Protein AF-A0A7Y5U8Y9-F1 (afdb_monomer)

Solvent-accessible surface area (backbone atoms only — not comparable to full-atom values): 27183 Å² total; per-residue (Å²): 140,92,89,82,78,74,69,64,61,62,56,53,55,56,57,56,61,66,72,66,66,70,79,74,82,76,71,79,75,72,89,66,79,89,82,79,83,77,82,64,77,73,70,75,70,69,69,74,71,73,73,78,77,70,93,71,70,97,63,75,74,48,76,65,50,55,48,50,52,49,52,54,51,49,51,51,53,48,52,55,53,19,56,60,44,36,69,45,91,41,77,58,30,30,29,18,28,51,58,28,35,32,42,26,48,56,29,26,41,67,50,56,77,34,29,78,92,58,79,56,58,63,32,49,31,30,33,31,29,40,75,38,89,100,65,14,45,41,94,85,49,62,54,94,89,32,34,23,25,26,29,60,19,38,23,42,22,66,56,51,49,44,96,66,29,44,25,33,29,42,18,9,25,24,59,41,71,48,94,92,29,25,30,19,26,33,67,27,40,23,41,38,65,59,94,63,81,86,61,92,54,100,51,62,62,78,37,74,52,37,29,22,26,70,32,46,38,94,85,46,63,48,36,24,42,78,38,65,44,62,61,54,56,49,46,56,52,45,50,54,50,46,58,56,18,60,74,62,36,76,75,46,28,58,55,47,49,52,51,47,50,51,50,49,52,48,48,50,51,48,49,50,51,47,52,38,66,71,31,40,66,49,36,50,58,52,28,56,75,47,38,46,77,47,68,57,71,67,56,48,51,36,50,52,52,30,49,49,65,34,26,71,32,73,58,31,31,51,51,44,47,48,41,44,70,56,65,40,50,35,36,41,30,39,57,85,69,61,61,84,83,57,73,72,71,56,85,83,74,55,81,90,51,96,83,74,83,88,81,85,80,89,86,68,83,86,54,61,63,29,96,76,40,84,59,47,48,103,79,77,42,78,73,60,84,83,66,102,57,72,45,93,36,31,34,29,37,45,72,43,57,63,89,46,62,46,75,35,36,40,81,80,38,80,75,50,67,38,55,32,45,55,56,51,51,34,55,50,40,53,42,39,30,38,23,52,19,62,67,52,87,50,53,94,81,45,95,82,58,47,92,64,35,93,27,58,50,59,46,54,31,47,56,55,37,32,55,45,25,55,72,66,75,42,82,68,76,92,49,60,63

pLDDT: mean 71.82, std 21.86, range [25.34, 98.5]

Structure (mmCIF, N/CA/C/O backbone):
data_AF-A0A7Y5U8Y9-F1
#
_entry.id   AF-A0A7Y5U8Y9-F1
#
loop_
_atom_site.group_PDB
_atom_site.id
_atom_site.type_symbol
_atom_site.label_atom_id
_atom_site.label_alt_id
_atom_site.label_comp_id
_atom_site.label_asym_id
_atom_site.label_entity_id
_atom_site.label_seq_id
_atom_site.pdbx_PDB_ins_code
_atom_site.Cartn_x
_atom_site.Cartn_y
_atom_site.Cartn_z
_atom_site.occupancy
_atom_site.B_iso_or_equiv
_atom_site.auth_seq_id
_atom_site.auth_comp_id
_atom_site.auth_asym_id
_atom_site.auth_atom_id
_atom_site.pdbx_PDB_model_num
ATOM 1 N N . MET A 1 1 ? -26.039 -57.697 23.575 1.00 44.88 1 MET A N 1
ATOM 2 C CA . MET A 1 1 ? -26.758 -57.659 22.282 1.00 44.88 1 MET A CA 1
ATOM 3 C C . MET A 1 1 ? -27.649 -56.424 22.276 1.00 44.88 1 MET A C 1
ATOM 5 O O . MET A 1 1 ? -28.403 -56.271 23.224 1.00 44.88 1 MET A O 1
ATOM 9 N N . GLY A 1 2 ? -27.530 -55.558 21.260 1.00 45.28 2 GLY A N 1
ATOM 10 C CA . GLY A 1 2 ? -28.451 -54.434 21.014 1.00 45.28 2 GLY A CA 1
ATOM 11 C C . GLY A 1 2 ? -27.870 -53.030 21.221 1.00 45.28 2 GLY A C 1
ATOM 12 O O . GLY A 1 2 ? -28.146 -52.430 22.245 1.00 45.28 2 GLY A O 1
ATOM 13 N N . PHE A 1 3 ? -27.111 -52.500 20.250 1.00 41.00 3 PHE A N 1
ATOM 14 C CA . PHE A 1 3 ? -26.817 -51.057 20.108 1.00 41.00 3 PHE A CA 1
ATOM 15 C C . PHE A 1 3 ? -26.281 -50.737 18.691 1.00 41.00 3 PHE A C 1
ATOM 17 O O . PHE A 1 3 ? -25.147 -50.309 18.529 1.00 41.00 3 PHE A O 1
ATOM 24 N N . THR A 1 4 ? -27.061 -50.978 17.628 1.00 45.28 4 THR A N 1
ATOM 25 C CA . THR A 1 4 ? -26.646 -50.608 16.246 1.00 45.28 4 THR A CA 1
ATOM 26 C C . THR A 1 4 ? -27.773 -50.140 15.310 1.00 45.28 4 THR A C 1
ATOM 28 O O . THR A 1 4 ? -27.537 -49.985 14.118 1.00 45.28 4 THR A O 1
ATOM 31 N N . GLN A 1 5 ? -28.985 -49.835 15.795 1.00 45.50 5 GLN A N 1
ATOM 32 C CA . GLN A 1 5 ? -30.098 -49.407 14.916 1.00 45.50 5 GLN A CA 1
ATOM 33 C C . GLN A 1 5 ? -30.429 -47.898 14.931 1.00 45.50 5 GLN A C 1
ATOM 35 O O . GLN A 1 5 ? -31.323 -47.464 14.211 1.00 45.50 5 GLN A O 1
ATOM 40 N N . GLY A 1 6 ? -29.708 -47.068 15.696 1.00 44.53 6 GLY A N 1
ATOM 41 C CA . GLY A 1 6 ? -30.052 -45.643 15.865 1.00 44.53 6 GLY A CA 1
ATOM 42 C C . GLY A 1 6 ? -29.533 -44.682 14.785 1.00 44.53 6 GLY A C 1
ATOM 43 O O . GLY A 1 6 ? -30.150 -43.651 14.535 1.00 44.53 6 GLY A O 1
ATOM 44 N N . THR A 1 7 ? -28.420 -44.992 14.117 1.00 48.66 7 THR A N 1
ATOM 45 C CA . THR A 1 7 ? -27.717 -44.028 13.244 1.00 48.66 7 THR A CA 1
ATOM 46 C C . THR A 1 7 ? -28.154 -44.068 11.778 1.00 48.66 7 THR A C 1
ATOM 48 O O . THR A 1 7 ? -27.936 -43.104 11.047 1.00 48.66 7 THR A O 1
ATOM 51 N N . SER A 1 8 ? -28.843 -45.128 11.345 1.00 50.22 8 SER A N 1
ATOM 52 C CA . SER A 1 8 ? -29.313 -45.267 9.957 1.00 50.22 8 SER A CA 1
ATOM 53 C C . SER A 1 8 ? -30.528 -44.377 9.640 1.00 50.22 8 SER A C 1
ATOM 55 O O . SER A 1 8 ? -30.628 -43.872 8.524 1.00 50.22 8 SER A O 1
ATOM 57 N N . ARG A 1 9 ? -31.413 -44.104 10.612 1.00 50.94 9 ARG A N 1
ATOM 58 C CA . ARG A 1 9 ? -32.610 -43.267 10.383 1.00 50.94 9 ARG A CA 1
ATOM 59 C C . ARG A 1 9 ? -32.305 -41.772 10.260 1.00 50.94 9 ARG A C 1
ATOM 61 O O . ARG A 1 9 ? -32.980 -41.085 9.499 1.00 50.94 9 ARG A O 1
ATOM 68 N N . ALA A 1 10 ? -31.273 -41.276 10.944 1.00 49.34 10 ALA A N 1
ATOM 69 C CA . ALA A 1 10 ? -30.899 -39.861 10.884 1.00 49.34 10 ALA A CA 1
ATOM 70 C C . ALA A 1 10 ? -30.287 -39.471 9.524 1.00 49.34 10 ALA A C 1
ATOM 72 O O . ALA A 1 10 ? -30.543 -38.380 9.021 1.00 49.34 10 ALA A O 1
ATOM 73 N N . LEU A 1 11 ? -29.539 -40.377 8.884 1.00 49.53 11 LEU A N 1
ATOM 74 C CA . LEU A 1 11 ? -28.959 -40.130 7.558 1.00 49.53 11 LEU A CA 1
ATO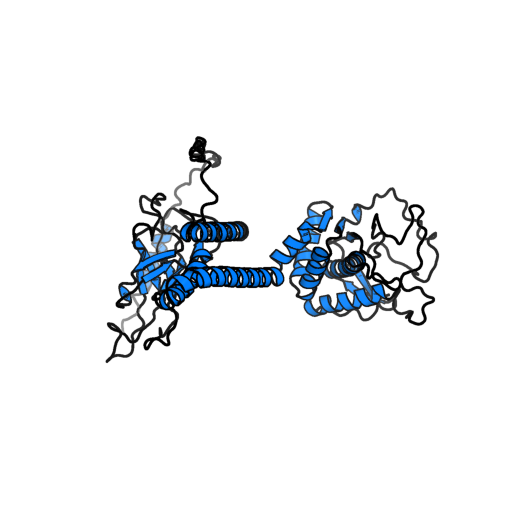M 75 C C . LEU A 1 11 ? -29.989 -40.274 6.427 1.00 49.53 11 LEU A C 1
ATOM 77 O O . LEU A 1 11 ? -29.908 -39.557 5.431 1.00 49.53 11 LEU A O 1
ATOM 81 N N . GLN A 1 12 ? -31.004 -41.125 6.603 1.00 57.97 12 GLN A N 1
ATOM 82 C CA . GLN A 1 12 ? -32.082 -41.278 5.622 1.00 57.97 12 GLN A CA 1
ATOM 83 C C . GLN A 1 12 ? -33.007 -40.044 5.581 1.00 57.97 12 GLN A C 1
ATOM 85 O O . GLN A 1 12 ? -33.417 -39.622 4.502 1.00 57.97 12 GLN A O 1
ATOM 90 N N . GLN A 1 13 ? -33.240 -39.381 6.724 1.00 51.59 13 GLN A N 1
ATOM 91 C CA . GLN A 1 13 ? -34.011 -38.129 6.779 1.00 51.59 13 GLN A CA 1
ATOM 92 C C . GLN A 1 13 ? -33.294 -36.923 6.146 1.00 51.59 13 GLN A C 1
ATOM 94 O O . GLN A 1 13 ? -33.958 -36.038 5.608 1.00 51.59 13 GLN A O 1
ATOM 99 N N . ILE A 1 14 ? -31.957 -36.889 6.145 1.00 51.97 14 ILE A N 1
ATOM 100 C CA . ILE A 1 14 ? -31.193 -35.811 5.489 1.00 51.97 14 ILE A CA 1
ATOM 101 C C . ILE A 1 14 ? -31.241 -35.963 3.957 1.00 51.97 14 ILE A C 1
ATOM 103 O O . ILE A 1 14 ? -31.388 -34.967 3.246 1.00 51.97 14 ILE A O 1
ATOM 107 N N . GLY A 1 15 ? -31.206 -37.199 3.444 1.00 47.78 15 GLY A N 1
ATOM 108 C CA . GLY A 1 15 ? -31.327 -37.477 2.007 1.00 47.78 15 GLY A CA 1
ATOM 109 C C . GLY A 1 15 ? -32.714 -37.159 1.430 1.00 47.78 15 GLY A C 1
ATOM 110 O O . GLY A 1 15 ? -32.823 -36.649 0.315 1.00 47.78 15 GLY A O 1
ATOM 111 N N . GLU A 1 16 ? -33.784 -37.383 2.197 1.00 52.56 16 GLU A N 1
ATOM 112 C CA . GLU A 1 16 ? -35.152 -37.072 1.756 1.00 52.56 16 GLU A CA 1
ATOM 113 C C . GLU A 1 16 ? -35.484 -35.571 1.785 1.00 52.56 16 GLU A C 1
ATOM 115 O O . GLU A 1 16 ? -36.317 -35.117 0.996 1.00 52.56 16 GLU A O 1
ATOM 120 N N . TYR A 1 17 ? -34.813 -34.778 2.631 1.00 45.25 17 TYR A N 1
ATOM 121 C CA . TYR A 1 17 ? -35.001 -33.322 2.670 1.00 45.25 17 TYR A CA 1
ATOM 122 C C . TYR A 1 17 ? -34.347 -32.617 1.469 1.00 45.25 17 TYR A C 1
ATOM 124 O O . TYR A 1 17 ? -34.882 -31.633 0.958 1.00 45.25 17 TYR A O 1
ATOM 132 N N . GLN A 1 18 ? -33.232 -33.151 0.957 1.00 49.31 18 GLN A N 1
ATOM 133 C CA . GLN A 1 18 ? -32.555 -32.606 -0.227 1.00 49.31 18 GLN A CA 1
ATOM 134 C C . GLN A 1 18 ? -33.290 -32.923 -1.541 1.00 49.31 18 GLN A C 1
ATOM 136 O O . GLN A 1 18 ? -33.232 -32.128 -2.475 1.00 49.31 18 GLN A O 1
ATOM 141 N N . ASN A 1 19 ? -34.052 -34.020 -1.602 1.00 48.16 19 ASN A N 1
ATOM 142 C CA . ASN A 1 19 ? -34.763 -34.441 -2.817 1.00 48.16 19 ASN A CA 1
ATOM 143 C C . ASN A 1 19 ? -36.166 -33.821 -3.001 1.00 48.16 19 ASN A C 1
ATOM 145 O O . ASN A 1 19 ? -36.795 -34.025 -4.039 1.00 48.16 19 ASN A O 1
ATOM 149 N N . ARG A 1 20 ? -36.683 -33.058 -2.023 1.00 44.91 20 ARG A N 1
ATOM 150 C CA . ARG A 1 20 ? -38.007 -32.398 -2.114 1.00 44.91 20 ARG A CA 1
ATOM 151 C C . ARG A 1 20 ? -37.967 -30.929 -2.530 1.00 44.91 20 ARG A C 1
ATOM 153 O O . ARG A 1 20 ? -39.027 -30.351 -2.768 1.00 44.91 20 ARG A O 1
ATOM 160 N N . GLN A 1 21 ? -36.790 -30.326 -2.685 1.00 44.81 21 GLN A N 1
ATOM 161 C CA . GLN A 1 21 ? -36.694 -28.995 -3.281 1.00 44.81 21 GLN A CA 1
ATOM 162 C C . GLN A 1 21 ? -36.707 -29.113 -4.805 1.00 44.81 21 GLN A C 1
ATOM 164 O O . GLN A 1 21 ? -35.669 -29.134 -5.460 1.00 44.81 21 GLN A O 1
ATOM 169 N N . LYS A 1 22 ? -37.911 -29.199 -5.388 1.00 41.91 22 LYS A N 1
ATOM 170 C CA . LYS A 1 22 ? -38.069 -28.890 -6.813 1.00 41.91 22 LYS A CA 1
ATOM 171 C C . LYS A 1 22 ? -37.571 -27.455 -7.024 1.00 41.91 22 LYS A C 1
ATOM 173 O O . LYS A 1 22 ? -38.000 -26.581 -6.266 1.00 41.91 22 LYS A O 1
ATOM 178 N N . PRO A 1 23 ? -36.699 -27.190 -8.011 1.00 42.81 23 PRO A N 1
ATOM 179 C CA . PRO A 1 23 ? -36.318 -25.826 -8.328 1.00 42.81 23 PRO A CA 1
ATOM 180 C C . PRO A 1 23 ? -37.593 -25.059 -8.674 1.00 42.81 23 PRO A C 1
ATOM 182 O O . PRO A 1 23 ? -38.310 -25.411 -9.613 1.00 42.81 23 PRO A O 1
ATOM 185 N N . VAL A 1 24 ? -37.902 -24.036 -7.877 1.00 47.12 24 VAL A N 1
ATOM 186 C CA . VAL A 1 24 ? -38.880 -23.028 -8.279 1.00 47.12 24 VAL A CA 1
ATOM 187 C C . VAL A 1 24 ? -38.347 -22.456 -9.591 1.00 47.12 24 VAL A C 1
ATOM 189 O O . VAL A 1 24 ? -37.173 -22.071 -9.623 1.00 47.12 24 VAL A O 1
ATOM 192 N N . PRO A 1 25 ? -39.132 -22.448 -10.681 1.00 37.66 25 PRO A N 1
ATOM 193 C CA . PRO A 1 25 ? -38.684 -21.862 -11.929 1.00 37.66 25 PRO A CA 1
ATOM 194 C C . PRO A 1 25 ? -38.341 -20.403 -11.652 1.00 37.66 25 PRO A C 1
ATOM 196 O O . PRO A 1 25 ? -39.206 -19.585 -11.343 1.00 37.66 25 PRO A O 1
ATOM 199 N N . VAL A 1 26 ? -37.046 -20.102 -11.705 1.00 41.91 26 VAL A N 1
ATOM 200 C CA . VAL A 1 26 ? -36.555 -18.736 -11.697 1.00 41.91 26 VAL A CA 1
ATOM 201 C C . VAL A 1 26 ? -36.984 -18.173 -13.039 1.00 41.91 26 VAL A C 1
ATOM 203 O O . VAL A 1 26 ? -36.391 -18.483 -14.072 1.00 41.91 26 VAL A O 1
ATOM 206 N N . THR A 1 27 ? -38.066 -17.398 -13.035 1.00 37.22 27 THR A N 1
ATOM 207 C CA . THR A 1 27 ? -38.399 -16.515 -14.147 1.00 37.22 27 THR A CA 1
ATOM 208 C C . THR A 1 27 ? -37.121 -15.746 -14.478 1.00 37.22 27 THR A C 1
ATOM 210 O O . THR A 1 27 ? -36.534 -15.180 -13.549 1.00 37.22 27 THR A O 1
ATOM 213 N N . PRO A 1 28 ? -36.635 -15.748 -15.733 1.00 36.53 28 PRO A N 1
ATOM 214 C CA . PRO A 1 28 ? -35.443 -15.000 -16.079 1.00 36.53 28 PRO A CA 1
ATOM 215 C C . PRO A 1 28 ? -35.685 -13.564 -15.646 1.00 36.53 28 PRO A C 1
ATOM 217 O O . PRO A 1 28 ? -36.607 -12.912 -16.141 1.00 36.53 28 PRO A O 1
ATOM 220 N N . ALA A 1 29 ? -34.898 -13.093 -14.680 1.00 34.44 29 ALA A N 1
ATOM 221 C CA . ALA A 1 29 ? -34.811 -11.678 -14.416 1.00 34.44 29 ALA A CA 1
ATOM 222 C C . ALA A 1 29 ? -34.346 -11.071 -15.736 1.00 34.44 29 ALA A C 1
ATOM 224 O O . ALA A 1 29 ? -33.190 -11.222 -16.133 1.00 34.44 29 ALA A O 1
ATOM 225 N N . THR A 1 30 ? -35.283 -10.453 -16.455 1.00 34.25 30 THR A N 1
ATOM 226 C CA . THR A 1 30 ? -34.974 -9.484 -17.494 1.00 34.25 30 THR A CA 1
ATOM 227 C C . THR A 1 30 ? -33.836 -8.642 -16.958 1.00 34.25 30 THR A C 1
ATOM 229 O O . THR A 1 30 ? -33.942 -8.107 -15.852 1.00 34.25 30 THR A O 1
ATOM 232 N N . SER A 1 31 ? -32.744 -8.589 -17.713 1.00 39.94 31 SER A N 1
ATOM 233 C CA . SER A 1 31 ? -31.589 -7.736 -17.483 1.00 39.94 31 SER A CA 1
ATOM 234 C C . SER A 1 31 ? -32.029 -6.271 -17.534 1.00 39.94 31 SER A C 1
ATOM 236 O O . SER A 1 31 ? -31.792 -5.555 -18.505 1.00 39.94 31 SER A O 1
ATOM 238 N N . GLY A 1 32 ? -32.743 -5.842 -16.501 1.00 31.92 32 GLY A N 1
ATOM 239 C CA . GLY A 1 32 ? -33.029 -4.461 -16.202 1.00 31.92 32 GLY A CA 1
ATOM 240 C C . GLY A 1 32 ? -31.745 -3.869 -15.662 1.00 31.92 32 GLY A C 1
ATOM 241 O O . GLY A 1 32 ? -31.232 -4.309 -14.634 1.00 31.92 32 GLY A O 1
ATOM 242 N N . ARG A 1 33 ? -31.203 -2.900 -16.399 1.00 38.62 33 ARG A N 1
ATOM 243 C CA . ARG A 1 33 ? -30.155 -1.989 -15.941 1.00 38.62 33 ARG A CA 1
ATOM 244 C C . ARG A 1 33 ? -30.438 -1.549 -14.503 1.00 38.62 33 ARG A C 1
ATOM 246 O O . ARG A 1 33 ? -31.282 -0.697 -14.262 1.00 38.62 33 ARG A O 1
ATOM 253 N N . SER A 1 34 ? -29.681 -2.092 -13.557 1.00 39.19 34 SER A N 1
ATOM 254 C CA . SER A 1 34 ? -29.598 -1.599 -12.181 1.00 39.19 34 SER A CA 1
ATOM 255 C C . SER A 1 34 ? -28.577 -0.450 -12.085 1.00 39.19 34 SER A C 1
ATOM 257 O O . SER A 1 34 ? -27.727 -0.441 -11.195 1.00 39.19 34 SER A O 1
ATOM 259 N N . SER A 1 35 ? -28.618 0.501 -13.025 1.00 43.97 35 SER A N 1
ATOM 260 C CA . SER A 1 35 ? -27.813 1.730 -12.969 1.00 43.97 35 SER A CA 1
ATOM 261 C C . SER A 1 35 ? -28.594 2.962 -12.512 1.00 43.97 35 SER A C 1
ATOM 263 O O . SER A 1 35 ? -27.958 3.962 -12.210 1.00 43.97 35 SER A O 1
ATOM 265 N N . ASP A 1 36 ? -29.927 2.916 -12.403 1.00 39.38 36 ASP A N 1
ATOM 266 C CA . ASP A 1 36 ? -30.722 4.155 -12.367 1.00 39.38 36 ASP A CA 1
ATOM 267 C C . ASP A 1 36 ? -31.875 4.163 -11.349 1.00 39.38 36 ASP A C 1
ATOM 269 O O . ASP A 1 36 ? -32.984 4.587 -11.662 1.00 39.38 36 ASP A O 1
ATOM 273 N N . LEU A 1 37 ? -31.625 3.762 -10.096 1.00 37.41 37 LEU A N 1
ATOM 274 C CA . LEU A 1 37 ? -32.514 4.138 -8.990 1.00 37.41 37 LEU A CA 1
ATOM 275 C C . LEU A 1 37 ? -31.740 4.827 -7.860 1.00 37.41 37 LEU A C 1
ATOM 277 O O . LEU A 1 37 ? -30.978 4.214 -7.119 1.00 37.41 37 LEU A O 1
ATOM 281 N N . ALA A 1 38 ? -32.007 6.132 -7.771 1.00 37.91 38 ALA A N 1
ATOM 282 C CA . ALA A 1 38 ? -31.731 7.054 -6.675 1.00 37.91 38 ALA A CA 1
ATOM 283 C C . ALA A 1 38 ? -30.262 7.430 -6.408 1.00 37.91 38 ALA A C 1
ATOM 285 O O . ALA A 1 38 ? -29.793 7.451 -5.272 1.00 37.91 38 ALA A O 1
ATOM 286 N N . ARG A 1 39 ? -29.579 7.938 -7.441 1.00 37.09 39 ARG A N 1
ATOM 287 C CA . ARG A 1 39 ? -28.928 9.241 -7.252 1.00 37.09 39 ARG A CA 1
ATOM 288 C C . ARG A 1 39 ? -30.048 10.271 -7.360 1.00 37.09 39 ARG A C 1
ATOM 290 O O . ARG A 1 39 ? -30.333 10.751 -8.453 1.00 37.09 39 ARG A O 1
ATOM 297 N N . GLU A 1 40 ? -30.724 10.562 -6.245 1.00 34.22 40 GLU A N 1
ATOM 298 C CA . GLU A 1 40 ? -31.396 11.858 -6.144 1.00 34.22 40 GLU A CA 1
ATOM 299 C C . GLU A 1 40 ? -30.365 12.901 -6.591 1.00 34.22 40 GLU A C 1
ATOM 301 O O . GLU A 1 40 ? -29.187 12.789 -6.201 1.00 34.22 40 GLU A O 1
ATOM 306 N N . PRO A 1 41 ? -30.730 13.874 -7.446 1.00 30.64 41 PRO A N 1
ATOM 307 C CA . PRO A 1 41 ? -29.882 15.036 -7.585 1.00 30.64 41 PRO A CA 1
ATOM 308 C C . PRO A 1 41 ? -29.685 15.515 -6.156 1.00 30.64 41 PRO A C 1
ATOM 310 O O . PRO A 1 41 ? -30.659 15.809 -5.466 1.00 30.64 41 PRO A O 1
ATOM 313 N N . GLN A 1 42 ? -28.439 15.504 -5.676 1.00 38.59 42 GLN A N 1
ATOM 314 C CA . GLN A 1 42 ? -28.134 16.311 -4.518 1.00 38.59 42 GLN A CA 1
ATOM 315 C C . GLN A 1 42 ? -28.553 17.700 -4.960 1.00 38.59 42 GLN A C 1
ATOM 317 O O . GLN A 1 42 ? -27.868 18.318 -5.779 1.00 38.59 42 GLN A O 1
ATOM 322 N N . GLU A 1 43 ? -29.726 18.132 -4.490 1.00 36.22 43 GLU A N 1
ATOM 323 C CA . GLU A 1 43 ? -30.036 19.531 -4.331 1.00 36.22 43 GLU A CA 1
ATOM 324 C C . GLU A 1 43 ? -28.737 20.087 -3.788 1.00 36.22 43 GLU A C 1
ATOM 326 O O . GLU A 1 43 ? -28.249 19.618 -2.751 1.00 36.22 43 GLU A O 1
ATOM 331 N N . GLN A 1 44 ? -28.074 20.909 -4.606 1.00 38.00 44 GLN A N 1
ATOM 332 C CA . GLN A 1 44 ? -26.865 21.587 -4.202 1.00 38.00 44 GLN A CA 1
ATOM 333 C C . GLN A 1 44 ? -27.277 22.308 -2.936 1.00 38.00 44 GLN A C 1
ATOM 335 O O . GLN A 1 44 ? -27.893 23.370 -3.005 1.00 38.00 44 GLN A O 1
ATOM 340 N N . GLN A 1 45 ? -27.003 21.692 -1.784 1.00 36.62 45 GLN A N 1
ATOM 341 C CA . GLN A 1 45 ? -27.126 22.342 -0.508 1.00 36.62 45 GLN A CA 1
ATOM 342 C C . GLN A 1 45 ? -26.228 23.537 -0.690 1.00 36.62 45 GLN A C 1
ATOM 344 O O . GLN A 1 45 ? -25.004 23.393 -0.796 1.00 36.62 45 GLN A O 1
ATOM 349 N N . LYS A 1 46 ? -26.873 24.695 -0.861 1.00 33.59 46 LYS A N 1
ATOM 350 C CA . LYS A 1 46 ? -26.220 25.986 -0.927 1.00 33.59 46 LYS A CA 1
ATOM 351 C C . LYS A 1 46 ? -25.176 25.915 0.176 1.00 33.59 46 LYS A C 1
ATOM 353 O O . LYS A 1 46 ? -25.578 25.652 1.316 1.00 33.59 46 LYS A O 1
ATOM 358 N N . PRO A 1 47 ? -23.871 26.007 -0.151 1.00 38.75 47 PRO A N 1
ATOM 359 C CA . PRO A 1 47 ? -22.840 25.879 0.861 1.00 38.75 47 PRO A CA 1
ATOM 360 C C . PRO A 1 47 ? -23.271 26.788 2.006 1.00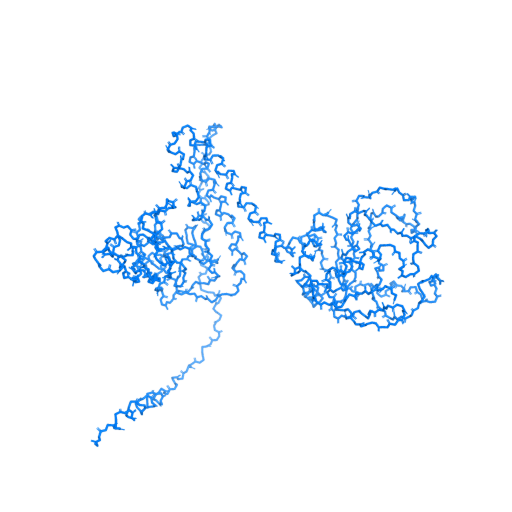 38.75 47 PRO A C 1
ATOM 362 O O . PRO A 1 47 ? -23.685 27.919 1.706 1.00 38.75 47 PRO A O 1
ATOM 365 N N . PRO A 1 48 ? -23.312 26.281 3.258 1.00 43.44 48 PRO A N 1
ATOM 366 C CA . PRO A 1 48 ? -23.808 27.055 4.385 1.00 43.44 48 PRO A CA 1
ATOM 367 C C . PRO A 1 48 ? -23.182 28.430 4.268 1.00 43.44 48 PRO A C 1
ATOM 369 O O . PRO A 1 48 ? -21.968 28.512 4.042 1.00 43.44 48 PRO A O 1
ATOM 372 N N . ALA A 1 49 ? -24.037 29.463 4.253 1.00 37.84 49 ALA A N 1
ATOM 373 C CA . ALA A 1 49 ? -23.622 30.830 3.983 1.00 37.84 49 ALA A CA 1
ATOM 374 C C . ALA A 1 49 ? -22.305 31.052 4.716 1.00 37.84 49 ALA A C 1
ATOM 376 O O . ALA A 1 49 ? -22.254 30.801 5.925 1.00 37.84 49 ALA A O 1
ATOM 377 N N . LYS A 1 50 ? -21.238 31.395 3.968 1.00 37.25 50 LYS A N 1
ATOM 378 C CA . LYS A 1 50 ? -19.939 31.737 4.559 1.00 37.25 50 LYS A CA 1
ATOM 379 C C . LYS A 1 50 ? -20.282 32.608 5.762 1.00 37.25 50 LYS A C 1
ATOM 381 O O . LYS A 1 50 ? -20.917 33.639 5.515 1.00 37.25 50 LYS A O 1
ATOM 386 N N . PRO A 1 51 ? -19.981 32.188 7.008 1.00 41.09 51 PRO A N 1
ATOM 387 C CA . PRO A 1 51 ? -20.269 33.021 8.161 1.00 41.09 51 PRO A CA 1
ATOM 388 C C . PRO A 1 51 ? -19.675 34.374 7.818 1.00 41.09 51 PRO A C 1
ATOM 390 O O . PRO A 1 51 ? -18.500 34.437 7.445 1.00 41.09 51 PRO A O 1
ATOM 393 N N . SER A 1 52 ? -20.543 35.387 7.754 1.00 41.59 52 SER A N 1
ATOM 394 C CA . SER A 1 52 ? -20.195 36.723 7.291 1.00 41.59 52 SER A CA 1
ATOM 395 C C . SER A 1 52 ? -18.924 37.106 8.020 1.00 41.59 52 SER A C 1
ATOM 397 O O . SER A 1 52 ? -18.923 37.176 9.250 1.00 41.59 52 SER A O 1
ATOM 399 N N . GLY A 1 53 ? -17.833 37.198 7.259 1.00 42.62 53 GLY A N 1
ATOM 400 C CA . GLY A 1 53 ? -16.506 37.429 7.788 1.00 42.62 53 GLY A CA 1
ATOM 401 C C . GLY A 1 53 ? -16.507 38.784 8.459 1.00 42.62 53 GLY A C 1
ATOM 402 O O . GLY A 1 53 ? -16.332 39.799 7.795 1.00 42.62 53 GLY A O 1
ATOM 403 N N . GLY A 1 54 ? -16.742 38.786 9.768 1.00 40.16 54 GLY A N 1
ATOM 404 C CA . GLY A 1 54 ? -16.302 39.867 10.619 1.00 40.16 54 GLY A CA 1
ATOM 405 C C . GLY A 1 54 ? -14.794 39.923 10.464 1.00 40.16 54 GLY A C 1
ATOM 406 O O . GLY A 1 54 ? -14.096 38.971 10.817 1.00 40.16 54 GLY A O 1
ATOM 407 N N . ASP A 1 55 ? -14.323 41.013 9.873 1.00 47.38 55 ASP A N 1
ATOM 408 C CA . ASP A 1 55 ? -12.920 41.353 9.657 1.00 47.38 55 ASP A CA 1
ATOM 409 C C . ASP A 1 55 ? -12.277 41.704 11.015 1.00 47.38 55 ASP A C 1
ATOM 411 O O . ASP A 1 55 ? -11.922 42.837 11.326 1.00 47.38 55 ASP A O 1
ATOM 415 N N . GLY A 1 56 ? -12.263 40.713 11.908 1.00 44.72 56 GLY A N 1
ATOM 416 C CA . GLY A 1 56 ? -12.133 40.881 13.349 1.00 44.72 56 GLY A CA 1
ATOM 417 C C . GLY A 1 56 ? -10.980 40.072 13.914 1.00 44.72 56 GLY A C 1
ATOM 418 O O . GLY A 1 56 ? -11.184 39.130 14.672 1.00 44.72 56 GLY A O 1
ATOM 419 N N . GLY A 1 57 ? -9.762 40.480 13.564 1.00 43.41 57 GLY A N 1
ATOM 420 C CA . GLY A 1 57 ? -8.562 40.202 14.344 1.00 43.41 57 GLY A CA 1
ATOM 421 C C . GLY A 1 57 ? -7.846 38.891 14.024 1.00 43.41 57 GLY A C 1
ATOM 422 O O . GLY A 1 57 ? -8.403 37.798 14.073 1.00 43.41 57 GLY A O 1
ATOM 423 N N . LYS A 1 58 ? -6.524 38.995 13.847 1.00 47.91 58 LYS A N 1
ATOM 424 C CA . LYS A 1 58 ? -5.544 37.908 14.030 1.00 47.91 58 LYS A CA 1
ATOM 425 C C . LYS A 1 58 ? -5.495 37.469 15.510 1.00 47.91 58 LYS A C 1
ATOM 427 O O . LYS A 1 58 ? -4.426 37.380 16.109 1.00 47.91 58 LYS A O 1
ATOM 432 N N . GLY A 1 59 ? -6.661 37.270 16.125 1.00 45.44 59 GLY A N 1
ATOM 433 C CA . GLY A 1 59 ? -6.829 36.772 17.476 1.00 45.44 59 GLY A CA 1
ATOM 434 C C . GLY A 1 59 ? -6.426 35.310 17.491 1.00 45.44 59 GLY A C 1
ATOM 435 O O . GLY A 1 59 ? -6.904 34.518 16.683 1.00 45.44 59 GLY A O 1
ATOM 436 N N . SER A 1 60 ? -5.490 34.977 18.373 1.00 50.47 60 SER A N 1
ATOM 437 C CA . SER A 1 60 ? -4.951 33.639 18.585 1.00 50.47 60 SER A CA 1
ATOM 438 C C . SER A 1 60 ? -6.016 32.557 18.413 1.00 50.47 60 SER A C 1
ATOM 440 O O . SER A 1 60 ? -6.940 32.481 19.225 1.00 50.47 60 SER A O 1
ATOM 442 N N . GLU A 1 61 ? -5.875 31.700 17.399 1.00 60.44 61 GLU A N 1
ATOM 443 C CA . GLU A 1 61 ? -6.638 30.456 17.343 1.00 60.44 61 GLU A CA 1
ATOM 444 C C . GLU A 1 61 ? -6.452 29.756 18.688 1.00 60.44 61 GLU A C 1
ATOM 446 O O . GLU A 1 61 ? -5.338 29.365 19.055 1.00 60.44 61 GLU A O 1
ATOM 451 N N . GLY A 1 62 ? -7.531 29.689 19.470 1.00 72.00 62 GLY A N 1
ATOM 452 C CA . GLY A 1 62 ? -7.505 29.070 20.786 1.00 72.00 62 GLY A CA 1
ATOM 453 C C . GLY A 1 62 ? -6.983 27.638 20.686 1.00 72.00 62 GLY A C 1
ATOM 454 O O . GLY A 1 62 ? -6.962 27.036 19.610 1.00 72.00 62 GLY A O 1
ATOM 455 N N . CYS A 1 63 ? -6.584 27.055 21.816 1.00 64.44 63 CYS A N 1
ATOM 456 C CA . CYS A 1 63 ? -6.120 25.664 21.861 1.00 64.44 63 CYS A CA 1
ATOM 457 C C . CYS A 1 63 ? -7.069 24.706 21.116 1.00 64.44 63 CYS A C 1
ATOM 459 O O . CYS A 1 63 ? -6.601 23.837 20.388 1.00 64.44 63 CYS A O 1
ATOM 461 N N . TRP A 1 64 ? -8.381 24.936 21.199 1.00 67.56 64 TRP A N 1
ATOM 462 C CA . TRP A 1 64 ? -9.403 24.170 20.488 1.00 67.56 64 TRP A CA 1
ATOM 463 C C . TRP A 1 64 ? -9.347 24.292 18.960 1.00 67.56 64 TRP A C 1
ATOM 465 O O . TRP A 1 64 ? -9.562 23.298 18.272 1.00 67.56 64 TRP A O 1
ATOM 475 N N . GLY A 1 65 ? -8.992 25.459 18.413 1.00 73.12 65 GLY A N 1
ATOM 476 C CA . GLY A 1 65 ? -8.827 25.647 16.967 1.00 73.12 65 GLY A CA 1
ATOM 477 C C . GLY A 1 65 ? -7.649 24.842 16.413 1.00 73.12 65 GLY A C 1
ATOM 478 O O . GLY A 1 65 ? -7.771 24.174 15.386 1.00 73.12 65 GLY A O 1
ATOM 479 N N . LEU A 1 66 ? -6.527 24.819 17.141 1.00 69.19 66 LEU A N 1
ATOM 480 C CA . LEU A 1 66 ? -5.368 23.987 16.796 1.00 69.19 66 LEU A CA 1
ATOM 481 C C . LEU A 1 66 ? -5.684 22.491 16.889 1.00 69.19 66 LEU A C 1
ATOM 483 O O . LEU A 1 66 ? -5.294 21.726 16.006 1.00 69.19 66 LEU A O 1
ATOM 487 N N . VAL A 1 67 ? -6.413 22.082 17.931 1.00 67.00 67 VAL A N 1
ATOM 488 C CA . VAL A 1 67 ? -6.889 20.703 18.098 1.00 67.00 67 VAL A CA 1
ATOM 489 C C . VAL A 1 67 ? -7.771 20.309 16.910 1.00 67.00 67 VAL A C 1
ATOM 491 O O . VAL A 1 67 ? -7.472 19.322 16.240 1.00 67.00 67 VAL A O 1
ATOM 494 N N . GLY A 1 68 ? -8.774 21.124 16.566 1.00 73.44 68 GLY A N 1
ATOM 495 C CA . GLY A 1 68 ? -9.659 20.894 15.421 1.00 73.44 68 GLY A CA 1
ATOM 496 C C . GLY A 1 68 ? -8.916 20.787 14.085 1.00 73.44 68 GLY A C 1
ATOM 497 O O . GLY A 1 68 ? -9.173 19.867 13.309 1.00 73.44 68 GLY A O 1
ATOM 498 N N . LYS A 1 69 ? -7.921 21.650 13.831 1.00 75.94 69 LYS A N 1
ATOM 499 C CA . LYS A 1 69 ? -7.046 21.541 12.647 1.00 75.94 69 LYS A CA 1
ATOM 500 C C . LYS A 1 69 ? -6.228 20.251 12.633 1.00 75.94 69 LYS A C 1
ATOM 502 O O . LYS A 1 69 ? -6.029 19.667 11.564 1.00 75.94 69 LYS A O 1
ATOM 507 N N . GLY A 1 70 ? -5.760 19.805 13.798 1.00 74.25 70 GLY A N 1
ATOM 508 C CA . GLY A 1 70 ? -5.081 18.521 13.967 1.00 74.25 70 GLY A CA 1
ATOM 509 C C . GLY A 1 70 ? -5.978 17.353 13.559 1.00 74.25 70 GLY A C 1
ATOM 510 O O . GLY A 1 70 ? -5.581 16.560 12.704 1.00 74.25 70 GLY A O 1
ATOM 511 N N . PHE A 1 71 ? -7.208 17.310 14.082 1.00 77.31 71 PHE A N 1
ATOM 512 C CA . PHE A 1 71 ? -8.223 16.320 13.707 1.00 77.31 71 PHE A CA 1
ATOM 513 C C . PHE A 1 71 ? -8.544 16.368 12.207 1.00 77.31 71 PHE A C 1
ATOM 515 O O . PHE A 1 71 ? -8.471 15.352 11.524 1.00 77.31 71 PHE A 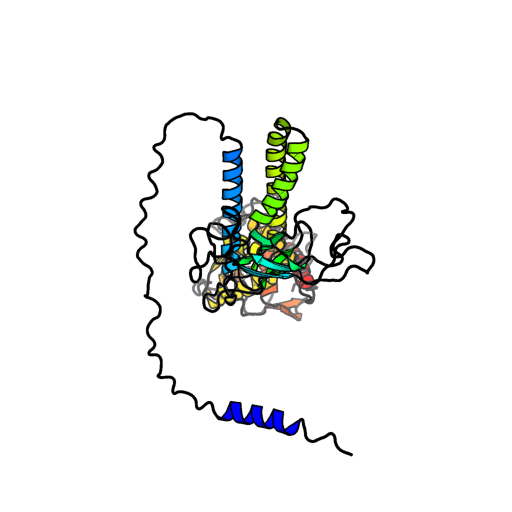O 1
ATOM 522 N N . ALA A 1 72 ? -8.811 17.547 11.644 1.00 77.75 72 ALA A N 1
ATOM 523 C CA . ALA A 1 72 ? -9.101 17.677 10.215 1.00 77.75 72 ALA A CA 1
ATOM 524 C C . ALA A 1 72 ? -7.940 17.177 9.333 1.00 77.75 72 ALA A C 1
ATOM 526 O O . ALA A 1 72 ? -8.154 16.514 8.317 1.00 77.75 72 ALA A O 1
ATOM 527 N N . THR A 1 73 ? -6.697 17.451 9.740 1.00 76.75 73 THR A N 1
ATOM 528 C CA . THR A 1 73 ? -5.496 17.008 9.022 1.00 76.75 73 THR A CA 1
ATOM 529 C C . THR A 1 73 ? -5.315 15.494 9.103 1.00 76.75 73 THR A C 1
ATOM 531 O O . THR A 1 73 ? -5.073 14.855 8.080 1.00 76.75 73 THR A O 1
ATOM 534 N N . ALA A 1 74 ? -5.449 14.905 10.294 1.00 76.12 74 ALA A N 1
ATOM 535 C CA . ALA A 1 74 ? -5.352 13.459 10.473 1.00 76.12 74 ALA A CA 1
ATOM 536 C C . ALA A 1 74 ? -6.455 12.728 9.692 1.00 76.12 74 ALA A C 1
ATOM 538 O O . ALA A 1 74 ? -6.153 11.793 8.954 1.00 76.12 74 ALA A O 1
ATOM 539 N N . LEU A 1 75 ? -7.692 13.232 9.739 1.00 83.00 75 LEU A N 1
ATOM 540 C CA . LEU A 1 75 ? -8.810 12.707 8.957 1.00 83.00 75 LEU A CA 1
ATOM 541 C C . LEU A 1 75 ? -8.547 12.782 7.446 1.00 83.00 75 LEU A C 1
ATOM 543 O O . LEU A 1 75 ? -8.851 11.837 6.721 1.00 83.00 75 LEU A O 1
ATOM 547 N N . LYS A 1 76 ? -7.958 13.880 6.953 1.00 84.94 76 LYS A N 1
ATOM 548 C CA . LYS A 1 76 ? -7.584 14.021 5.536 1.00 84.94 76 LYS A CA 1
ATOM 549 C C . LYS A 1 76 ? -6.600 12.934 5.105 1.00 84.94 76 LYS A C 1
ATOM 551 O O . LYS A 1 76 ? -6.821 12.299 4.077 1.00 84.94 76 LYS A O 1
ATOM 556 N N . TYR A 1 77 ? -5.535 12.708 5.874 1.00 79.62 77 TYR A N 1
ATOM 557 C CA . TYR A 1 77 ? -4.565 11.652 5.564 1.00 79.62 77 TYR A CA 1
ATOM 558 C C . TYR A 1 77 ? -5.180 10.261 5.667 1.00 79.62 77 TYR A C 1
ATOM 560 O O . TYR A 1 77 ? -4.900 9.396 4.841 1.00 79.62 77 TYR A O 1
ATOM 568 N N . GLU A 1 78 ? -6.049 10.056 6.651 1.00 84.25 78 GLU A N 1
ATOM 569 C CA . GLU A 1 78 ? -6.749 8.796 6.823 1.00 84.25 78 GLU A CA 1
ATOM 570 C C . GLU A 1 78 ? -7.678 8.491 5.637 1.00 84.25 78 GLU A C 1
ATOM 572 O O . GLU A 1 78 ? -7.674 7.367 5.139 1.00 84.25 78 GLU A O 1
ATOM 577 N N . LYS A 1 79 ? -8.399 9.494 5.118 1.00 88.00 79 LYS A N 1
ATOM 578 C CA . LYS A 1 79 ? -9.203 9.382 3.889 1.00 88.00 79 LYS A CA 1
ATOM 579 C C . LYS A 1 79 ? -8.355 9.121 2.644 1.00 88.00 79 LYS A C 1
ATOM 581 O O . LYS A 1 79 ? -8.750 8.314 1.814 1.00 88.00 79 LYS A O 1
ATOM 586 N N . GLN A 1 80 ? -7.180 9.739 2.529 1.00 84.81 80 GLN A N 1
ATOM 587 C CA . GLN A 1 80 ? -6.261 9.447 1.423 1.00 84.81 80 GLN A CA 1
ATOM 588 C C . GLN A 1 80 ? -5.760 8.001 1.475 1.00 84.81 80 GLN A C 1
ATOM 590 O O . GLN A 1 80 ? -5.729 7.327 0.455 1.00 84.81 80 GLN A O 1
ATOM 595 N N . LEU A 1 81 ? -5.398 7.497 2.658 1.00 80.75 81 LEU A N 1
ATOM 596 C CA . LEU A 1 81 ? -4.989 6.099 2.816 1.00 80.75 81 LEU A CA 1
ATOM 597 C C . LEU A 1 81 ? -6.148 5.136 2.512 1.00 80.75 81 LEU A C 1
ATOM 599 O O . LEU A 1 81 ? -5.944 4.124 1.843 1.00 80.75 81 LEU A O 1
ATOM 603 N N . SER A 1 82 ? -7.356 5.479 2.970 1.00 87.25 82 SER A N 1
ATOM 604 C CA . SER A 1 82 ? -8.599 4.771 2.649 1.00 87.25 82 SER A CA 1
ATOM 605 C C . SER A 1 82 ? -8.841 4.638 1.161 1.00 87.25 82 SER A C 1
ATOM 607 O O . SER A 1 82 ? -9.186 3.554 0.717 1.00 87.25 82 SER A O 1
ATOM 609 N N . GLU A 1 83 ? -8.646 5.710 0.396 1.00 86.88 83 GLU A N 1
ATOM 610 C CA . GLU A 1 83 ? -8.859 5.712 -1.050 1.00 86.88 83 GLU A CA 1
ATOM 611 C C . GLU A 1 83 ? -8.019 4.626 -1.727 1.00 86.88 83 GLU A C 1
ATOM 613 O O . GLU A 1 83 ? -8.552 3.799 -2.460 1.00 86.88 83 GLU A O 1
ATOM 618 N N . TYR A 1 84 ? -6.737 4.517 -1.376 1.00 78.00 84 TYR A N 1
ATOM 619 C CA . TYR A 1 84 ? -5.890 3.440 -1.888 1.00 78.00 84 TYR A CA 1
ATOM 620 C C . TYR A 1 84 ? -6.348 2.062 -1.413 1.00 78.00 84 TYR A C 1
ATOM 622 O O . TYR A 1 84 ? -6.493 1.149 -2.223 1.00 78.00 84 TYR A O 1
ATOM 630 N N . ALA A 1 85 ? -6.602 1.898 -0.116 1.00 83.00 85 ALA A N 1
ATOM 631 C CA . ALA A 1 85 ? -7.034 0.618 0.440 1.00 83.00 85 ALA A CA 1
ATOM 632 C C . ALA A 1 85 ? -8.398 0.160 -0.114 1.00 83.00 85 ALA A C 1
ATOM 634 O O . ALA A 1 85 ? -8.646 -1.037 -0.232 1.00 83.00 85 ALA A O 1
ATOM 635 N N . SER A 1 86 ? -9.254 1.101 -0.517 1.00 89.69 86 SER A N 1
ATOM 636 C CA . SER A 1 86 ? -10.554 0.839 -1.135 1.00 89.69 86 SER A CA 1
ATOM 637 C C . SER A 1 86 ? -10.454 0.249 -2.544 1.00 89.69 86 SER A C 1
ATOM 639 O O . SER A 1 86 ? -11.408 -0.369 -3.004 1.00 89.69 86 SER A O 1
ATOM 641 N N . THR A 1 87 ? -9.298 0.383 -3.208 1.00 86.75 87 THR A N 1
ATOM 642 C CA . THR A 1 87 ? -9.055 -0.237 -4.524 1.00 86.75 87 THR A CA 1
ATOM 643 C C . THR A 1 87 ? -8.820 -1.745 -4.437 1.00 86.75 87 THR A C 1
ATOM 645 O O . THR A 1 87 ? -8.879 -2.431 -5.456 1.00 86.75 87 THR A O 1
ATOM 648 N N . ILE A 1 88 ? -8.551 -2.273 -3.237 1.00 85.06 88 ILE A N 1
ATOM 649 C CA . ILE A 1 88 ? -8.370 -3.707 -3.018 1.00 85.06 88 ILE A CA 1
ATOM 650 C C . ILE A 1 88 ? -9.756 -4.365 -3.053 1.00 85.06 88 ILE A C 1
ATOM 652 O O . ILE A 1 88 ? -10.595 -4.030 -2.210 1.00 85.06 88 ILE A O 1
ATOM 656 N N . PRO A 1 89 ? -10.011 -5.311 -3.979 1.00 86.94 89 PRO A N 1
ATOM 657 C CA . PRO A 1 89 ? -11.276 -6.029 -4.023 1.00 86.94 89 PRO A CA 1
ATOM 658 C C . PRO A 1 89 ? -11.507 -6.751 -2.696 1.00 86.94 89 PRO A C 1
ATOM 660 O O . PRO A 1 89 ? -10.699 -7.579 -2.277 1.00 86.94 89 PRO A O 1
ATOM 663 N N . TYR A 1 90 ? -12.603 -6.418 -2.021 1.00 92.44 90 TYR A N 1
ATOM 664 C CA . TYR A 1 90 ? -12.958 -7.002 -0.736 1.00 92.44 90 TYR A CA 1
ATOM 665 C C . TYR A 1 90 ? -14.468 -7.189 -0.671 1.00 92.44 90 TYR A C 1
ATOM 667 O O . TYR A 1 90 ? -15.220 -6.241 -0.916 1.00 92.44 90 TYR A O 1
ATOM 675 N N . ALA A 1 91 ? -14.903 -8.409 -0.358 1.00 93.06 91 ALA A N 1
ATOM 676 C CA . ALA A 1 91 ? -16.318 -8.733 -0.256 1.00 93.06 91 ALA A CA 1
ATOM 677 C C . ALA A 1 91 ? -16.995 -7.893 0.838 1.00 93.06 91 ALA A C 1
ATOM 679 O O . ALA A 1 91 ? -16.398 -7.578 1.869 1.00 93.06 91 ALA A O 1
ATOM 680 N N . GLY A 1 92 ? -18.251 -7.518 0.606 1.00 95.56 92 GLY A N 1
ATOM 681 C CA . GLY A 1 92 ? -19.038 -6.815 1.611 1.00 95.56 92 GLY A CA 1
ATOM 682 C C . GLY A 1 92 ? -19.266 -7.685 2.847 1.00 95.56 92 GLY A C 1
ATOM 683 O O . GLY A 1 92 ? -19.607 -8.857 2.720 1.00 95.56 92 GLY A O 1
ATOM 684 N N . MET A 1 93 ? -19.109 -7.104 4.036 1.00 97.88 93 MET A N 1
ATOM 685 C CA . MET A 1 93 ? -19.469 -7.742 5.307 1.00 97.88 93 MET A CA 1
ATOM 686 C C . MET A 1 93 ? -20.718 -7.079 5.898 1.00 97.88 93 MET A C 1
ATOM 688 O O . MET A 1 93 ? -20.909 -5.880 5.667 1.00 97.88 93 MET A O 1
ATOM 692 N N . PRO A 1 94 ? -21.552 -7.816 6.655 1.00 98.50 94 PRO A N 1
ATOM 693 C CA . PRO A 1 94 ? -22.710 -7.267 7.359 1.00 98.50 94 PRO A CA 1
ATOM 694 C C . PRO A 1 94 ? -22.368 -5.984 8.115 1.00 98.50 94 PRO A C 1
ATOM 696 O O . PRO A 1 94 ? -21.460 -5.971 8.940 1.00 98.50 94 PRO A O 1
ATOM 699 N N . ALA A 1 95 ? -23.077 -4.898 7.837 1.00 98.31 95 ALA A N 1
ATOM 700 C CA . ALA A 1 95 ? -22.822 -3.611 8.467 1.00 98.31 95 ALA A CA 1
ATOM 701 C C . ALA A 1 95 ? -23.272 -3.610 9.932 1.00 98.31 95 ALA A C 1
ATOM 703 O O . ALA A 1 95 ? -24.398 -4.017 10.223 1.00 98.31 95 ALA A O 1
ATOM 704 N N . SER A 1 96 ? -22.428 -3.135 10.842 1.00 98.25 96 SER A N 1
ATOM 705 C CA . SER A 1 96 ? -22.737 -3.133 12.272 1.00 98.25 96 SER A CA 1
ATOM 706 C C . SER A 1 96 ? -23.538 -1.903 12.690 1.00 98.25 96 SER A C 1
ATOM 708 O O . SER A 1 96 ? -23.508 -0.848 12.052 1.00 98.25 96 SER A O 1
ATOM 710 N N . ARG A 1 97 ? -24.287 -2.050 13.778 1.00 98.06 97 ARG A N 1
ATOM 711 C CA . ARG A 1 97 ? -25.265 -1.096 14.306 1.00 98.06 97 ARG A CA 1
ATOM 712 C C . ARG A 1 97 ? -25.126 -0.984 15.820 1.00 98.06 97 ARG A C 1
ATOM 714 O O . ARG A 1 97 ? -24.493 -1.825 16.458 1.00 98.06 97 ARG A O 1
ATOM 721 N N . LYS A 1 98 ? -25.785 0.010 16.420 1.00 96.38 98 LYS A N 1
ATOM 722 C CA . LYS A 1 98 ? -25.989 0.026 17.875 1.00 96.38 98 LYS A CA 1
ATOM 723 C C . LYS A 1 98 ? -26.602 -1.305 18.320 1.00 96.38 98 LYS A C 1
ATOM 725 O O . LYS A 1 98 ? -27.478 -1.848 17.641 1.00 96.38 98 LYS A O 1
ATOM 730 N N . PHE A 1 99 ? -26.137 -1.797 19.460 1.00 96.00 99 PHE A N 1
ATOM 731 C CA . PHE A 1 99 ? -26.497 -3.085 20.049 1.00 96.00 99 PHE A CA 1
ATOM 732 C C . PHE A 1 99 ? -26.108 -4.340 19.264 1.00 96.00 99 PHE A C 1
ATOM 734 O O . PHE A 1 99 ? -26.415 -5.434 19.734 1.00 96.00 99 PHE A O 1
ATOM 741 N N . ASP A 1 100 ? -25.395 -4.233 18.136 1.00 97.25 100 ASP A N 1
ATOM 742 C CA . ASP A 1 100 ? -24.739 -5.418 17.589 1.00 97.25 100 ASP A CA 1
ATOM 743 C C . ASP A 1 100 ? -23.699 -5.934 18.596 1.00 97.25 100 ASP A C 1
ATOM 745 O O . ASP A 1 100 ? -23.031 -5.166 19.297 1.00 97.25 100 ASP A O 1
ATOM 749 N N . ASN A 1 101 ? -23.625 -7.256 18.712 1.00 95.62 101 ASN A N 1
ATOM 750 C CA . ASN A 1 101 ? -22.806 -7.928 19.703 1.00 95.62 101 ASN A CA 1
ATOM 751 C C . ASN A 1 101 ? -21.354 -7.969 19.254 1.00 95.62 101 ASN A C 1
ATOM 753 O O . ASN A 1 101 ? -21.047 -8.273 18.104 1.00 95.62 101 ASN A O 1
ATOM 757 N N . ILE A 1 102 ? -20.462 -7.742 20.205 1.00 93.62 102 ILE A N 1
ATOM 758 C CA . ILE A 1 102 ? -19.033 -7.975 20.078 1.00 93.62 102 ILE A CA 1
ATOM 759 C C . ILE A 1 102 ? -18.688 -9.245 20.849 1.00 93.62 102 ILE A C 1
ATOM 761 O O . ILE A 1 102 ? -19.259 -9.505 21.910 1.00 93.62 102 ILE A O 1
ATOM 765 N N . MET A 1 103 ? -17.747 -10.023 20.323 1.00 92.88 103 MET A N 1
ATOM 766 C CA . MET A 1 103 ? -17.217 -11.214 20.968 1.00 92.88 103 MET A CA 1
ATOM 767 C C . MET A 1 103 ? -15.690 -11.181 20.978 1.00 92.88 103 MET A C 1
ATOM 769 O O . MET A 1 103 ? -15.033 -11.198 19.939 1.00 92.88 103 MET A O 1
ATOM 773 N N . GLY A 1 104 ? -15.133 -11.132 22.180 1.00 88.69 104 GLY A N 1
ATOM 774 C CA . GLY A 1 104 ? -13.712 -11.227 22.462 1.00 88.69 104 GLY A CA 1
ATOM 775 C C . GLY A 1 104 ? -13.256 -12.665 22.623 1.00 88.69 104 GLY A C 1
ATOM 776 O O . GLY A 1 104 ? -14.012 -13.525 23.082 1.00 88.69 104 GLY A O 1
ATOM 777 N N . ILE A 1 105 ? -11.986 -12.900 22.305 1.00 87.69 105 ILE A N 1
ATOM 778 C CA . ILE A 1 105 ? -11.301 -14.147 22.635 1.00 87.69 105 ILE A CA 1
ATOM 779 C C . ILE A 1 105 ? -11.342 -14.325 24.163 1.00 87.69 105 ILE A C 1
ATOM 781 O O . ILE A 1 105 ? -11.160 -13.336 24.893 1.00 87.69 105 ILE A O 1
ATOM 785 N N . PRO A 1 106 ? -11.596 -15.552 24.664 1.00 85.75 106 PRO A N 1
ATOM 786 C CA . PRO A 1 106 ? -11.539 -15.833 26.088 1.00 85.75 106 PRO A CA 1
ATOM 787 C C . PRO A 1 106 ? -10.232 -15.337 26.702 1.00 85.75 106 PRO A C 1
ATOM 789 O O . PRO A 1 106 ? -9.144 -15.745 26.298 1.00 85.75 106 PRO A O 1
ATOM 792 N N . HIS A 1 107 ? -10.344 -14.436 27.673 1.00 80.81 107 HIS A N 1
ATOM 793 C CA . HIS A 1 107 ? -9.202 -13.935 28.424 1.00 80.81 107 HIS A CA 1
ATOM 794 C C . HIS A 1 107 ? -9.575 -13.743 29.892 1.00 80.81 107 HIS A C 1
ATOM 796 O O . HIS A 1 107 ? -10.750 -13.743 30.259 1.00 80.81 107 HIS A O 1
ATOM 802 N N . ALA A 1 108 ? -8.557 -13.633 30.739 1.00 78.12 108 ALA A N 1
ATOM 803 C CA . ALA A 1 108 ? -8.706 -13.575 32.182 1.00 78.12 108 ALA A CA 1
ATOM 804 C C . ALA A 1 108 ? -7.871 -12.432 32.762 1.00 78.12 108 ALA A C 1
ATOM 806 O O . ALA A 1 108 ? -6.798 -12.124 32.246 1.00 78.12 108 ALA A O 1
ATOM 807 N N . HIS A 1 109 ? -8.381 -11.853 33.844 1.00 74.38 109 HIS A N 1
ATOM 808 C CA . HIS A 1 109 ? -7.723 -10.880 34.716 1.00 74.38 109 HIS A CA 1
ATOM 809 C C . HIS A 1 109 ? -7.853 -11.385 36.165 1.00 74.38 109 HIS A C 1
ATOM 811 O O . HIS A 1 109 ? -8.774 -12.145 36.463 1.00 74.38 109 HIS A O 1
ATOM 817 N N . GLY A 1 110 ? -6.937 -11.002 37.044 1.00 71.50 110 GLY A N 1
ATOM 818 C CA . GLY A 1 110 ? -6.863 -11.306 38.473 1.00 71.50 110 GLY A CA 1
ATOM 819 C C . GLY A 1 110 ? -7.733 -10.428 39.383 1.00 71.50 110 GLY A C 1
ATOM 820 O O . GLY A 1 110 ? -7.509 -10.410 40.594 1.00 71.50 110 GLY A O 1
ATOM 821 N N . HIS A 1 111 ? -8.719 -9.710 38.845 1.00 64.44 111 HIS A N 1
ATOM 822 C CA . HIS A 1 111 ? -9.710 -8.947 39.609 1.00 64.44 111 HIS A CA 1
ATOM 823 C C . HIS A 1 111 ? -11.110 -9.604 39.572 1.00 64.44 111 HIS A C 1
ATOM 825 O O . HIS A 1 111 ? -11.433 -10.319 38.616 1.00 64.44 111 HIS A O 1
ATOM 831 N N . PRO A 1 112 ? -11.990 -9.344 40.563 1.00 64.88 112 PRO A N 1
ATOM 832 C CA . PRO A 1 112 ? -13.347 -9.895 40.589 1.00 64.88 112 PRO A CA 1
ATOM 833 C C . PRO A 1 112 ? -14.150 -9.590 39.309 1.00 64.88 112 PRO A C 1
ATOM 835 O O . PRO A 1 112 ? -13.927 -8.539 38.698 1.00 64.88 112 PRO A O 1
ATOM 838 N N . PRO A 1 113 ? -15.070 -10.489 38.896 1.00 61.12 113 PRO A N 1
ATOM 839 C CA . PRO A 1 113 ? -15.466 -11.758 39.527 1.00 61.12 113 PRO A CA 1
ATOM 840 C C . PRO A 1 113 ? -14.483 -12.909 39.280 1.00 61.12 113 PRO A C 1
ATOM 842 O O . PRO A 1 113 ? -14.681 -13.998 39.799 1.00 61.12 113 PRO A O 1
ATOM 845 N N . ASN A 1 114 ? -13.418 -12.670 38.516 1.00 63.75 114 ASN A N 1
ATOM 846 C CA . ASN A 1 114 ? -12.426 -13.674 38.146 1.00 63.75 114 ASN A CA 1
ATOM 847 C C . ASN A 1 114 ? -11.246 -13.767 39.140 1.00 63.75 114 ASN A C 1
ATOM 849 O O . ASN A 1 114 ? -10.176 -14.272 38.803 1.00 63.75 114 ASN A O 1
ATOM 853 N N . ALA A 1 115 ? -11.431 -13.227 40.350 1.00 61.34 115 ALA A N 1
ATOM 854 C CA . ALA A 1 115 ? -10.437 -13.195 41.419 1.00 61.34 115 ALA A CA 1
ATOM 855 C C . ALA A 1 115 ? -10.408 -14.511 42.230 1.00 61.34 115 ALA A C 1
ATOM 857 O O . ALA A 1 115 ? -11.391 -15.254 42.213 1.00 61.34 115 ALA A O 1
ATOM 858 N N . PRO A 1 116 ? -9.309 -14.782 42.970 1.00 60.66 116 PRO A N 1
ATOM 859 C CA . PRO A 1 116 ? -9.146 -15.978 43.808 1.00 60.66 116 PRO A CA 1
ATOM 860 C C . PRO A 1 116 ? -10.322 -16.196 44.782 1.00 60.66 116 PRO A C 1
ATOM 862 O O . PRO A 1 116 ? -10.935 -15.211 45.204 1.00 60.66 116 PRO A O 1
ATOM 865 N N . PRO A 1 117 ? -10.622 -17.444 45.209 1.00 58.88 117 PRO A N 1
ATOM 866 C CA . PRO A 1 117 ? -9.708 -18.595 45.285 1.00 58.88 117 PRO A CA 1
ATOM 867 C C . PRO A 1 117 ? -9.520 -19.502 44.045 1.00 58.88 117 PRO A C 1
ATOM 869 O O . PRO A 1 117 ? -8.485 -20.170 44.012 1.00 58.88 117 PRO A O 1
ATOM 872 N N . PRO A 1 118 ? -10.408 -19.586 43.031 1.00 63.91 118 PRO A N 1
ATOM 873 C CA . PRO A 1 118 ? -10.128 -20.408 41.854 1.00 63.91 118 PRO A CA 1
ATOM 874 C C . PRO A 1 118 ? -9.141 -19.710 40.894 1.00 63.91 118 PRO A C 1
ATOM 876 O O . PRO A 1 118 ? -9.074 -18.479 40.869 1.00 63.91 118 PRO A O 1
ATOM 879 N N . PRO A 1 119 ? -8.367 -20.471 40.093 1.00 69.25 119 PRO A N 1
ATOM 880 C CA . PRO A 1 119 ? -7.529 -19.898 39.043 1.00 69.25 119 PRO A CA 1
ATOM 881 C C . PRO A 1 119 ? -8.389 -19.066 38.072 1.00 69.25 119 PRO A C 1
ATOM 883 O O . PRO A 1 119 ? -9.508 -19.494 37.767 1.00 69.25 119 PRO A O 1
ATOM 886 N N . PRO A 1 120 ? -7.888 -17.916 37.572 1.00 72.75 120 PRO A N 1
ATOM 887 C CA . PRO A 1 120 ? -8.640 -17.051 36.668 1.00 72.75 120 PRO A CA 1
ATOM 888 C C . PRO A 1 120 ? -9.188 -17.840 35.472 1.00 72.75 120 PRO A C 1
ATOM 890 O O . PRO A 1 120 ? -8.430 -18.404 34.681 1.00 72.75 120 PRO A O 1
ATOM 893 N N . GLN A 1 121 ? -10.510 -17.888 35.342 1.00 80.19 121 GLN A N 1
ATOM 894 C CA . GLN A 1 121 ? -11.198 -18.587 34.264 1.00 80.19 121 GLN A CA 1
ATOM 895 C C . GLN A 1 121 ? -11.200 -17.694 33.013 1.00 80.19 121 GLN A C 1
ATOM 897 O O . GLN A 1 121 ? -11.595 -16.527 33.094 1.00 80.19 121 GLN A O 1
ATOM 902 N N . PRO A 1 122 ? -10.754 -18.187 31.844 1.00 81.62 122 PRO A N 1
ATOM 903 C CA . PRO A 1 122 ? -10.866 -17.442 30.598 1.00 81.62 122 PRO A CA 1
ATOM 904 C C . PRO A 1 122 ? -12.341 -17.353 30.203 1.00 81.62 122 PRO A C 1
ATOM 906 O O . PRO A 1 122 ? -12.956 -18.361 29.858 1.00 81.62 122 PRO A O 1
ATOM 909 N N . LEU A 1 123 ? -12.912 -16.149 30.230 1.00 82.31 123 LEU A N 1
ATOM 910 C CA . LEU A 1 123 ? -14.292 -15.918 29.802 1.00 82.31 123 LEU A CA 1
ATOM 911 C C . LEU A 1 123 ? -14.307 -15.145 28.481 1.00 82.31 123 LEU A C 1
ATOM 913 O O . LEU A 1 123 ? -13.517 -14.209 28.315 1.00 82.31 123 LEU A O 1
ATOM 917 N N . PRO A 1 124 ? -15.184 -15.507 27.523 1.00 83.00 124 PRO A N 1
ATOM 918 C CA . PRO A 1 124 ? -15.352 -14.719 26.313 1.00 83.00 124 PRO A CA 1
ATOM 919 C C . PRO A 1 124 ? -15.883 -13.339 26.691 1.00 83.00 124 PRO A C 1
ATOM 921 O O . PRO A 1 124 ? -16.854 -13.193 27.427 1.00 83.00 124 PRO A O 1
ATOM 924 N N . SER A 1 125 ? -15.239 -12.301 26.185 1.00 84.62 125 SER A N 1
ATOM 925 C CA . SER A 1 125 ? -15.640 -10.929 26.467 1.00 84.62 125 SER A CA 1
ATOM 926 C C . SER A 1 125 ? -16.758 -10.540 25.504 1.00 84.62 125 SER A C 1
ATOM 928 O O . SER A 1 125 ? -16.492 -10.211 24.354 1.00 84.62 125 SER A O 1
ATOM 930 N N . ALA A 1 126 ? -18.013 -10.641 25.938 1.00 89.25 126 ALA A N 1
ATOM 931 C CA . ALA A 1 126 ? -19.172 -10.413 25.080 1.00 89.25 126 ALA A CA 1
ATOM 932 C C . ALA A 1 126 ? -20.049 -9.256 25.564 1.00 89.25 126 ALA A C 1
ATOM 934 O O . ALA A 1 126 ? -20.251 -9.067 26.770 1.00 89.25 126 ALA A O 1
ATOM 935 N N . GLY A 1 127 ? -20.597 -8.516 24.602 1.00 91.31 127 GLY A N 1
ATOM 936 C CA . GLY A 1 127 ? -21.681 -7.572 24.835 1.00 91.31 127 GLY A CA 1
ATOM 937 C C . GLY A 1 127 ? -21.867 -6.551 23.710 1.00 91.31 127 GLY A C 1
ATOM 938 O O . GLY A 1 127 ? -21.168 -6.609 22.695 1.00 91.31 127 GLY A O 1
ATOM 939 N N . PRO A 1 128 ? -22.848 -5.650 23.857 1.00 94.75 128 PRO A N 1
ATOM 940 C CA . PRO A 1 128 ? -23.298 -4.797 22.767 1.00 94.75 128 PRO A CA 1
ATOM 941 C C . PRO A 1 128 ? -22.389 -3.586 22.538 1.00 94.75 128 PRO A C 1
ATOM 943 O O . PRO A 1 128 ? -21.822 -3.023 23.481 1.00 94.75 128 PRO A O 1
ATOM 946 N N . ILE A 1 129 ? -22.360 -3.106 21.292 1.00 94.81 129 ILE A N 1
ATOM 947 C CA . ILE A 1 129 ? -21.976 -1.723 20.977 1.00 94.81 129 ILE A CA 1
ATOM 948 C C . ILE A 1 129 ? -22.995 -0.787 21.638 1.00 94.81 129 ILE A C 1
ATOM 950 O O . ILE A 1 129 ? -24.201 -0.890 21.387 1.00 94.81 129 ILE A O 1
ATOM 954 N N . LEU A 1 130 ? -22.524 0.120 22.490 1.00 93.56 130 LEU A N 1
ATOM 955 C CA . LEU A 1 130 ? -23.373 1.020 23.257 1.00 93.56 130 LEU A CA 1
ATOM 956 C C . LEU A 1 130 ? -23.563 2.351 22.525 1.00 93.56 130 LEU A C 1
ATOM 958 O O . LEU A 1 130 ? -22.575 2.966 22.120 1.00 93.56 130 LEU A O 1
ATOM 962 N N . PRO A 1 131 ? -24.802 2.855 22.412 1.00 90.81 131 PRO A N 1
ATOM 963 C CA . PRO A 1 131 ? -25.045 4.213 21.954 1.00 90.81 131 PRO A CA 1
ATOM 964 C C . PRO A 1 131 ? -24.695 5.189 23.085 1.00 90.81 131 PRO A C 1
ATOM 966 O O . PRO A 1 131 ? -25.478 5.397 24.011 1.00 90.81 131 PRO A O 1
ATOM 969 N N . ILE A 1 132 ? -23.500 5.773 23.026 1.00 87.19 132 ILE A N 1
ATOM 970 C CA . ILE A 1 132 ? -23.063 6.821 23.954 1.00 87.19 132 ILE A CA 1
ATOM 971 C C . ILE A 1 132 ? -23.202 8.146 23.206 1.00 87.19 132 ILE A C 1
ATOM 973 O O . ILE A 1 132 ? -22.458 8.345 22.242 1.00 87.19 132 ILE A O 1
ATOM 977 N N . PRO A 1 133 ? -24.116 9.047 23.615 1.00 80.19 133 PRO A N 1
ATOM 978 C CA . PRO A 1 133 ? -24.352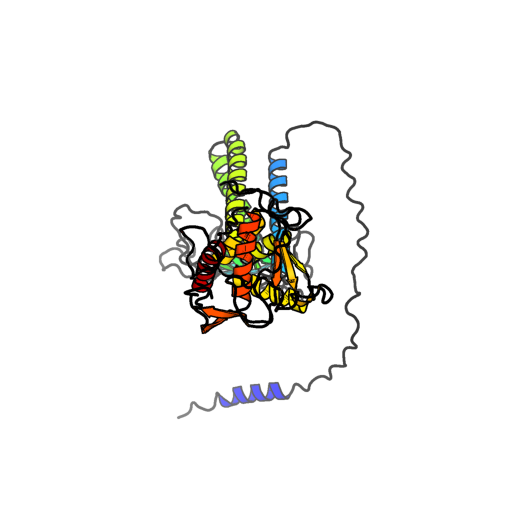 10.301 22.908 1.00 80.19 133 PRO A CA 1
ATOM 979 C C . PRO A 1 133 ? -23.048 11.032 22.583 1.00 80.19 133 PRO A C 1
ATOM 981 O O . PRO A 1 133 ? -22.189 11.182 23.454 1.00 80.19 133 PRO A O 1
ATOM 984 N N . TYR A 1 134 ? -22.902 11.465 21.328 1.00 76.88 134 TYR A N 1
ATOM 985 C CA . TYR A 1 134 ? -21.732 12.172 20.782 1.00 76.88 134 TYR A CA 1
ATOM 986 C C . TYR A 1 134 ? -20.417 11.377 20.701 1.00 76.88 134 TYR A C 1
ATOM 988 O O . TYR A 1 134 ? -19.457 11.866 20.106 1.00 76.88 134 TYR A O 1
ATOM 996 N N . VAL A 1 135 ? -20.343 10.176 21.281 1.00 80.56 135 VAL A N 1
ATOM 997 C CA . VAL A 1 135 ? -19.096 9.398 21.403 1.00 80.56 135 VAL A CA 1
ATOM 998 C C . VAL A 1 135 ? -19.163 8.081 20.636 1.00 80.56 135 VAL A C 1
ATOM 1000 O O . VAL A 1 135 ? -18.155 7.659 20.081 1.00 80.56 135 VAL A O 1
ATOM 1003 N N . SER A 1 136 ? -20.328 7.438 20.576 1.00 90.25 136 SER A N 1
ATOM 1004 C CA . SER A 1 136 ? -20.489 6.104 20.001 1.00 90.25 136 SER A CA 1
ATOM 1005 C C . SER A 1 136 ? -21.796 5.989 19.221 1.00 90.25 136 SER A C 1
ATOM 1007 O O . SER A 1 136 ? -22.840 6.445 19.686 1.00 90.25 136 SER A O 1
ATOM 1009 N N . CYS A 1 137 ? -21.721 5.306 18.079 1.00 94.81 137 CYS A N 1
ATOM 1010 C CA . CYS A 1 137 ? -22.736 5.179 17.038 1.00 94.81 137 CYS A CA 1
ATOM 1011 C C . CYS A 1 137 ? -22.977 6.479 16.262 1.00 94.81 137 CYS A C 1
ATOM 1013 O O . CYS A 1 137 ? -22.686 7.583 16.719 1.00 94.81 137 CYS A O 1
ATOM 1015 N N . ALA A 1 138 ? -23.479 6.327 15.041 1.00 95.62 138 ALA A N 1
ATOM 1016 C CA . ALA A 1 138 ? -23.839 7.440 14.182 1.00 95.62 138 ALA A CA 1
ATOM 1017 C C . ALA A 1 138 ? -25.157 8.093 14.622 1.00 95.62 138 ALA A C 1
ATOM 1019 O O . ALA A 1 138 ? -26.130 7.400 14.937 1.00 95.62 138 ALA A O 1
ATOM 1020 N N . ASP A 1 139 ? -25.210 9.420 14.566 1.00 93.44 139 ASP A N 1
ATOM 1021 C CA . ASP A 1 139 ? -26.404 10.192 14.924 1.00 93.44 139 ASP A CA 1
ATOM 1022 C C . ASP A 1 139 ? -27.422 10.246 13.772 1.00 93.44 139 ASP A C 1
ATOM 1024 O O . ASP A 1 139 ? -28.632 10.212 13.985 1.00 93.44 139 ASP A O 1
ATOM 1028 N N . LYS A 1 140 ? -26.934 10.337 12.532 1.00 94.62 140 LYS A N 1
ATOM 1029 C CA . LYS A 1 140 ? -27.720 10.629 11.321 1.00 94.62 140 LYS A CA 1
ATOM 1030 C C . LYS A 1 140 ? -27.778 9.470 10.339 1.00 94.62 140 LYS A C 1
ATOM 1032 O O . LYS A 1 140 ? -28.641 9.451 9.467 1.00 94.62 140 LYS A O 1
ATOM 1037 N N . THR A 1 141 ? -26.847 8.527 10.437 1.00 96.31 141 THR A N 1
ATOM 1038 C CA . THR A 1 141 ? -26.791 7.385 9.517 1.00 96.31 141 THR A CA 1
ATOM 1039 C C . THR A 1 141 ? -27.401 6.162 10.179 1.00 96.31 141 THR A C 1
ATOM 1041 O O . THR A 1 141 ? -26.851 5.630 11.143 1.00 96.31 141 THR A O 1
ATOM 1044 N N . LEU A 1 142 ? -28.536 5.711 9.646 1.00 97.69 142 LEU A N 1
ATOM 1045 C CA . LEU A 1 142 ? -29.248 4.535 10.132 1.00 97.69 142 LEU A CA 1
ATOM 1046 C C . LEU A 1 142 ? -29.080 3.363 9.161 1.00 97.69 142 LEU A C 1
ATOM 1048 O O . LEU A 1 142 ? -29.128 3.531 7.947 1.00 97.69 142 LEU A O 1
ATOM 1052 N N . ILE A 1 143 ? -28.942 2.160 9.708 1.00 97.69 143 ILE A N 1
ATOM 1053 C CA . ILE A 1 143 ? -28.942 0.888 8.989 1.00 97.69 143 ILE A CA 1
ATOM 1054 C C . ILE A 1 143 ? -30.084 0.062 9.570 1.00 97.69 143 ILE A C 1
ATOM 1056 O O . ILE A 1 143 ? -30.073 -0.292 10.751 1.00 97.69 143 ILE A O 1
ATOM 1060 N N . ASN A 1 144 ? -31.097 -0.216 8.747 1.00 97.00 144 ASN A N 1
ATOM 1061 C CA . ASN A 1 144 ? -32.355 -0.840 9.175 1.00 97.00 144 ASN A CA 1
ATOM 1062 C C . ASN A 1 144 ? -33.004 -0.116 10.370 1.00 97.00 144 ASN A C 1
ATOM 1064 O O . ASN A 1 144 ? -33.365 -0.746 11.361 1.00 97.00 144 ASN A O 1
ATOM 1068 N N . GLY A 1 145 ? -33.070 1.219 10.322 1.00 96.75 145 GLY A N 1
ATOM 1069 C CA . GLY A 1 145 ? -33.655 2.039 11.393 1.00 96.75 145 GLY A CA 1
ATOM 1070 C C . GLY A 1 145 ? -32.826 2.128 12.684 1.00 96.75 145 GLY A C 1
ATOM 1071 O O . GLY A 1 145 ? -33.238 2.798 13.627 1.00 96.75 145 GLY A O 1
ATOM 1072 N N . SER A 1 146 ? -31.651 1.495 12.742 1.00 97.50 146 SER A N 1
ATOM 1073 C CA . SER A 1 146 ? -30.752 1.530 13.899 1.00 97.50 146 SER A CA 1
ATOM 1074 C C . SER A 1 146 ? -29.497 2.341 13.587 1.00 97.50 146 SER A C 1
ATOM 1076 O O . SER A 1 146 ? -28.980 2.249 12.478 1.00 97.50 146 SER A O 1
ATOM 1078 N N . SER A 1 147 ? -28.987 3.122 14.542 1.00 97.69 147 SER A N 1
ATOM 1079 C CA . SER A 1 147 ? -27.750 3.898 14.374 1.00 97.69 147 SER A CA 1
ATOM 1080 C C . SER A 1 147 ? -26.607 3.013 13.885 1.00 97.69 147 SER A C 1
ATOM 1082 O O . SER A 1 147 ? -26.352 1.962 14.473 1.00 97.69 147 SER A O 1
ATOM 1084 N N . ALA A 1 148 ? -25.932 3.422 12.813 1.00 98.06 148 ALA A N 1
ATOM 1085 C CA . ALA A 1 148 ? -24.794 2.690 12.276 1.00 98.06 148 ALA A CA 1
ATOM 1086 C C . ALA A 1 148 ? -23.611 2.729 13.251 1.00 98.06 148 ALA A C 1
ATOM 1088 O O . ALA A 1 148 ? -23.329 3.774 13.837 1.00 98.06 148 ALA A O 1
ATOM 1089 N N . ALA A 1 149 ? -22.907 1.610 13.396 1.00 97.69 149 ALA A N 1
ATOM 1090 C CA . ALA A 1 149 ? -21.669 1.563 14.156 1.00 97.69 149 ALA A CA 1
ATOM 1091 C C . ALA A 1 149 ? -20.477 2.013 13.297 1.00 97.69 149 ALA A C 1
ATOM 1093 O O . ALA A 1 149 ? -20.458 1.879 12.067 1.00 97.69 149 ALA A O 1
ATOM 1094 N N . ARG A 1 150 ? -19.458 2.543 13.960 1.00 96.88 150 ARG A N 1
ATOM 1095 C CA . ARG A 1 150 ? -18.261 3.140 13.378 1.00 96.88 150 ARG A CA 1
ATOM 1096 C C . ARG A 1 150 ? -17.017 2.627 14.095 1.00 96.88 150 ARG A C 1
ATOM 1098 O O . ARG A 1 150 ? -17.056 2.220 15.251 1.00 96.88 150 ARG A O 1
ATOM 1105 N N . CYS A 1 151 ? -15.883 2.690 13.416 1.00 94.69 151 CYS A N 1
ATOM 1106 C CA . CYS A 1 151 ? -14.588 2.497 14.048 1.00 94.69 151 CYS A CA 1
ATOM 1107 C C . CYS A 1 151 ? -14.358 3.584 15.115 1.00 94.69 151 CYS A C 1
ATOM 1109 O O . CYS A 1 151 ? -14.543 4.770 14.835 1.00 94.69 151 CYS A O 1
ATOM 1111 N N . GLY A 1 152 ? -13.962 3.168 16.317 1.00 91.44 152 GLY A N 1
ATOM 1112 C CA . GLY A 1 152 ? -13.854 3.988 17.524 1.00 91.44 152 GLY A CA 1
ATOM 1113 C C . GLY A 1 152 ? -15.098 3.961 18.420 1.00 91.44 152 GLY A C 1
ATOM 1114 O O . GLY A 1 152 ? -15.034 4.457 19.542 1.00 91.44 152 GLY A O 1
ATOM 1115 N N . ASP A 1 153 ? -16.213 3.376 17.965 1.00 94.44 153 ASP A N 1
ATOM 1116 C CA . ASP A 1 153 ? -17.404 3.229 18.802 1.00 94.44 153 ASP A CA 1
ATOM 1117 C C . ASP A 1 153 ? -17.140 2.285 19.981 1.00 94.44 153 ASP A C 1
ATOM 1119 O O . ASP A 1 153 ? -16.344 1.342 19.900 1.00 94.44 153 ASP A O 1
ATOM 1123 N N . LEU A 1 154 ? -17.830 2.557 21.086 1.00 92.81 154 LEU A N 1
ATOM 1124 C CA . LEU A 1 154 ? -17.610 1.902 22.365 1.00 92.81 154 LEU A CA 1
ATOM 1125 C C . LEU A 1 154 ? -18.727 0.905 22.676 1.00 92.81 154 LEU A C 1
ATOM 1127 O O . LEU A 1 154 ? -19.902 1.162 22.425 1.00 92.81 154 LEU A O 1
ATOM 1131 N N . GLY A 1 155 ? -18.357 -0.223 23.269 1.00 89.81 155 GLY A N 1
ATOM 1132 C CA . GLY A 1 155 ? -19.265 -1.249 23.773 1.00 89.81 155 GLY A CA 1
ATOM 1133 C C . GLY A 1 155 ? -19.026 -1.567 25.244 1.00 89.81 155 GLY A C 1
ATOM 1134 O O . GLY A 1 155 ? -18.071 -1.083 25.855 1.00 89.81 155 GLY A O 1
ATOM 1135 N N . ALA A 1 156 ? -19.889 -2.413 25.802 1.00 87.94 156 ALA A N 1
ATOM 1136 C CA . ALA A 1 156 ? -19.717 -2.975 27.138 1.00 87.94 156 ALA A CA 1
ATOM 1137 C C . ALA A 1 156 ? -19.545 -4.491 27.064 1.00 87.94 156 ALA A C 1
ATOM 1139 O O . ALA A 1 156 ? -20.424 -5.196 26.583 1.00 87.94 156 ALA A O 1
ATOM 1140 N N . SER A 1 157 ? -18.439 -5.003 27.596 1.00 80.31 157 SER A N 1
ATOM 1141 C CA . SER A 1 157 ? -18.200 -6.431 27.791 1.00 80.31 157 SER A CA 1
ATOM 1142 C C . SER A 1 157 ? -18.734 -6.870 29.153 1.00 80.31 157 SER A C 1
ATOM 1144 O O . SER A 1 157 ? -17.989 -7.144 30.096 1.00 80.31 157 SER A O 1
ATOM 1146 N N . VAL A 1 158 ? -20.052 -6.965 29.261 1.00 73.25 158 VAL A N 1
ATOM 1147 C CA . VAL A 1 158 ? -20.709 -7.407 30.499 1.00 73.25 158 VAL A CA 1
ATOM 1148 C C . VAL A 1 158 ? -20.182 -8.780 30.947 1.00 73.25 158 VAL A C 1
ATOM 1150 O O . VAL A 1 158 ? -20.024 -9.025 32.140 1.00 73.25 158 VAL A O 1
ATOM 1153 N N . TRP A 1 159 ? -19.817 -9.652 30.000 1.00 67.50 159 TRP A N 1
ATOM 1154 C CA . TRP A 1 159 ? -19.474 -11.046 30.296 1.00 67.50 159 TRP A CA 1
ATOM 1155 C C . TRP A 1 159 ? -18.070 -11.292 30.868 1.00 67.50 159 TRP A C 1
ATOM 1157 O O . TRP A 1 159 ? -17.827 -12.340 31.458 1.00 67.50 159 TRP A O 1
ATOM 1167 N N . CYS A 1 160 ? -17.143 -10.336 30.764 1.00 63.84 160 CYS A N 1
ATOM 1168 C CA . CYS A 1 160 ? -15.860 -10.461 31.471 1.00 63.84 160 CYS A CA 1
ATOM 1169 C C . CYS A 1 160 ? -15.968 -10.048 32.950 1.00 63.84 160 CYS A C 1
ATOM 1171 O O . CYS A 1 160 ? -14.982 -10.135 33.680 1.00 63.84 160 CYS A O 1
ATOM 1173 N N . GLY A 1 161 ? -17.138 -9.548 33.377 1.00 59.47 161 GLY A N 1
ATOM 1174 C CA . GLY A 1 161 ? -17.459 -9.186 34.757 1.00 59.47 161 GLY A CA 1
ATOM 1175 C C . GLY A 1 161 ? -16.607 -8.067 35.366 1.00 59.47 161 GLY A C 1
ATOM 1176 O O . GLY A 1 161 ? -16.793 -7.726 36.529 1.00 59.47 161 GLY A O 1
ATOM 1177 N N . SER A 1 162 ? -15.666 -7.488 34.617 1.00 57.81 162 SER A N 1
ATOM 1178 C CA . SER A 1 162 ? -14.759 -6.483 35.163 1.00 57.81 162 SER A CA 1
ATOM 1179 C C . SER A 1 162 ? -15.488 -5.176 35.458 1.00 57.81 162 SER A C 1
ATOM 1181 O O . SER A 1 162 ? -16.484 -4.830 34.827 1.00 57.81 162 SER A O 1
ATOM 1183 N N . TYR A 1 163 ? -14.939 -4.411 36.400 1.00 55.81 163 TYR A N 1
ATOM 1184 C CA . TYR A 1 163 ? -15.480 -3.128 36.858 1.00 55.81 163 TYR A CA 1
ATOM 1185 C C . TYR A 1 163 ? -15.488 -2.017 35.781 1.00 55.81 163 TYR A C 1
ATOM 1187 O O . TYR A 1 163 ? -16.004 -0.930 36.032 1.00 55.81 163 TYR A O 1
ATOM 1195 N N . ALA A 1 164 ? -14.892 -2.246 34.601 1.00 60.03 164 ALA A N 1
ATOM 1196 C CA . ALA A 1 164 ? -14.843 -1.273 33.504 1.00 60.03 164 ALA A CA 1
ATOM 1197 C C . ALA A 1 164 ? -14.640 -1.956 32.135 1.00 60.03 164 ALA A C 1
ATOM 1199 O O . ALA A 1 164 ? -13.580 -1.796 31.516 1.00 60.03 164 ALA A O 1
ATOM 1200 N N . PRO A 1 165 ? -15.614 -2.725 31.625 1.00 67.75 165 PRO A N 1
ATOM 1201 C CA . PRO A 1 165 ? -15.387 -3.575 30.475 1.00 67.75 165 PRO A CA 1
ATOM 1202 C C . PRO A 1 165 ? -15.678 -2.810 29.183 1.00 67.75 165 PRO A C 1
ATOM 1204 O O . PRO A 1 165 ? -16.561 -3.175 28.415 1.00 67.75 165 PRO A O 1
ATOM 1207 N N . VAL A 1 166 ? -14.981 -1.701 28.952 1.00 83.38 166 VAL A N 1
ATOM 1208 C CA . VAL A 1 166 ? -15.171 -0.945 27.713 1.00 83.38 166 VAL A CA 1
ATOM 1209 C C . VAL A 1 166 ? -14.483 -1.686 26.574 1.00 83.38 166 VAL A C 1
ATOM 1211 O O . VAL A 1 166 ? -13.310 -2.058 26.671 1.00 83.38 166 VAL A O 1
ATOM 1214 N N . ILE A 1 167 ? -15.248 -1.918 25.514 1.00 87.75 167 ILE A N 1
ATOM 1215 C CA . ILE A 1 167 ? -14.768 -2.448 24.242 1.00 87.75 167 ILE A CA 1
ATOM 1216 C C . ILE A 1 167 ? -14.703 -1.290 23.251 1.00 87.75 167 ILE A C 1
ATOM 1218 O O . ILE A 1 167 ? -15.569 -0.425 23.279 1.00 87.75 167 ILE A O 1
ATOM 1222 N N . GLU A 1 168 ? -13.716 -1.282 22.367 1.00 91.25 168 GLU A N 1
ATOM 1223 C CA . GLU A 1 168 ? -13.622 -0.347 21.246 1.00 91.25 168 GLU A CA 1
ATOM 1224 C C . GLU A 1 168 ? -13.641 -1.125 19.929 1.00 91.25 168 GLU A C 1
ATOM 1226 O O . GLU A 1 168 ? -12.903 -2.101 19.763 1.00 91.25 168 GLU A O 1
ATOM 1231 N N . VAL A 1 169 ? -14.443 -0.676 18.964 1.00 94.12 169 VAL A N 1
ATOM 1232 C CA . VAL A 1 169 ? -14.377 -1.170 17.585 1.00 94.12 169 VAL A CA 1
ATOM 1233 C C . VAL A 1 169 ? -13.124 -0.602 16.915 1.00 94.12 169 VAL A C 1
ATOM 1235 O O . VAL A 1 169 ? -13.100 0.537 16.456 1.00 94.12 169 VAL A O 1
ATOM 1238 N N . PHE A 1 170 ? -12.045 -1.381 16.884 1.00 91.94 170 PHE A N 1
ATOM 1239 C CA . PHE A 1 170 ? -10.716 -0.887 16.526 1.00 91.94 170 PHE A CA 1
ATOM 1240 C C . PHE A 1 170 ? -10.504 -0.732 15.017 1.00 91.94 170 PHE A C 1
ATOM 1242 O O . PHE A 1 170 ? -9.754 0.147 14.587 1.00 91.94 170 PHE A O 1
ATOM 1249 N N . MET A 1 171 ? -11.155 -1.568 14.208 1.00 94.25 171 MET A N 1
ATOM 1250 C CA . MET A 1 171 ? -11.094 -1.499 12.747 1.00 94.25 171 MET A CA 1
ATOM 1251 C C . MET A 1 171 ? -12.437 -1.100 12.134 1.00 94.25 171 MET A C 1
ATOM 1253 O O . MET A 1 171 ? -13.482 -1.193 12.764 1.00 94.25 171 MET A O 1
ATOM 1257 N N . GLY A 1 172 ? -12.398 -0.640 10.887 1.00 95.88 172 GLY A N 1
ATOM 1258 C CA . GLY A 1 172 ? -13.585 -0.414 10.070 1.00 95.88 172 GLY A CA 1
ATOM 1259 C C . GLY A 1 172 ? -13.269 -0.481 8.581 1.00 95.88 172 GLY A C 1
ATOM 1260 O O . GLY A 1 172 ? -12.129 -0.720 8.176 1.00 95.88 172 GLY A O 1
ATOM 1261 N N . SER A 1 173 ? -14.273 -0.227 7.750 1.00 96.88 173 SER A N 1
ATOM 1262 C CA . SER A 1 173 ? -14.141 -0.236 6.293 1.00 96.88 173 SER A CA 1
ATOM 1263 C C . SER A 1 173 ? -13.095 0.766 5.773 1.00 96.88 173 SER A C 1
ATOM 1265 O O . SER A 1 173 ? -13.022 1.929 6.186 1.00 96.88 173 SER A O 1
ATOM 1267 N N . ALA A 1 174 ? -12.289 0.328 4.802 1.00 95.50 174 ALA A N 1
ATOM 1268 C CA . ALA A 1 174 ? -11.450 1.207 3.993 1.00 95.50 174 ALA A CA 1
ATOM 1269 C C . ALA A 1 174 ? -12.255 2.123 3.062 1.00 95.50 174 ALA A C 1
ATOM 1271 O O . ALA A 1 174 ? -11.798 3.219 2.761 1.00 95.50 174 ALA A O 1
ATOM 1272 N N . SER A 1 175 ? -13.426 1.688 2.594 1.00 95.38 175 SER A N 1
ATOM 1273 C CA . SER A 1 175 ? -14.152 2.338 1.498 1.00 95.38 175 SER A CA 1
ATOM 1274 C C . SER A 1 175 ? -15.349 3.167 1.955 1.00 95.38 175 SER A C 1
ATOM 1276 O O . SER A 1 175 ? -15.724 4.111 1.264 1.00 95.38 175 SER A O 1
ATOM 1278 N N . VAL A 1 176 ? -15.952 2.847 3.103 1.00 96.56 176 VAL A N 1
ATOM 1279 C CA . VAL A 1 176 ? -17.173 3.510 3.578 1.00 96.56 176 VAL A CA 1
ATOM 1280 C C . VAL A 1 176 ? -16.914 4.284 4.860 1.00 96.56 176 VAL A C 1
ATOM 1282 O O . VAL A 1 176 ? -16.394 3.761 5.847 1.00 96.56 176 VAL A O 1
ATOM 1285 N N . TRP A 1 177 ? -17.323 5.549 4.830 1.00 96.25 177 TRP A N 1
ATOM 1286 C CA . TRP A 1 177 ? -17.211 6.488 5.933 1.00 96.25 177 TRP A CA 1
ATOM 1287 C C . TRP A 1 177 ? -18.596 6.908 6.405 1.00 96.25 177 TRP A C 1
ATOM 1289 O O . TRP A 1 177 ? -19.440 7.291 5.599 1.00 96.25 177 TRP A O 1
ATOM 1299 N N . ILE A 1 178 ? -18.796 6.889 7.716 1.00 95.50 178 ILE A N 1
ATOM 1300 C CA . ILE A 1 178 ? -20.004 7.335 8.394 1.00 95.50 178 ILE A CA 1
ATOM 1301 C C . ILE A 1 178 ? -19.575 8.398 9.397 1.00 95.50 178 ILE A C 1
ATOM 1303 O O . ILE A 1 178 ? -18.785 8.131 10.298 1.00 95.50 178 ILE A O 1
ATOM 1307 N N . GLU A 1 179 ? -20.054 9.626 9.200 1.00 92.62 179 GLU A N 1
ATOM 1308 C CA . GLU A 1 179 ? -19.819 10.746 10.125 1.00 92.62 179 GLU A CA 1
ATOM 1309 C C . GLU A 1 179 ? -18.343 10.983 10.468 1.00 92.62 179 GLU A C 1
ATOM 1311 O O . GLU A 1 179 ? -17.975 11.255 11.605 1.00 92.62 179 GLU A O 1
ATOM 1316 N N . SER A 1 180 ? -17.477 10.920 9.455 1.00 90.06 180 SER A N 1
ATOM 1317 C CA . SER A 1 180 ? -16.023 11.100 9.602 1.00 90.06 180 SER A CA 1
ATOM 1318 C C . SER A 1 180 ? -15.289 9.987 10.355 1.00 90.06 180 SER A C 1
ATOM 1320 O O . SER A 1 180 ? -14.105 10.145 10.637 1.00 90.06 180 SER A O 1
ATOM 1322 N N . ALA A 1 181 ? -15.932 8.846 10.589 1.00 93.56 181 ALA A N 1
ATOM 1323 C CA . ALA A 1 181 ? -15.286 7.607 10.999 1.00 93.56 181 ALA A CA 1
ATOM 1324 C C . ALA A 1 181 ? -15.556 6.500 9.970 1.00 93.56 181 ALA A C 1
ATOM 1326 O O . ALA A 1 181 ? -16.401 6.636 9.085 1.00 93.56 181 ALA A O 1
ATOM 1327 N N . ARG A 1 182 ? -14.801 5.408 10.038 1.00 95.88 182 ARG A N 1
ATOM 1328 C CA . ARG A 1 182 ? -14.999 4.253 9.150 1.00 95.88 182 ARG A CA 1
ATOM 1329 C C . ARG A 1 182 ? -16.250 3.507 9.571 1.00 95.88 182 ARG A C 1
ATOM 1331 O O . ARG A 1 182 ? -16.461 3.350 10.767 1.00 95.88 182 ARG A O 1
ATOM 1338 N N . ALA A 1 183 ? -17.041 3.014 8.628 1.00 97.50 183 ALA A N 1
ATOM 1339 C CA . ALA A 1 183 ? -18.171 2.160 8.975 1.00 97.50 183 ALA A CA 1
ATOM 1340 C C . ALA A 1 183 ? -17.683 0.837 9.584 1.00 97.50 183 ALA A C 1
ATOM 1342 O O . ALA A 1 183 ? -16.792 0.204 9.012 1.00 97.50 183 ALA A O 1
ATOM 1343 N N . ALA A 1 184 ? -18.260 0.440 10.717 1.00 97.69 184 ALA A N 1
ATOM 1344 C CA . ALA A 1 184 ? -17.995 -0.848 11.346 1.00 97.69 184 ALA A CA 1
ATOM 1345 C C . ALA A 1 184 ? -18.867 -1.954 10.741 1.00 97.69 184 ALA A C 1
ATOM 1347 O O . ALA A 1 184 ? -19.956 -1.705 10.209 1.00 97.69 184 ALA A O 1
ATOM 1348 N N . ARG A 1 185 ? -18.378 -3.186 10.816 1.00 98.00 185 ARG A N 1
ATOM 1349 C CA . ARG A 1 185 ? -18.969 -4.378 10.214 1.00 98.00 185 ARG A CA 1
ATOM 1350 C C . ARG A 1 185 ? -18.732 -5.590 11.093 1.00 98.00 185 ARG A C 1
ATOM 1352 O O . ARG A 1 185 ? -17.802 -5.616 11.898 1.00 98.00 185 ARG A O 1
ATOM 1359 N N . ALA A 1 186 ? -19.516 -6.634 10.852 1.00 97.25 186 ALA A N 1
ATOM 1360 C CA . ALA A 1 186 ? -19.215 -7.952 11.370 1.00 97.25 186 ALA A CA 1
ATOM 1361 C C . ALA A 1 186 ? -17.781 -8.346 10.984 1.00 97.25 186 ALA A C 1
ATOM 1363 O O . ALA A 1 186 ? -17.321 -8.064 9.877 1.00 97.25 186 ALA A O 1
ATOM 1364 N N . LEU A 1 187 ? -17.101 -9.009 11.913 1.00 96.25 187 LEU A N 1
ATOM 1365 C CA . LEU A 1 187 ? -15.699 -9.413 11.855 1.00 96.25 187 LEU A CA 1
ATOM 1366 C C . LEU A 1 187 ? -14.670 -8.278 11.935 1.00 96.25 187 LEU A C 1
ATOM 1368 O O . LEU A 1 187 ? -13.478 -8.585 11.944 1.00 96.25 187 LEU A O 1
ATOM 1372 N N . ASP A 1 188 ? -15.065 -7.000 12.017 1.00 96.38 188 ASP A N 1
ATOM 1373 C CA . ASP A 1 188 ? -14.097 -5.938 12.306 1.00 96.38 188 ASP A CA 1
ATOM 1374 C C . ASP A 1 188 ? -13.506 -6.152 13.709 1.00 96.38 188 ASP A C 1
ATOM 1376 O O . ASP A 1 188 ? -14.223 -6.434 14.675 1.00 96.38 188 ASP A O 1
ATOM 1380 N N . VAL A 1 189 ? -12.179 -6.045 13.804 1.00 93.94 189 VAL A N 1
ATOM 1381 C CA . VAL A 1 189 ? -11.429 -6.306 15.037 1.00 93.94 189 VAL A CA 1
ATOM 1382 C C . VAL A 1 189 ? -11.788 -5.286 16.112 1.00 93.94 189 VAL A C 1
ATOM 1384 O O . VAL A 1 189 ? -11.832 -4.080 15.859 1.00 93.94 189 VAL A O 1
ATOM 1387 N N . THR A 1 190 ? -11.974 -5.773 17.333 1.00 92.69 190 THR A N 1
ATOM 1388 C CA . THR A 1 190 ? -12.262 -4.974 18.524 1.00 92.69 190 THR A CA 1
ATOM 1389 C C . THR A 1 190 ? -11.164 -5.129 19.568 1.00 92.69 190 THR A C 1
ATOM 1391 O O . THR A 1 190 ? -10.543 -6.184 19.701 1.00 92.69 190 THR A O 1
ATOM 1394 N N . ASN A 1 191 ? -10.935 -4.066 20.332 1.00 89.25 191 ASN A N 1
ATOM 1395 C CA . ASN A 1 191 ? -10.064 -4.068 21.499 1.00 89.25 191 ASN A CA 1
ATOM 1396 C C . ASN A 1 191 ? -10.918 -4.150 22.756 1.00 89.25 191 ASN A C 1
ATOM 1398 O O . ASN A 1 191 ? -11.841 -3.360 22.935 1.00 89.25 191 ASN A O 1
ATOM 1402 N N . HIS A 1 192 ? -10.594 -5.080 23.639 1.00 84.50 192 HIS A N 1
ATOM 1403 C CA . HIS A 1 192 ? -11.325 -5.321 24.871 1.00 84.50 192 HIS A CA 1
ATOM 1404 C C . HIS A 1 192 ? -10.489 -4.850 26.061 1.00 84.50 192 HIS A C 1
ATOM 1406 O O . HIS A 1 192 ? -9.266 -4.962 26.060 1.00 84.50 192 HIS A O 1
ATOM 1412 N N . CYS A 1 193 ? -11.141 -4.332 27.102 1.00 73.56 193 CYS A N 1
ATOM 1413 C CA . CYS A 1 193 ? -10.498 -4.075 28.395 1.00 73.56 193 CYS A CA 1
ATOM 1414 C C . CYS A 1 193 ? -9.313 -3.075 28.338 1.00 73.56 193 CYS A C 1
ATOM 1416 O O . CYS A 1 193 ? -8.421 -3.115 29.184 1.00 73.56 193 CYS A O 1
ATOM 1418 N N . THR A 1 194 ? -9.282 -2.161 27.359 1.00 60.59 194 THR A N 1
ATOM 1419 C CA . THR A 1 194 ? -8.104 -1.323 27.042 1.00 60.59 194 THR A CA 1
ATOM 1420 C C . THR A 1 194 ? -8.063 0.059 27.701 1.00 60.59 194 THR A C 1
ATOM 1422 O O . THR A 1 194 ? -7.138 0.828 27.435 1.00 60.59 194 THR A O 1
ATOM 1425 N N . LEU A 1 195 ? -8.973 0.405 28.620 1.00 53.19 195 LEU A N 1
ATOM 1426 C CA . LEU A 1 195 ? -8.986 1.746 29.237 1.00 53.19 195 LEU A CA 1
ATOM 1427 C C . LEU A 1 195 ? -7.833 2.050 30.226 1.00 53.19 195 LEU A C 1
ATOM 1429 O O . LEU A 1 195 ? -7.889 3.040 30.958 1.00 53.19 195 LEU A O 1
ATOM 1433 N N . LYS A 1 196 ? -6.729 1.286 30.215 1.00 42.06 196 LYS A N 1
ATOM 1434 C CA . LYS A 1 196 ? -5.463 1.682 30.858 1.00 42.06 196 LYS A CA 1
ATOM 1435 C C . LYS A 1 196 ? -4.240 1.382 29.972 1.00 42.06 196 LYS A C 1
ATOM 1437 O O . LYS A 1 196 ? -3.909 0.217 29.776 1.00 42.06 196 LYS A O 1
ATOM 1442 N N . PRO A 1 197 ? -3.484 2.399 29.504 1.00 36.84 197 PRO A N 1
ATOM 1443 C CA . PRO A 1 197 ? -2.108 2.194 29.056 1.00 36.84 197 PRO A CA 1
ATOM 1444 C C . PRO A 1 197 ? -1.189 1.834 30.248 1.00 36.84 197 PRO A C 1
ATOM 1446 O O . PRO A 1 197 ? -1.489 2.177 31.395 1.00 36.84 197 PRO A O 1
ATOM 1449 N N . PRO A 1 198 ? -0.047 1.172 29.986 1.00 40.25 198 PRO A N 1
ATOM 1450 C CA . PRO A 1 198 ? 0.663 0.327 30.938 1.00 40.25 198 PRO A CA 1
ATOM 1451 C C . PRO A 1 198 ? 1.339 1.156 32.032 1.00 40.25 198 PRO A C 1
ATOM 1453 O O . PRO A 1 198 ? 2.374 1.788 31.825 1.00 40.25 198 PRO A O 1
ATOM 1456 N N . LYS A 1 199 ? 0.776 1.116 33.236 1.00 41.19 199 LYS A N 1
ATOM 1457 C CA . LYS A 1 199 ? 1.621 0.754 34.378 1.00 41.19 199 LYS A CA 1
ATOM 1458 C C . LYS A 1 199 ? 1.807 -0.769 34.320 1.00 41.19 199 LYS A C 1
ATOM 1460 O O . LYS A 1 199 ? 0.999 -1.407 33.646 1.00 41.19 199 LYS A O 1
ATOM 1465 N N . PRO A 1 200 ? 2.801 -1.368 34.993 1.00 42.75 200 PRO A N 1
ATOM 1466 C CA . PRO A 1 200 ? 2.664 -2.765 35.381 1.00 42.75 200 PRO A CA 1
ATOM 1467 C C . PRO A 1 200 ? 1.387 -2.814 36.221 1.00 42.75 200 PRO A C 1
ATOM 1469 O O . PRO A 1 200 ? 1.367 -2.395 37.379 1.00 42.75 200 PRO A O 1
ATOM 1472 N N . THR A 1 201 ? 0.264 -3.121 35.577 1.00 49.81 201 THR A N 1
ATOM 1473 C CA . THR A 1 201 ? -0.970 -3.368 36.287 1.00 49.81 201 THR A CA 1
ATOM 1474 C C . THR A 1 201 ? -0.652 -4.580 37.136 1.00 49.81 201 THR A C 1
ATOM 1476 O O . THR A 1 201 ? -0.028 -5.531 36.671 1.00 49.81 201 THR A O 1
ATOM 1479 N N . THR A 1 202 ? -1.081 -4.562 38.386 1.00 56.53 202 THR A N 1
ATOM 1480 C CA . THR A 1 202 ? -1.103 -5.739 39.264 1.00 56.53 202 THR A CA 1
ATOM 1481 C C . THR A 1 202 ? -1.979 -6.872 38.705 1.00 56.53 202 THR A C 1
ATOM 1483 O O . THR A 1 202 ? -2.275 -7.823 39.411 1.00 56.53 202 THR A O 1
ATOM 1486 N N . ASP A 1 203 ? -2.429 -6.730 37.458 1.00 60.03 203 ASP A N 1
ATOM 1487 C CA . ASP A 1 203 ? -3.405 -7.539 36.773 1.00 60.03 203 ASP A CA 1
ATOM 1488 C C . ASP A 1 203 ? -3.231 -7.397 35.241 1.00 60.03 203 ASP A C 1
ATOM 1490 O O . ASP A 1 203 ? -3.848 -6.530 34.608 1.00 60.03 203 ASP A O 1
ATOM 1494 N N . PRO A 1 204 ? -2.259 -8.097 34.637 1.00 66.94 204 PRO A N 1
ATOM 1495 C CA . PRO A 1 204 ? -2.162 -8.224 33.191 1.00 66.94 204 PRO A CA 1
ATOM 1496 C C . PRO A 1 204 ? -3.161 -9.270 32.677 1.00 66.94 204 PRO A C 1
ATOM 1498 O O . PRO A 1 204 ? -3.307 -10.341 33.264 1.00 66.94 204 PRO A O 1
ATOM 1501 N N . ALA A 1 205 ? -3.784 -8.993 31.527 1.00 66.00 205 ALA A N 1
ATOM 1502 C CA . ALA A 1 205 ? -4.606 -9.983 30.840 1.00 66.00 205 ALA A CA 1
ATOM 1503 C C . ALA A 1 205 ? -3.768 -11.236 30.532 1.00 66.00 205 ALA A C 1
ATOM 1505 O O . ALA A 1 205 ? -2.698 -11.134 29.929 1.00 66.00 205 ALA A O 1
ATOM 1506 N N . ILE A 1 206 ? -4.269 -12.417 30.896 1.00 70.25 206 ILE A N 1
ATOM 1507 C CA . ILE A 1 206 ? -3.581 -13.703 30.672 1.00 70.25 206 ILE A CA 1
ATOM 1508 C C . ILE A 1 206 ? -3.630 -14.126 29.184 1.00 70.25 206 ILE A C 1
ATOM 1510 O O . ILE A 1 206 ? -2.912 -15.026 28.765 1.00 70.25 206 ILE A O 1
ATOM 1514 N N . TYR A 1 207 ? -4.388 -13.413 28.343 1.00 73.38 207 TYR A N 1
ATOM 1515 C CA . TYR A 1 207 ? -4.434 -13.590 26.888 1.00 73.38 207 TYR A CA 1
ATOM 1516 C C . TYR A 1 207 ? -4.650 -12.246 26.181 1.00 73.38 207 TYR A C 1
ATOM 1518 O O . TYR A 1 207 ? -4.955 -11.238 26.820 1.00 73.38 207 TYR A O 1
ATOM 1526 N N . LEU A 1 208 ? -4.492 -12.225 24.854 1.00 78.69 208 LEU A N 1
ATOM 1527 C CA . LEU A 1 208 ? -4.656 -11.016 24.049 1.00 78.69 208 LEU A CA 1
ATOM 1528 C C . LEU A 1 208 ? -6.121 -10.533 24.119 1.00 78.69 208 LEU A C 1
ATOM 1530 O O . LEU A 1 208 ? -7.009 -11.268 23.683 1.00 78.69 208 LEU A O 1
ATOM 1534 N N . PRO A 1 209 ? -6.405 -9.318 24.627 1.00 83.75 209 PRO A N 1
ATOM 1535 C CA . PRO A 1 209 ? -7.770 -8.847 24.820 1.00 83.75 209 PRO A CA 1
ATOM 1536 C C . PRO A 1 209 ? -8.318 -8.256 23.511 1.00 83.75 209 PRO A C 1
ATOM 1538 O O . PRO A 1 209 ? -8.605 -7.064 23.403 1.00 83.75 209 PRO A O 1
ATOM 1541 N N . VAL A 1 210 ? -8.415 -9.097 22.485 1.00 88.00 210 VAL A N 1
ATOM 1542 C CA . VAL A 1 210 ? -8.946 -8.753 21.162 1.00 88.00 210 VAL A CA 1
ATOM 1543 C C . VAL A 1 210 ? -10.188 -9.574 20.862 1.00 88.00 210 VAL A C 1
ATOM 1545 O O . VAL A 1 210 ? -10.384 -10.666 21.399 1.00 88.00 210 VAL A O 1
ATOM 1548 N N . GLY A 1 211 ? -11.027 -9.041 19.989 1.00 91.88 211 GLY A N 1
ATOM 1549 C CA . GLY A 1 211 ? -12.250 -9.686 19.552 1.00 91.88 211 GLY A CA 1
ATOM 1550 C C . GLY A 1 211 ? -12.662 -9.257 18.167 1.00 91.88 211 GLY A C 1
ATOM 1551 O O . GLY A 1 211 ? -11.878 -8.683 17.408 1.00 91.88 211 GLY A O 1
ATOM 1552 N N . VAL A 1 212 ? -13.919 -9.541 17.865 1.00 95.75 212 VAL A N 1
ATOM 1553 C CA . VAL A 1 212 ? -14.576 -9.134 16.635 1.00 95.75 212 VAL A CA 1
ATOM 1554 C C . VAL A 1 212 ? -15.996 -8.683 16.913 1.00 95.75 212 VAL A C 1
ATOM 1556 O O . VAL A 1 212 ? -16.655 -9.191 17.824 1.00 95.75 212 VAL A O 1
ATOM 1559 N N . VAL A 1 213 ? -16.519 -7.790 16.077 1.00 96.44 213 VAL A N 1
ATOM 1560 C CA . VAL A 1 213 ? -17.967 -7.578 16.030 1.00 96.44 213 VAL A CA 1
ATOM 1561 C C . VAL A 1 213 ? -18.625 -8.857 15.495 1.00 96.44 213 VAL A C 1
ATOM 1563 O O . VAL A 1 213 ? -18.386 -9.271 14.365 1.00 96.44 213 VAL A O 1
ATOM 1566 N N . ALA A 1 214 ? -19.415 -9.529 16.325 1.00 96.31 214 ALA A N 1
ATOM 1567 C CA . ALA A 1 214 ? -19.975 -10.848 16.049 1.00 96.31 214 ALA A CA 1
ATOM 1568 C C . ALA A 1 214 ? -21.298 -10.798 15.270 1.00 96.31 214 ALA A C 1
ATOM 1570 O O . ALA A 1 214 ? -21.672 -11.790 14.648 1.00 96.31 214 ALA A O 1
ATOM 1571 N N . SER A 1 215 ? -22.009 -9.666 15.290 1.00 97.31 215 SER A N 1
ATOM 1572 C CA . SER A 1 215 ? -23.256 -9.486 14.541 1.00 97.31 215 SER A CA 1
ATOM 1573 C C . SER A 1 215 ? -23.245 -8.252 13.639 1.00 97.31 215 SER A C 1
ATOM 1575 O O . SER A 1 215 ? -22.404 -7.358 13.744 1.00 97.31 215 SER A O 1
ATOM 1577 N N . GLY A 1 216 ? -24.194 -8.221 12.711 1.00 97.06 216 GLY A N 1
ATOM 1578 C CA . GLY A 1 216 ? -24.393 -7.114 11.791 1.00 97.06 216 GLY A CA 1
ATOM 1579 C C . GLY A 1 216 ? -25.742 -7.214 11.091 1.00 97.06 216 GLY A C 1
ATOM 1580 O O . GLY A 1 216 ? -26.561 -8.093 11.366 1.00 97.06 216 GLY A O 1
ATOM 1581 N N . SER A 1 217 ? -25.977 -6.296 10.167 1.00 97.62 217 SER A N 1
ATOM 1582 C CA . SER A 1 217 ? -27.169 -6.250 9.332 1.00 97.62 217 SER A CA 1
ATOM 1583 C C . SER A 1 217 ? -27.255 -7.446 8.377 1.00 97.62 217 SER A C 1
ATOM 1585 O O . SER A 1 217 ? -26.313 -7.722 7.642 1.00 97.62 217 SER A O 1
ATOM 1587 N N . GLY A 1 218 ? -28.411 -8.112 8.317 1.00 96.69 218 GLY A N 1
ATOM 1588 C CA . GLY A 1 218 ? -28.631 -9.239 7.400 1.00 96.69 218 GLY A CA 1
ATOM 1589 C C . GLY A 1 218 ? -28.762 -8.859 5.918 1.00 96.69 218 GLY A C 1
ATOM 1590 O O . GLY A 1 218 ? -28.726 -9.739 5.065 1.00 96.69 218 GLY A O 1
ATOM 1591 N N . ASN A 1 219 ? -28.931 -7.573 5.595 1.00 96.81 219 ASN A N 1
ATOM 1592 C CA . ASN A 1 219 ? -29.232 -7.093 4.238 1.00 96.81 219 ASN A CA 1
ATOM 1593 C C . ASN A 1 219 ? -28.419 -5.858 3.806 1.00 96.81 219 ASN A C 1
ATOM 1595 O O . ASN A 1 219 ? -28.571 -5.403 2.676 1.00 96.81 219 ASN A O 1
ATOM 1599 N N . VAL A 1 220 ? -27.567 -5.303 4.673 1.00 98.06 220 VAL A N 1
ATOM 1600 C CA . VAL A 1 220 ? -26.679 -4.183 4.325 1.00 98.06 220 VAL A CA 1
ATOM 1601 C C . VAL A 1 220 ? -25.244 -4.646 4.486 1.00 98.06 220 VAL A C 1
ATOM 1603 O O . VAL A 1 220 ? -24.813 -4.957 5.594 1.00 98.06 220 VAL A O 1
ATOM 1606 N N . PHE A 1 221 ? -24.507 -4.664 3.378 1.00 97.94 221 PHE A N 1
ATOM 1607 C CA . PHE A 1 221 ? -23.130 -5.136 3.323 1.00 97.94 221 PHE A CA 1
ATOM 1608 C C . PHE A 1 221 ? -22.190 -3.992 2.952 1.00 97.94 221 PHE A C 1
ATOM 1610 O O . PHE A 1 221 ? -22.442 -3.246 2.008 1.00 97.94 221 PHE A O 1
ATOM 1617 N N . ILE A 1 222 ? -21.088 -3.864 3.685 1.00 97.56 222 ILE A N 1
ATOM 1618 C CA . ILE A 1 222 ? -20.088 -2.815 3.490 1.00 97.56 222 ILE A CA 1
ATOM 1619 C C . ILE A 1 222 ? -18.758 -3.451 3.075 1.00 97.56 222 ILE A C 1
ATOM 1621 O O . ILE A 1 222 ? -18.196 -4.288 3.785 1.00 97.56 222 ILE A O 1
ATOM 1625 N N . GLY A 1 223 ? -18.250 -3.051 1.908 1.00 95.44 223 GLY A N 1
ATOM 1626 C CA . GLY A 1 223 ? -16.978 -3.525 1.352 1.00 95.44 223 GLY A CA 1
ATOM 1627 C C . GLY A 1 223 ? -15.737 -2.856 1.950 1.00 95.44 223 GLY A C 1
ATOM 1628 O O . GLY A 1 223 ? -15.804 -2.156 2.962 1.00 95.44 223 GLY A O 1
ATOM 1629 N N . GLY A 1 224 ? -14.596 -3.079 1.295 1.00 94.00 224 GLY A N 1
ATOM 1630 C CA . GLY A 1 224 ? -13.295 -2.494 1.637 1.00 94.00 224 GLY A CA 1
ATOM 1631 C C . GLY A 1 224 ? -12.535 -3.267 2.718 1.00 94.00 224 GLY A C 1
ATOM 1632 O O . GLY A 1 224 ? -13.124 -3.791 3.660 1.00 94.00 224 GLY A O 1
ATOM 1633 N N . VAL A 1 225 ? -11.209 -3.337 2.606 1.00 93.75 225 VAL A N 1
ATOM 1634 C CA . VAL A 1 225 ? -10.369 -4.006 3.615 1.00 93.75 225 VAL A CA 1
ATOM 1635 C C . VAL A 1 225 ? -10.536 -3.372 5.000 1.00 93.75 225 VAL A C 1
ATOM 1637 O O . VAL A 1 225 ? -10.811 -2.177 5.116 1.00 93.75 225 VAL A O 1
ATOM 1640 N N . GLN A 1 226 ? -10.387 -4.172 6.055 1.00 94.00 226 GLN A N 1
ATOM 1641 C CA . GLN A 1 226 ? -10.398 -3.674 7.432 1.00 94.00 226 GLN A CA 1
ATOM 1642 C C . GLN A 1 226 ? -9.183 -2.770 7.667 1.00 94.00 226 GLN A C 1
ATOM 1644 O O . GLN A 1 226 ? -8.054 -3.158 7.365 1.00 94.00 226 GLN A O 1
ATOM 1649 N N . MET A 1 227 ? -9.399 -1.569 8.201 1.00 90.88 227 MET A N 1
ATOM 1650 C CA . MET A 1 227 ? -8.319 -0.658 8.581 1.00 90.88 227 MET A CA 1
ATOM 1651 C C . MET A 1 227 ? -8.546 -0.062 9.969 1.00 90.88 227 MET A C 1
ATOM 1653 O O . MET A 1 227 ? -9.685 0.277 10.299 1.00 90.88 227 MET A O 1
ATOM 1657 N N . PRO A 1 228 ? -7.476 0.113 10.766 1.00 89.19 228 PRO A N 1
ATOM 1658 C CA . PRO A 1 228 ? -7.579 0.772 12.057 1.00 89.19 228 PRO A CA 1
ATOM 1659 C C . PRO A 1 228 ? -7.879 2.263 11.884 1.00 89.19 228 PRO A C 1
ATOM 1661 O O . PRO A 1 228 ? -7.467 2.878 10.892 1.00 89.19 228 PRO A O 1
ATOM 1664 N N . SER A 1 229 ? -8.526 2.871 12.878 1.00 80.12 229 SER A N 1
ATOM 1665 C CA . SER A 1 229 ? -8.620 4.329 12.920 1.00 80.12 229 SER A CA 1
ATOM 1666 C C . SER A 1 229 ? -7.246 4.932 13.216 1.00 80.12 229 SER A C 1
ATOM 1668 O O . SER A 1 229 ? -6.711 4.805 14.322 1.00 80.12 229 SER A O 1
ATOM 1670 N N . LEU A 1 230 ? -6.668 5.633 12.234 1.00 71.94 230 LEU A N 1
ATOM 1671 C CA . LEU A 1 230 ? -5.483 6.463 12.481 1.00 71.94 230 LEU A CA 1
ATOM 1672 C C . LEU A 1 230 ? -5.812 7.549 13.502 1.00 71.94 230 LEU A C 1
ATOM 1674 O O . LEU A 1 230 ? -4.962 7.881 14.330 1.00 71.94 230 LEU A O 1
ATOM 1678 N N . MET A 1 231 ? -7.046 8.060 13.473 1.00 67.69 231 MET A N 1
ATOM 1679 C CA . MET A 1 231 ? -7.542 8.959 14.500 1.00 67.69 231 MET A CA 1
ATOM 1680 C C . MET A 1 231 ? -7.573 8.311 15.882 1.00 67.69 231 MET A C 1
ATOM 1682 O O . MET A 1 231 ? -7.088 8.933 16.815 1.00 67.69 231 MET A O 1
ATOM 1686 N N . GLY A 1 232 ? -8.071 7.081 16.024 1.00 65.88 232 GLY A N 1
ATOM 1687 C CA . GLY A 1 232 ? -8.087 6.341 17.292 1.00 65.88 232 GLY A CA 1
ATOM 1688 C C . GLY A 1 232 ? -6.679 6.128 17.851 1.00 65.88 232 GLY A C 1
ATOM 1689 O O . GLY A 1 232 ? -6.407 6.427 19.014 1.00 65.88 232 GLY A O 1
ATOM 1690 N N . LEU A 1 233 ? -5.727 5.748 16.991 1.00 69.44 233 LEU A N 1
ATOM 1691 C CA . LEU A 1 233 ? -4.311 5.640 17.362 1.00 69.44 233 LEU A CA 1
ATOM 1692 C C . LEU A 1 233 ? -3.710 6.994 17.778 1.00 69.44 233 LEU A C 1
ATOM 1694 O O . LEU A 1 233 ? -2.987 7.084 18.777 1.00 69.44 233 LEU A O 1
ATOM 1698 N N . ALA A 1 234 ? -4.009 8.060 17.031 1.00 61.72 234 ALA A N 1
ATOM 1699 C CA . ALA A 1 234 ? -3.525 9.407 17.314 1.00 61.72 234 ALA A CA 1
ATOM 1700 C C . ALA A 1 234 ? -4.150 9.992 18.589 1.00 61.72 234 ALA A C 1
ATOM 1702 O O . ALA A 1 234 ? -3.432 10.586 19.387 1.00 61.72 234 ALA A O 1
ATOM 1703 N N . LEU A 1 235 ? -5.450 9.789 18.811 1.00 58.91 235 LEU A N 1
ATOM 1704 C CA . LEU A 1 235 ? -6.185 10.133 20.028 1.00 58.91 235 LEU A CA 1
ATOM 1705 C C . LEU A 1 235 ? -5.607 9.394 21.225 1.00 58.91 235 LEU A C 1
ATOM 1707 O O . LEU A 1 235 ? -5.291 10.037 22.218 1.00 58.91 235 LEU A O 1
ATOM 1711 N N . GLY A 1 236 ? -5.377 8.083 21.129 1.00 58.91 236 GLY A N 1
ATOM 1712 C CA . GLY A 1 236 ? -4.747 7.312 22.201 1.00 58.91 236 GLY A CA 1
ATOM 1713 C C . GLY A 1 236 ? -3.377 7.881 22.590 1.00 58.91 236 GLY A C 1
ATOM 1714 O O . GLY A 1 236 ? -3.084 8.086 23.772 1.00 58.91 236 GLY A O 1
ATOM 1715 N N . ALA A 1 237 ? -2.550 8.237 21.601 1.00 56.72 237 ALA A N 1
ATOM 1716 C CA . ALA A 1 237 ? -1.260 8.886 21.837 1.00 56.72 237 ALA A CA 1
ATOM 1717 C C . ALA A 1 237 ? -1.392 10.328 22.376 1.00 56.72 237 ALA A C 1
ATOM 1719 O O . ALA A 1 237 ? -0.634 10.738 23.263 1.00 56.72 237 ALA A O 1
ATOM 1720 N N . ALA A 1 238 ? -2.352 11.102 21.869 1.00 53.03 238 ALA A N 1
ATOM 1721 C CA . ALA A 1 238 ? -2.587 12.489 22.253 1.00 53.03 238 ALA A CA 1
ATOM 1722 C C . ALA A 1 238 ? -3.168 12.590 23.664 1.00 53.03 238 ALA A C 1
ATOM 1724 O O . ALA A 1 238 ? -2.659 13.372 24.456 1.00 53.03 238 ALA A O 1
ATOM 1725 N N . VAL A 1 239 ? -4.150 11.760 24.019 1.00 51.84 239 VAL A N 1
ATOM 1726 C CA . VAL A 1 239 ? -4.723 11.646 25.368 1.00 51.84 239 VAL A CA 1
ATOM 1727 C C . VAL A 1 239 ? -3.656 11.189 26.353 1.00 51.84 239 VAL A C 1
ATOM 1729 O O . VAL A 1 239 ? -3.544 11.769 27.427 1.00 51.84 239 VAL A O 1
ATOM 1732 N N . LYS A 1 240 ? -2.792 10.232 25.988 1.00 53.62 240 LYS A N 1
ATOM 1733 C CA . LYS A 1 240 ? -1.657 9.827 26.835 1.00 53.62 240 LYS A CA 1
ATOM 1734 C C . LYS A 1 240 ? -0.707 10.996 27.107 1.00 53.62 240 LYS A C 1
ATOM 1736 O O . LYS A 1 240 ? -0.274 11.206 28.241 1.00 53.62 240 LYS A O 1
ATOM 1741 N N . THR A 1 241 ? -0.405 11.778 26.074 1.00 50.03 241 THR A N 1
ATOM 1742 C CA . THR A 1 241 ? 0.436 12.976 26.180 1.00 50.03 241 THR A CA 1
ATOM 1743 C C . THR A 1 241 ? -0.253 14.084 26.984 1.00 50.03 241 THR A C 1
ATOM 1745 O O . THR A 1 241 ? 0.370 14.682 27.857 1.00 50.03 241 THR A O 1
ATOM 1748 N N . ALA A 1 242 ? -1.545 14.317 26.756 1.00 46.81 242 ALA A N 1
ATOM 1749 C CA . ALA A 1 242 ? -2.356 15.317 27.438 1.00 46.81 242 ALA A CA 1
ATOM 1750 C C . ALA A 1 242 ? -2.556 14.971 28.916 1.00 46.81 242 ALA A C 1
ATOM 1752 O O . ALA A 1 242 ? -2.341 15.826 29.760 1.00 46.81 242 ALA A O 1
ATOM 1753 N N . ALA A 1 243 ? -2.850 13.717 29.259 1.00 50.16 243 ALA A N 1
ATOM 1754 C CA . ALA A 1 243 ? -2.941 13.247 30.641 1.00 50.16 243 ALA A CA 1
ATOM 1755 C C . ALA A 1 243 ? -1.603 13.406 31.384 1.00 50.16 243 ALA A C 1
ATOM 1757 O O . ALA A 1 243 ? -1.573 13.810 32.547 1.00 50.16 243 ALA A O 1
ATOM 1758 N N . LYS A 1 244 ? -0.476 13.161 30.699 1.00 52.47 244 LYS A N 1
ATOM 1759 C CA . LYS A 1 244 ? 0.862 13.441 31.241 1.00 52.47 244 LYS A CA 1
ATOM 1760 C C . LYS A 1 244 ? 1.101 14.945 31.423 1.00 52.47 244 LYS A C 1
ATOM 1762 O O . LYS A 1 244 ? 1.746 15.336 32.388 1.00 52.47 244 LYS A O 1
ATOM 1767 N N . ALA A 1 245 ? 0.561 15.776 30.536 1.00 42.38 245 ALA A N 1
ATOM 1768 C CA . ALA A 1 245 ? 0.723 17.225 30.566 1.00 42.38 245 ALA A CA 1
ATOM 1769 C C . ALA A 1 245 ? -0.188 17.934 31.581 1.00 42.38 245 ALA A C 1
ATOM 1771 O O . ALA A 1 245 ? 0.250 18.876 32.232 1.00 42.38 245 ALA A O 1
ATOM 1772 N N . VAL A 1 246 ? -1.420 17.454 31.777 1.00 47.44 246 VAL A N 1
ATOM 1773 C CA . VAL A 1 246 ? -2.339 17.894 32.842 1.00 47.44 246 VAL A CA 1
ATOM 1774 C C . VAL A 1 246 ? -1.691 17.673 34.208 1.00 47.44 246 VAL A C 1
ATOM 1776 O O . VAL A 1 246 ? -1.772 18.535 35.076 1.00 47.44 246 VAL A O 1
ATOM 1779 N N . ARG A 1 247 ? -0.930 16.583 34.356 1.00 51.69 247 ARG A N 1
ATOM 1780 C CA . ARG A 1 247 ? -0.109 16.310 35.542 1.00 51.69 247 ARG A CA 1
ATOM 1781 C C . ARG A 1 247 ? 1.024 17.312 35.792 1.00 51.69 247 ARG A C 1
ATOM 1783 O O . ARG A 1 247 ? 1.516 17.367 36.909 1.00 51.69 247 ARG A O 1
ATOM 1790 N N . ILE A 1 248 ? 1.445 18.074 34.782 1.00 49.16 248 ILE A N 1
ATOM 1791 C CA . ILE A 1 248 ? 2.558 19.041 34.857 1.00 49.16 248 ILE A CA 1
ATOM 1792 C C . ILE A 1 248 ? 2.021 20.497 34.846 1.00 49.16 248 ILE A C 1
ATOM 1794 O O . ILE A 1 248 ? 2.775 21.464 34.855 1.00 49.16 248 ILE A O 1
ATOM 1798 N N . GLY A 1 249 ? 0.700 20.686 34.916 1.00 41.62 249 GLY A N 1
ATOM 1799 C CA . GLY A 1 249 ? 0.066 22.003 34.984 1.00 41.62 249 GLY A CA 1
ATOM 1800 C C . GLY A 1 249 ? -0.209 22.634 33.613 1.00 41.62 249 GLY A C 1
ATOM 1801 O O . GLY A 1 249 ? 0.504 22.443 32.624 1.00 41.62 249 GLY A O 1
ATOM 1802 N N . LEU A 1 250 ? -1.280 23.431 33.556 1.00 46.88 250 LEU A N 1
ATOM 1803 C CA . LEU A 1 250 ? -1.904 23.950 32.329 1.00 46.88 250 LEU A CA 1
ATOM 1804 C C . LEU A 1 250 ? -0.956 24.727 31.386 1.00 46.88 250 LEU A C 1
ATOM 1806 O O . LEU A 1 250 ? -1.157 24.725 30.171 1.00 46.88 250 LEU A O 1
ATOM 1810 N N . LYS A 1 251 ? 0.085 25.388 31.914 1.00 50.31 251 LYS A N 1
ATOM 1811 C CA . LYS A 1 251 ? 1.066 26.136 31.101 1.00 50.31 251 LYS A CA 1
ATOM 1812 C C . LYS A 1 251 ? 2.050 25.208 30.377 1.00 50.31 251 LYS A C 1
ATOM 1814 O O . LYS A 1 251 ? 2.366 25.452 29.214 1.00 50.31 251 LYS A O 1
ATOM 1819 N N . ALA A 1 252 ? 2.445 24.097 31.002 1.00 52.34 252 ALA A N 1
ATOM 1820 C CA . ALA A 1 252 ? 3.228 23.053 30.344 1.00 52.34 252 ALA A CA 1
ATOM 1821 C C . ALA A 1 252 ? 2.395 22.302 29.295 1.00 52.34 252 ALA A C 1
ATOM 1823 O O . ALA A 1 252 ? 2.939 21.865 28.285 1.00 52.34 252 ALA A O 1
ATOM 1824 N N . ALA A 1 253 ? 1.071 22.222 29.464 1.00 44.84 253 ALA A N 1
ATOM 1825 C CA . ALA A 1 253 ? 0.181 21.553 28.518 1.00 44.84 253 ALA A CA 1
ATOM 1826 C C . ALA A 1 253 ? 0.168 22.176 27.115 1.00 44.84 253 ALA A C 1
ATOM 1828 O O . ALA A 1 253 ? 0.128 21.432 26.140 1.00 44.84 253 ALA A O 1
ATOM 1829 N N . LYS A 1 254 ? 0.290 23.504 26.972 1.00 52.78 254 LYS A N 1
ATOM 1830 C CA . LYS A 1 254 ? 0.440 24.136 25.644 1.00 52.78 254 LYS A CA 1
ATOM 1831 C C . LYS A 1 254 ? 1.762 23.762 24.975 1.00 52.78 254 LYS A C 1
ATOM 1833 O O . LYS A 1 254 ? 1.772 23.426 23.791 1.00 52.78 254 LYS A O 1
ATOM 1838 N N . GLN A 1 255 ? 2.859 23.792 25.735 1.00 54.00 255 GLN A N 1
ATOM 1839 C CA . GLN A 1 255 ? 4.181 23.421 25.235 1.00 54.00 255 GLN A CA 1
ATOM 1840 C C . GLN A 1 255 ? 4.176 21.943 24.827 1.00 54.00 255 GLN A C 1
ATOM 1842 O O . GLN A 1 255 ? 4.479 21.642 23.682 1.00 54.00 255 GLN A O 1
ATOM 1847 N N . VAL A 1 256 ? 3.720 21.054 25.715 1.00 48.84 256 VAL A N 1
ATOM 1848 C CA . VAL A 1 256 ? 3.667 19.595 25.537 1.00 48.84 256 VAL A CA 1
ATOM 1849 C C . VAL A 1 256 ? 2.658 19.165 24.472 1.00 48.84 256 VAL A C 1
ATOM 1851 O O . VAL A 1 256 ? 2.924 18.205 23.762 1.00 48.84 256 VAL A O 1
ATOM 1854 N N . ALA A 1 257 ? 1.538 19.868 24.284 1.00 48.59 257 ALA A N 1
ATOM 1855 C CA . ALA A 1 257 ? 0.637 19.617 23.158 1.00 48.59 257 ALA A CA 1
ATOM 1856 C C . ALA A 1 257 ? 1.304 19.987 21.827 1.00 48.59 257 ALA A C 1
ATOM 1858 O O . ALA A 1 257 ? 1.187 19.241 20.859 1.00 48.59 257 ALA A O 1
ATOM 1859 N N . LYS A 1 258 ? 2.065 21.089 21.780 1.00 58.72 258 LYS A N 1
ATOM 1860 C CA . LYS A 1 258 ? 2.841 21.472 20.595 1.00 58.72 258 LYS A CA 1
ATOM 1861 C C . LYS A 1 258 ? 3.978 20.481 20.331 1.00 58.72 258 LYS A C 1
ATOM 1863 O O . LYS A 1 258 ? 4.104 20.015 19.202 1.00 58.72 258 LYS A O 1
ATOM 1868 N N . THR A 1 259 ? 4.767 20.097 21.338 1.00 53.16 259 THR A N 1
ATOM 1869 C CA . THR A 1 259 ? 5.828 19.086 21.176 1.00 53.16 259 THR A CA 1
ATOM 1870 C C . THR A 1 259 ? 5.262 17.703 20.893 1.00 53.16 259 THR A C 1
ATOM 1872 O O . THR A 1 259 ? 5.812 17.003 20.058 1.00 53.16 259 THR A O 1
ATOM 1875 N N . GLY A 1 260 ? 4.154 17.315 21.519 1.00 49.75 260 GLY A N 1
ATOM 1876 C CA . GLY A 1 260 ? 3.461 16.048 21.290 1.00 49.75 260 GLY A CA 1
ATOM 1877 C C . GLY A 1 260 ? 2.847 15.968 19.897 1.00 49.75 260 GLY A C 1
ATOM 1878 O O . GLY A 1 260 ? 2.988 14.951 19.228 1.00 49.75 260 GLY A O 1
ATOM 1879 N N . TYR A 1 261 ? 2.259 17.061 19.406 1.00 52.28 261 TYR A N 1
ATOM 1880 C CA . TYR A 1 261 ? 1.794 17.174 18.025 1.00 52.28 261 TYR A CA 1
ATOM 1881 C C . TYR A 1 261 ? 2.957 17.098 17.032 1.00 52.28 261 TYR A C 1
ATOM 1883 O O . TYR A 1 261 ? 2.879 16.361 16.054 1.00 52.28 261 TYR A O 1
ATOM 1891 N N . LEU A 1 262 ? 4.058 17.811 17.283 1.00 60.84 262 LEU A N 1
ATOM 1892 C CA . LEU A 1 262 ? 5.236 17.778 16.413 1.00 60.84 262 LEU A CA 1
ATOM 1893 C C . LEU A 1 262 ? 5.931 16.411 16.433 1.00 60.84 262 LEU A C 1
ATOM 1895 O O . LEU A 1 262 ? 6.291 15.907 15.373 1.00 60.84 262 LEU A O 1
ATOM 1899 N N . ALA A 1 263 ? 6.069 15.786 17.602 1.00 49.62 263 ALA A N 1
ATOM 1900 C CA . ALA A 1 263 ? 6.646 14.456 17.766 1.00 49.62 263 ALA A CA 1
ATOM 1901 C C . ALA A 1 263 ? 5.738 13.372 17.172 1.00 49.62 263 ALA A C 1
ATOM 1903 O O . ALA A 1 263 ? 6.222 12.505 16.455 1.00 49.62 263 ALA A O 1
ATOM 1904 N N . GLY A 1 264 ? 4.424 13.455 17.390 1.00 48.81 264 GLY A N 1
ATOM 1905 C CA . GLY A 1 264 ? 3.433 12.574 16.772 1.00 48.81 264 GLY A CA 1
ATOM 1906 C C . GLY A 1 264 ? 3.438 12.711 15.253 1.00 48.81 264 GLY A C 1
ATOM 1907 O O . GLY A 1 264 ? 3.539 11.716 14.543 1.00 48.81 264 GLY A O 1
ATOM 1908 N N . ARG A 1 265 ? 3.460 13.943 14.734 1.00 60.31 265 ARG A N 1
ATOM 1909 C CA . ARG A 1 265 ? 3.624 14.223 13.303 1.00 60.31 265 ARG A CA 1
ATOM 1910 C C . ARG A 1 265 ? 4.958 13.697 12.775 1.00 60.31 265 ARG A C 1
ATOM 1912 O O . ARG A 1 265 ? 4.986 13.150 11.680 1.00 60.31 265 ARG A O 1
ATOM 1919 N N . ALA A 1 266 ? 6.053 13.820 13.522 1.00 59.88 266 ALA A N 1
ATOM 1920 C CA . ALA A 1 266 ? 7.354 13.283 13.135 1.00 59.88 266 ALA A CA 1
ATOM 1921 C C . ALA A 1 266 ? 7.360 11.747 13.118 1.00 59.88 266 ALA A C 1
ATOM 1923 O O . ALA A 1 266 ? 7.861 11.174 12.156 1.00 59.88 266 ALA A O 1
ATOM 1924 N N . MET A 1 267 ? 6.760 11.083 14.110 1.00 51.59 267 MET A N 1
ATOM 1925 C CA . MET A 1 267 ? 6.628 9.624 14.155 1.00 51.59 267 MET A CA 1
ATOM 1926 C C . MET A 1 267 ? 5.716 9.102 13.050 1.00 51.59 267 MET A C 1
ATOM 1928 O O . MET A 1 267 ? 6.104 8.173 12.354 1.00 51.59 267 MET A O 1
ATOM 1932 N N . ILE A 1 268 ? 4.551 9.719 12.832 1.00 51.75 268 ILE A N 1
ATOM 1933 C CA . ILE A 1 268 ? 3.646 9.378 11.727 1.00 51.75 268 ILE A CA 1
ATOM 1934 C C . ILE A 1 268 ? 4.368 9.593 10.399 1.00 51.75 268 ILE A C 1
ATOM 1936 O O . ILE A 1 268 ? 4.382 8.698 9.565 1.00 51.75 268 ILE A O 1
ATOM 1940 N N . ASN A 1 269 ? 5.060 10.718 10.214 1.00 63.53 269 ASN A N 1
ATOM 1941 C CA . ASN A 1 269 ? 5.845 10.957 9.006 1.00 63.53 269 ASN A CA 1
ATOM 1942 C C . ASN A 1 269 ? 6.996 9.959 8.854 1.00 63.53 269 ASN A C 1
ATOM 1944 O O . ASN A 1 269 ? 7.287 9.554 7.737 1.00 63.53 269 ASN A O 1
ATOM 1948 N N . ALA A 1 270 ? 7.660 9.548 9.934 1.00 62.69 270 ALA A N 1
ATOM 1949 C CA . ALA A 1 270 ? 8.730 8.556 9.895 1.00 62.69 270 ALA A CA 1
ATOM 1950 C C . ALA A 1 270 ? 8.188 7.154 9.581 1.00 62.69 270 ALA A C 1
ATOM 1952 O O . ALA A 1 270 ? 8.777 6.450 8.763 1.00 62.69 270 ALA A O 1
ATOM 1953 N N . ALA A 1 271 ? 7.051 6.776 10.169 1.00 52.53 271 ALA A N 1
ATOM 1954 C CA . ALA A 1 271 ? 6.348 5.524 9.921 1.00 52.53 271 ALA A CA 1
ATOM 1955 C C . ALA A 1 271 ? 5.808 5.474 8.490 1.00 52.53 271 ALA A C 1
ATOM 1957 O O . ALA A 1 271 ? 6.095 4.522 7.773 1.00 52.53 271 ALA A O 1
ATOM 1958 N N . LEU A 1 272 ? 5.148 6.536 8.022 1.00 55.44 272 LEU A N 1
ATOM 1959 C CA . LEU A 1 272 ? 4.727 6.693 6.630 1.00 55.44 272 LEU A CA 1
ATOM 1960 C C . LEU A 1 272 ? 5.929 6.693 5.687 1.00 55.44 272 LEU A C 1
ATOM 1962 O O . LEU A 1 272 ? 5.886 6.016 4.673 1.00 55.44 272 LEU A O 1
ATOM 1966 N N . LYS A 1 273 ? 7.041 7.363 6.022 1.00 65.56 273 LYS A N 1
ATOM 1967 C CA . LYS A 1 273 ? 8.286 7.292 5.235 1.00 65.56 273 LYS A CA 1
ATOM 1968 C C . LYS A 1 273 ? 8.894 5.893 5.239 1.00 65.56 273 LYS A C 1
ATOM 1970 O O . LYS A 1 273 ? 9.558 5.539 4.273 1.00 65.56 273 LYS A O 1
ATOM 1975 N N . ARG A 1 274 ? 8.743 5.104 6.304 1.00 62.91 274 ARG A N 1
ATOM 1976 C CA . ARG A 1 274 ? 9.256 3.727 6.388 1.00 62.91 274 ARG A CA 1
ATOM 1977 C C . ARG A 1 274 ? 8.369 2.764 5.600 1.00 62.91 274 ARG A C 1
ATOM 1979 O O . ARG A 1 274 ? 8.894 1.998 4.802 1.00 62.91 274 ARG A O 1
ATOM 1986 N N . LEU A 1 275 ? 7.050 2.871 5.749 1.00 55.94 275 LEU A N 1
ATOM 1987 C CA . LEU A 1 275 ? 6.061 2.146 4.951 1.00 55.94 275 LEU A CA 1
ATOM 1988 C C . LEU A 1 275 ? 6.190 2.505 3.467 1.00 55.94 275 LEU A C 1
ATOM 1990 O O . LEU A 1 275 ? 6.246 1.615 2.631 1.00 55.94 275 LEU A O 1
ATOM 1994 N N . ALA A 1 276 ? 6.347 3.787 3.135 1.00 60.84 276 ALA A N 1
ATOM 1995 C CA . ALA A 1 276 ? 6.536 4.244 1.763 1.00 60.84 276 ALA A CA 1
ATOM 1996 C C . ALA A 1 276 ? 7.877 3.805 1.159 1.00 60.84 276 ALA A C 1
ATOM 1998 O O . ALA A 1 276 ? 7.924 3.498 -0.026 1.00 60.84 276 ALA A O 1
ATOM 1999 N N . ARG A 1 277 ? 8.962 3.754 1.949 1.00 63.03 277 ARG A N 1
ATOM 2000 C CA . ARG A 1 277 ? 10.277 3.284 1.470 1.00 63.03 277 ARG A CA 1
ATOM 2001 C C . ARG A 1 277 ? 10.334 1.772 1.267 1.00 63.03 277 ARG A C 1
ATOM 2003 O O . ARG A 1 277 ? 11.022 1.315 0.363 1.00 63.03 277 ARG A O 1
ATOM 2010 N N . ASN A 1 278 ? 9.626 1.005 2.092 1.00 66.06 278 ASN A N 1
ATOM 2011 C CA . ASN A 1 278 ? 9.675 -0.456 2.035 1.00 66.06 278 ASN A CA 1
ATOM 2012 C C . ASN A 1 278 ? 8.548 -1.069 1.199 1.00 66.06 278 ASN A C 1
ATOM 2014 O O . ASN A 1 278 ? 8.625 -2.242 0.851 1.00 66.06 278 ASN A O 1
ATOM 2018 N N . SER A 1 279 ? 7.521 -0.294 0.856 1.00 80.69 279 SER A N 1
ATOM 2019 C CA . SER A 1 279 ? 6.422 -0.762 0.022 1.00 80.69 279 SER A CA 1
ATOM 2020 C C . SER A 1 279 ? 6.759 -0.618 -1.459 1.00 80.69 279 SER A C 1
ATOM 2022 O O . SER A 1 279 ? 7.006 0.481 -1.968 1.00 80.69 279 SER A O 1
ATOM 2024 N N . THR A 1 280 ? 6.699 -1.745 -2.165 1.00 86.62 280 THR A N 1
ATOM 2025 C CA . THR A 1 280 ? 6.690 -1.836 -3.630 1.00 86.62 280 THR A CA 1
ATOM 2026 C C . THR A 1 280 ? 5.676 -0.872 -4.246 1.00 86.62 280 THR A C 1
ATOM 2028 O O . THR A 1 280 ? 6.009 -0.139 -5.173 1.00 86.62 280 THR A O 1
ATOM 2031 N N . PHE A 1 281 ? 4.469 -0.794 -3.679 1.00 82.12 281 PHE A N 1
ATOM 2032 C CA . PHE A 1 281 ? 3.393 0.057 -4.186 1.00 82.12 281 PHE A CA 1
ATOM 2033 C C . PHE A 1 281 ? 3.761 1.548 -4.162 1.00 82.12 281 PHE A C 1
ATOM 2035 O O . PHE A 1 281 ? 3.704 2.219 -5.189 1.00 82.12 281 PHE A O 1
ATOM 2042 N N . PHE A 1 282 ? 4.200 2.066 -3.010 1.00 81.19 282 PHE A N 1
ATOM 2043 C CA . PHE A 1 282 ? 4.557 3.484 -2.883 1.00 81.19 282 PHE A CA 1
ATOM 2044 C C . PHE A 1 282 ? 5.797 3.863 -3.701 1.00 81.19 282 PHE A C 1
ATOM 2046 O O . PHE A 1 282 ? 5.896 4.997 -4.173 1.00 81.19 282 PHE A O 1
ATOM 2053 N N . THR A 1 283 ? 6.724 2.920 -3.888 1.00 90.31 283 THR A N 1
ATOM 2054 C CA . THR A 1 283 ? 7.909 3.115 -4.732 1.00 90.31 283 THR A CA 1
ATOM 2055 C C . THR A 1 283 ? 7.500 3.288 -6.194 1.00 90.31 283 THR A C 1
ATOM 2057 O O . THR A 1 283 ? 7.905 4.262 -6.825 1.00 90.31 283 THR A O 1
ATOM 2060 N N . LEU A 1 284 ? 6.644 2.401 -6.714 1.00 92.50 284 LEU A N 1
ATOM 2061 C CA . LEU A 1 284 ? 6.132 2.497 -8.082 1.00 92.50 284 LEU A CA 1
ATOM 2062 C C . LEU A 1 284 ? 5.313 3.763 -8.299 1.00 92.50 284 LEU A C 1
ATOM 2064 O O . LEU A 1 284 ? 5.524 4.454 -9.289 1.00 92.50 284 LEU A O 1
ATOM 2068 N N . LEU A 1 285 ? 4.446 4.115 -7.348 1.00 86.25 285 LEU A N 1
ATOM 2069 C CA . LEU A 1 285 ? 3.648 5.334 -7.437 1.00 86.25 285 LEU A CA 1
ATOM 2070 C C . LEU A 1 285 ? 4.530 6.587 -7.526 1.00 86.25 285 LEU A C 1
ATOM 2072 O O . LEU A 1 285 ? 4.230 7.505 -8.286 1.00 86.25 285 LEU A O 1
ATOM 2076 N N . ARG A 1 286 ? 5.626 6.645 -6.757 1.00 87.88 286 ARG A N 1
ATOM 2077 C CA . ARG A 1 286 ? 6.580 7.759 -6.841 1.00 87.88 286 ARG A CA 1
ATOM 2078 C C . ARG A 1 286 ? 7.323 7.752 -8.175 1.00 87.88 286 ARG A C 1
ATOM 2080 O O . ARG A 1 286 ? 7.440 8.805 -8.789 1.00 87.88 286 ARG A O 1
ATOM 2087 N N . PHE A 1 287 ? 7.793 6.588 -8.612 1.00 93.81 287 PHE A N 1
ATOM 2088 C CA . PHE A 1 287 ? 8.500 6.427 -9.878 1.00 93.81 287 PHE A CA 1
ATOM 2089 C C . PHE A 1 287 ? 7.639 6.871 -11.071 1.00 93.81 287 PHE A C 1
ATOM 2091 O O . PHE A 1 287 ? 8.077 7.689 -11.871 1.00 93.81 287 PHE A O 1
ATOM 2098 N N . GLN A 1 288 ? 6.374 6.449 -11.131 1.00 93.62 288 GLN A N 1
ATOM 2099 C CA . GLN A 1 288 ? 5.433 6.807 -12.203 1.00 93.62 288 GLN A CA 1
ATOM 2100 C C . GLN A 1 288 ? 5.090 8.303 -12.279 1.00 93.62 288 GLN A C 1
ATOM 2102 O O . GLN A 1 288 ? 4.597 8.760 -13.304 1.00 93.62 288 GLN A O 1
ATOM 2107 N N . ARG A 1 289 ? 5.336 9.093 -11.223 1.00 90.75 289 ARG A N 1
ATOM 2108 C CA . ARG A 1 289 ? 5.171 10.557 -11.294 1.00 90.75 289 ARG A CA 1
ATOM 2109 C C . ARG A 1 289 ? 6.248 11.234 -12.138 1.00 90.75 289 ARG A C 1
ATOM 2111 O O . ARG A 1 289 ? 6.025 12.351 -12.589 1.00 90.75 289 ARG A O 1
ATOM 2118 N N . PHE A 1 290 ? 7.399 10.587 -12.306 1.00 90.94 290 PHE A N 1
ATOM 2119 C CA . PHE A 1 290 ? 8.545 11.133 -13.033 1.00 90.94 290 PHE A CA 1
ATOM 2120 C C . PHE A 1 290 ? 8.823 10.361 -14.336 1.00 90.94 290 PHE A C 1
ATOM 2122 O O . PHE A 1 290 ? 9.259 10.952 -15.324 1.00 90.94 290 PHE A O 1
ATOM 2129 N N . ALA A 1 291 ? 8.550 9.054 -14.342 1.00 94.94 291 ALA A N 1
ATOM 2130 C CA . ALA A 1 291 ? 8.753 8.184 -15.485 1.00 94.94 291 ALA A CA 1
ATOM 2131 C C . ALA A 1 291 ? 7.475 8.070 -16.323 1.00 94.94 291 ALA A C 1
ATOM 2133 O O . ALA A 1 291 ? 6.414 7.693 -15.820 1.00 94.94 291 ALA A O 1
ATOM 2134 N N . ARG A 1 292 ? 7.582 8.351 -17.623 1.00 96.31 292 ARG A N 1
ATOM 2135 C CA . ARG A 1 292 ? 6.493 8.211 -18.594 1.00 96.31 292 ARG A CA 1
ATOM 2136 C C . ARG A 1 292 ? 6.669 6.923 -19.392 1.00 96.31 292 ARG A C 1
ATOM 2138 O O . ARG A 1 292 ? 7.665 6.768 -20.088 1.00 96.31 292 ARG A O 1
ATOM 2145 N N . ILE A 1 293 ? 5.690 6.024 -19.338 1.00 96.12 293 ILE A N 1
ATOM 2146 C CA . ILE A 1 293 ? 5.680 4.802 -20.159 1.00 96.12 293 ILE A CA 1
ATOM 2147 C C . ILE A 1 293 ? 4.854 5.077 -21.420 1.00 96.12 293 ILE A C 1
ATOM 2149 O O . ILE A 1 293 ? 3.673 5.416 -21.326 1.00 96.12 293 ILE A O 1
ATOM 2153 N N . VAL A 1 294 ? 5.477 4.965 -22.592 1.00 94.31 294 VAL A N 1
ATOM 2154 C CA . VAL A 1 294 ? 4.892 5.312 -23.894 1.00 94.31 294 VAL A CA 1
ATOM 2155 C C . VAL A 1 294 ? 4.847 4.073 -24.785 1.00 94.31 294 VAL A C 1
ATOM 2157 O O . VAL A 1 294 ? 5.876 3.507 -25.139 1.00 94.31 294 VAL A O 1
ATOM 2160 N N . GLY A 1 295 ? 3.642 3.668 -25.165 1.00 93.00 295 GLY A N 1
ATOM 2161 C CA . GLY A 1 295 ? 3.376 2.517 -26.022 1.00 93.00 295 GLY A CA 1
ATOM 2162 C C . GLY A 1 295 ? 1.904 2.125 -25.931 1.00 93.00 295 GLY A C 1
ATOM 2163 O O . GLY A 1 295 ? 1.112 2.847 -25.312 1.00 93.00 295 GLY A O 1
ATOM 2164 N N . ASP A 1 296 ? 1.540 0.998 -26.53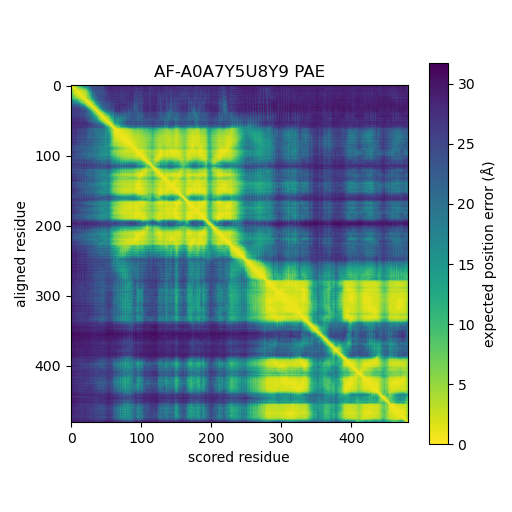5 1.00 95.00 296 ASP A N 1
ATOM 2165 C CA . ASP A 1 296 ? 0.201 0.425 -26.391 1.00 95.00 296 ASP A CA 1
ATOM 2166 C C . ASP A 1 296 ? -0.045 -0.135 -24.971 1.00 95.00 296 ASP A C 1
ATOM 2168 O O . ASP A 1 296 ? 0.837 -0.154 -24.105 1.00 95.00 296 ASP A O 1
ATOM 2172 N N . GLU A 1 297 ? -1.280 -0.559 -24.696 1.00 95.69 297 GLU A N 1
ATOM 2173 C CA . GLU A 1 297 ? -1.661 -1.079 -23.378 1.00 95.69 297 GLU A CA 1
ATOM 2174 C C . GLU A 1 297 ? -0.968 -2.403 -23.022 1.00 95.69 297 GLU A C 1
ATOM 2176 O O . GLU A 1 297 ? -0.678 -2.642 -21.846 1.00 95.69 297 GLU A O 1
ATOM 2181 N N . ALA A 1 298 ? -0.654 -3.250 -24.008 1.00 95.06 298 ALA A N 1
ATOM 2182 C CA . ALA A 1 298 ? 0.053 -4.506 -23.769 1.00 95.06 298 ALA A CA 1
ATOM 2183 C C . ALA A 1 298 ? 1.496 -4.232 -23.322 1.00 95.06 298 ALA A C 1
ATOM 2185 O O . ALA A 1 298 ? 1.936 -4.758 -22.295 1.00 95.06 298 ALA A O 1
ATOM 2186 N N . PHE A 1 299 ? 2.181 -3.323 -24.016 1.00 94.69 299 PHE A N 1
ATOM 2187 C CA . PHE A 1 299 ? 3.499 -2.824 -23.658 1.00 94.69 299 PHE A CA 1
ATOM 2188 C C . PHE A 1 299 ? 3.499 -2.216 -22.254 1.00 94.69 299 PHE A C 1
ATOM 2190 O O . PHE A 1 299 ? 4.253 -2.664 -21.390 1.00 94.69 299 PHE A O 1
ATOM 2197 N N . LYS A 1 300 ? 2.607 -1.252 -21.973 1.00 96.44 300 LYS A N 1
ATOM 2198 C CA . LYS A 1 300 ? 2.511 -0.621 -20.643 1.00 96.44 300 LYS A CA 1
ATOM 2199 C C . LYS A 1 300 ? 2.308 -1.654 -19.537 1.00 96.44 300 LYS A C 1
ATOM 2201 O O . LYS A 1 300 ? 2.946 -1.561 -18.487 1.00 96.44 300 LYS A O 1
ATOM 2206 N N . LYS A 1 301 ? 1.438 -2.645 -19.760 1.00 95.56 301 LYS A N 1
ATOM 2207 C CA . LYS A 1 301 ? 1.185 -3.729 -18.805 1.00 95.56 301 LYS A CA 1
ATOM 2208 C C . LYS A 1 301 ? 2.437 -4.579 -18.572 1.00 95.56 301 LYS A C 1
ATOM 2210 O O . LYS A 1 301 ? 2.729 -4.883 -17.415 1.00 95.56 301 LYS A O 1
ATOM 2215 N N . GLY A 1 302 ? 3.174 -4.917 -19.631 1.00 95.31 302 GLY A N 1
ATOM 2216 C CA . GLY A 1 302 ? 4.443 -5.642 -19.554 1.00 95.31 302 GLY A CA 1
ATOM 2217 C C . GLY A 1 302 ? 5.503 -4.875 -18.762 1.00 95.31 302 GLY A C 1
ATOM 2218 O O . GLY A 1 302 ? 6.006 -5.382 -17.760 1.00 95.31 302 GLY A O 1
ATOM 2219 N N . VAL A 1 303 ? 5.738 -3.602 -19.104 1.00 96.06 303 VAL A N 1
ATOM 2220 C CA . VAL A 1 303 ? 6.667 -2.730 -18.359 1.00 96.06 303 VAL A CA 1
ATOM 2221 C C . VAL A 1 303 ? 6.278 -2.641 -16.885 1.00 96.06 303 VAL A C 1
ATOM 2223 O O . VAL A 1 303 ? 7.126 -2.753 -16.003 1.00 96.06 303 VAL A O 1
ATOM 2226 N N . MET A 1 304 ? 4.988 -2.489 -16.579 1.00 97.19 304 MET A N 1
ATOM 2227 C CA . MET A 1 304 ? 4.522 -2.427 -15.194 1.00 97.19 304 MET A CA 1
ATOM 2228 C C . MET A 1 304 ? 4.676 -3.748 -14.435 1.00 97.19 304 MET A C 1
ATOM 2230 O O . MET A 1 304 ? 4.871 -3.719 -13.217 1.00 97.19 304 MET A O 1
ATOM 2234 N N . ALA A 1 305 ? 4.584 -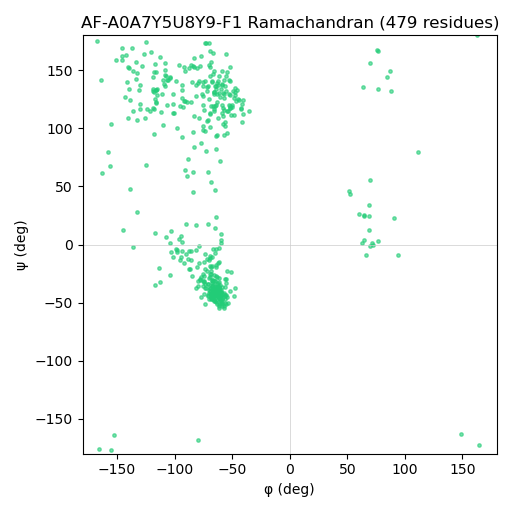4.896 -15.106 1.00 96.50 305 ALA A N 1
ATOM 2235 C CA . ALA A 1 305 ? 4.859 -6.190 -14.491 1.00 96.50 305 ALA A CA 1
ATOM 2236 C C . ALA A 1 305 ? 6.341 -6.307 -14.098 1.00 96.50 305 ALA A C 1
ATOM 2238 O O . ALA A 1 305 ? 6.649 -6.698 -12.969 1.00 96.50 305 ALA A O 1
ATOM 2239 N N . ASP A 1 306 ? 7.242 -5.873 -14.975 1.00 97.00 306 ASP A N 1
ATOM 2240 C CA . ASP A 1 306 ? 8.683 -5.910 -14.724 1.00 97.00 306 ASP A CA 1
ATOM 2241 C C . ASP A 1 306 ? 9.126 -4.862 -13.696 1.00 97.00 306 ASP A C 1
ATOM 2243 O O . ASP A 1 306 ? 9.889 -5.164 -12.781 1.00 97.00 306 ASP A O 1
ATOM 2247 N N . LEU A 1 307 ? 8.537 -3.665 -13.703 1.00 97.31 307 LEU A N 1
ATOM 2248 C CA . LEU A 1 307 ? 8.758 -2.685 -12.637 1.00 97.31 307 LEU A CA 1
ATOM 2249 C C . LEU A 1 307 ? 8.288 -3.200 -11.267 1.00 97.31 307 LEU A C 1
ATOM 2251 O O . LEU A 1 307 ? 8.954 -2.942 -10.265 1.00 97.31 307 LEU A O 1
ATOM 2255 N N . LYS A 1 308 ? 7.181 -3.956 -11.183 1.00 96.25 308 LYS A N 1
ATOM 2256 C CA . LYS A 1 308 ? 6.739 -4.596 -9.923 1.00 96.25 308 LYS A CA 1
ATOM 2257 C C . LYS A 1 308 ? 7.750 -5.620 -9.415 1.00 96.25 308 LYS A C 1
ATOM 2259 O O . LYS A 1 308 ? 8.060 -5.618 -8.226 1.00 96.25 308 LYS A O 1
ATOM 2264 N N . LYS A 1 309 ? 8.273 -6.446 -10.318 1.00 96.56 309 LYS A N 1
ATOM 2265 C CA . LYS A 1 309 ? 9.354 -7.413 -10.079 1.00 96.56 309 LYS A CA 1
ATOM 2266 C C . LYS A 1 309 ? 10.673 -6.757 -9.652 1.00 96.56 309 LYS A C 1
ATOM 2268 O O . LYS A 1 309 ? 11.438 -7.347 -8.891 1.00 96.56 309 LYS A O 1
ATOM 2273 N N . ILE A 1 310 ? 10.970 -5.558 -10.146 1.00 97.38 310 ILE A N 1
ATOM 2274 C CA . ILE A 1 310 ? 12.122 -4.761 -9.706 1.00 97.38 310 ILE A CA 1
ATOM 2275 C C . ILE A 1 310 ? 11.835 -4.182 -8.315 1.00 97.38 310 ILE A C 1
ATOM 2277 O O . ILE A 1 310 ? 12.589 -4.395 -7.374 1.00 97.38 310 ILE A O 1
ATOM 2281 N N . ALA A 1 311 ? 10.694 -3.520 -8.128 1.00 96.25 311 ALA A N 1
ATOM 2282 C CA . ALA A 1 311 ? 10.311 -2.880 -6.870 1.00 96.25 311 ALA A CA 1
ATOM 2283 C C . ALA A 1 311 ? 9.994 -3.861 -5.716 1.00 96.25 311 ALA A C 1
ATOM 2285 O O . ALA A 1 311 ? 9.818 -3.436 -4.565 1.00 96.25 311 ALA A O 1
ATOM 2286 N N . SER A 1 312 ? 9.894 -5.167 -5.970 1.00 94.81 312 SER A N 1
ATOM 2287 C CA . SER A 1 312 ? 9.804 -6.183 -4.913 1.00 94.81 312 SER A CA 1
ATOM 2288 C C . SER A 1 312 ? 11.147 -6.411 -4.211 1.00 94.81 312 SER A C 1
ATOM 2290 O O . SER A 1 312 ? 11.161 -6.810 -3.045 1.00 94.81 312 SER A O 1
ATOM 2292 N N . THR A 1 313 ? 12.269 -6.064 -4.844 1.00 96.44 313 THR A N 1
ATOM 2293 C CA . THR A 1 313 ? 13.615 -6.204 -4.277 1.00 96.44 313 THR A CA 1
ATOM 2294 C C . THR A 1 313 ? 14.049 -4.916 -3.558 1.00 96.44 313 THR A C 1
ATOM 2296 O O . THR A 1 313 ? 13.545 -3.820 -3.828 1.00 96.44 313 THR A O 1
ATOM 2299 N N . LYS A 1 314 ? 14.933 -5.022 -2.560 1.00 95.44 314 LYS A N 1
ATOM 2300 C CA . LYS A 1 314 ? 15.498 -3.867 -1.842 1.00 95.44 314 LYS A CA 1
ATOM 2301 C C . LYS A 1 314 ? 16.338 -3.018 -2.794 1.00 95.44 314 LYS A C 1
ATOM 2303 O O . LYS A 1 314 ? 16.179 -1.796 -2.788 1.00 95.44 314 LYS A O 1
ATOM 2308 N N . TRP A 1 315 ? 17.167 -3.652 -3.621 1.00 96.44 315 TRP A N 1
ATOM 2309 C CA . TRP A 1 315 ? 17.939 -2.986 -4.664 1.00 96.44 315 TRP A CA 1
ATOM 2310 C C . TRP A 1 315 ? 17.030 -2.187 -5.602 1.00 96.44 315 TRP A C 1
ATOM 2312 O O . TRP A 1 315 ? 17.218 -0.979 -5.762 1.00 96.44 315 TRP A O 1
ATOM 2322 N N . GLY A 1 316 ? 15.977 -2.816 -6.133 1.00 96.88 316 GLY A N 1
ATOM 2323 C CA . GLY A 1 316 ? 15.089 -2.172 -7.097 1.00 96.88 316 GLY A CA 1
ATOM 2324 C C . GLY A 1 316 ? 14.312 -1.012 -6.487 1.00 96.88 316 GLY A C 1
ATOM 2325 O O . GLY A 1 316 ? 14.191 0.044 -7.107 1.00 96.88 316 GLY A O 1
ATOM 2326 N N . ARG A 1 317 ? 13.877 -1.126 -5.223 1.00 95.56 317 ARG A N 1
ATOM 2327 C CA . ARG A 1 317 ? 13.296 0.024 -4.511 1.00 95.56 317 ARG A CA 1
ATOM 2328 C C . ARG A 1 317 ? 14.275 1.177 -4.365 1.00 95.56 317 ARG A C 1
ATOM 2330 O O . ARG A 1 317 ? 13.878 2.323 -4.566 1.00 95.56 317 ARG A O 1
ATOM 2337 N N . ASN A 1 318 ? 15.528 0.906 -4.012 1.00 95.62 318 ASN A N 1
ATOM 2338 C CA . ASN A 1 318 ? 16.535 1.956 -3.879 1.00 95.62 318 ASN A CA 1
ATOM 2339 C C . ASN A 1 318 ? 16.804 2.636 -5.226 1.00 95.62 318 ASN A C 1
ATOM 2341 O O . ASN A 1 318 ? 16.815 3.864 -5.281 1.00 95.62 318 ASN A O 1
ATOM 2345 N N . LYS A 1 319 ? 16.930 1.858 -6.307 1.00 96.19 319 LYS A N 1
ATOM 2346 C CA . LYS A 1 319 ? 17.186 2.369 -7.658 1.00 96.19 319 LYS A CA 1
ATOM 2347 C C . LYS A 1 319 ? 16.035 3.228 -8.189 1.00 96.19 319 LYS A C 1
ATOM 2349 O O . LYS A 1 319 ? 16.254 4.372 -8.576 1.00 96.19 319 LYS A O 1
ATOM 2354 N N . LEU A 1 320 ? 14.792 2.746 -8.108 1.00 96.44 320 LEU A N 1
ATOM 2355 C CA . LEU A 1 320 ? 13.613 3.507 -8.549 1.00 96.44 320 LEU A CA 1
ATOM 2356 C C . LEU A 1 320 ? 13.397 4.783 -7.717 1.00 96.44 320 LEU A C 1
ATOM 2358 O O . LEU A 1 320 ? 12.998 5.816 -8.255 1.00 96.44 320 LEU A O 1
ATOM 2362 N N . ASN A 1 321 ? 13.679 4.740 -6.408 1.00 94.69 321 ASN A N 1
ATOM 2363 C CA . ASN A 1 321 ? 13.644 5.940 -5.570 1.00 94.69 321 ASN A CA 1
ATOM 2364 C C . ASN A 1 321 ? 14.784 6.914 -5.905 1.00 94.69 321 ASN A C 1
ATOM 2366 O O . ASN A 1 321 ? 14.547 8.116 -5.857 1.00 94.69 321 ASN A O 1
ATOM 2370 N N . SER A 1 322 ? 15.988 6.427 -6.229 1.00 95.50 322 SER A N 1
ATOM 2371 C CA . SER A 1 322 ? 17.123 7.262 -6.656 1.00 95.50 322 SER A CA 1
ATOM 2372 C C . SER A 1 322 ? 16.762 8.071 -7.898 1.00 95.50 322 SER A C 1
ATOM 2374 O O . SER A 1 322 ? 16.796 9.300 -7.857 1.00 95.50 322 SER A O 1
ATOM 2376 N N . LEU A 1 323 ? 16.283 7.389 -8.941 1.00 94.69 323 LEU A N 1
ATOM 2377 C CA . LEU A 1 323 ? 15.792 8.005 -10.173 1.00 94.69 323 LEU A CA 1
ATOM 2378 C C . LEU A 1 323 ? 14.717 9.068 -9.901 1.00 94.69 323 LEU A C 1
ATOM 2380 O O . LEU A 1 323 ? 14.841 10.213 -10.329 1.00 94.69 323 LEU A O 1
ATOM 2384 N N . ALA A 1 324 ? 13.701 8.724 -9.102 1.00 93.75 324 ALA A N 1
ATOM 2385 C CA . ALA A 1 324 ? 12.635 9.662 -8.764 1.00 93.75 324 ALA A CA 1
ATOM 2386 C C . ALA A 1 324 ? 13.116 10.874 -7.942 1.00 93.75 324 ALA A C 1
ATOM 2388 O O . ALA A 1 324 ? 12.546 11.955 -8.063 1.00 93.75 324 ALA A O 1
ATOM 2389 N N . ASN A 1 325 ? 14.140 10.709 -7.098 1.00 93.38 325 ASN A N 1
ATOM 2390 C CA . ASN A 1 325 ? 14.698 11.794 -6.288 1.00 93.38 325 ASN A CA 1
ATOM 2391 C C . ASN A 1 325 ? 15.613 12.723 -7.101 1.00 93.38 325 ASN A C 1
ATOM 2393 O O . ASN A 1 325 ? 15.690 13.905 -6.776 1.00 93.38 325 ASN A O 1
ATOM 2397 N N . LYS A 1 326 ? 16.291 12.207 -8.135 1.00 92.94 326 LYS A N 1
ATOM 2398 C CA . LYS A 1 326 ? 17.116 13.008 -9.056 1.00 92.94 326 LYS A CA 1
ATOM 2399 C C . LYS A 1 326 ? 16.267 13.934 -9.932 1.00 92.94 326 LYS A C 1
ATOM 2401 O O . LYS A 1 326 ? 16.749 14.973 -10.362 1.00 92.94 326 LYS A O 1
ATOM 2406 N N . GLY A 1 327 ? 14.999 13.589 -10.169 1.00 90.12 327 GLY A N 1
ATOM 2407 C CA . GLY A 1 327 ? 14.002 14.488 -10.767 1.00 90.12 327 GLY A CA 1
ATOM 2408 C C . GLY A 1 327 ? 14.175 14.775 -12.263 1.00 90.12 327 GLY A C 1
ATOM 2409 O O . GLY A 1 327 ? 13.358 15.495 -12.834 1.00 90.12 327 GLY A O 1
ATOM 2410 N N . GLN A 1 328 ? 15.194 14.206 -12.908 1.00 89.19 328 GLN A N 1
ATOM 2411 C CA . GLN A 1 328 ? 15.367 14.242 -14.363 1.00 89.19 328 GLN A CA 1
ATOM 2412 C C . GLN A 1 328 ? 14.253 13.446 -15.037 1.00 89.19 328 GLN A C 1
ATOM 2414 O O . GLN A 1 328 ? 13.808 12.479 -14.456 1.00 89.19 328 GLN A O 1
ATOM 2419 N N . ARG A 1 329 ? 13.772 13.808 -16.231 1.00 90.50 329 ARG A N 1
ATOM 2420 C CA . ARG A 1 329 ? 12.669 13.084 -16.906 1.00 90.50 329 ARG A CA 1
ATOM 2421 C C . ARG A 1 329 ? 13.130 11.715 -17.422 1.00 90.50 329 ARG A C 1
ATOM 2423 O O . ARG A 1 329 ? 14.163 11.643 -18.074 1.00 90.50 329 ARG A O 1
ATOM 2430 N N . LEU A 1 330 ? 12.335 10.661 -17.218 1.00 92.50 330 LEU A N 1
ATOM 2431 C CA . LEU A 1 330 ? 12.566 9.336 -17.814 1.00 92.50 330 LEU A CA 1
ATOM 2432 C C . LEU A 1 330 ? 11.396 8.952 -18.715 1.00 92.50 330 LEU A C 1
ATOM 2434 O O . LEU A 1 330 ? 10.239 9.045 -18.308 1.00 92.50 330 LEU A O 1
ATOM 2438 N N . GLU A 1 331 ? 11.685 8.484 -19.923 1.00 93.88 331 GLU A N 1
ATOM 2439 C CA . GLU A 1 331 ? 10.696 7.851 -20.793 1.00 93.88 331 GLU A CA 1
ATOM 2440 C C . GLU A 1 331 ? 11.057 6.391 -21.027 1.00 93.88 331 GLU A C 1
ATOM 2442 O O . GLU A 1 331 ? 12.203 6.088 -21.325 1.00 93.88 331 GLU A O 1
ATOM 2447 N N . ILE A 1 332 ? 10.084 5.491 -20.919 1.00 92.81 332 ILE A N 1
ATOM 2448 C CA . ILE A 1 332 ? 10.239 4.087 -21.307 1.00 92.81 332 ILE A CA 1
ATOM 2449 C C . ILE A 1 332 ? 9.347 3.869 -22.523 1.00 92.81 332 ILE A C 1
ATOM 2451 O O . ILE A 1 332 ? 8.126 4.006 -22.421 1.00 92.81 332 ILE A O 1
ATOM 2455 N N . LYS A 1 333 ? 9.951 3.583 -23.674 1.00 92.06 333 LYS A N 1
ATOM 2456 C CA . LYS A 1 333 ? 9.272 3.459 -24.964 1.00 92.06 333 LYS A CA 1
ATOM 2457 C C . LYS A 1 333 ? 9.379 2.044 -25.501 1.00 92.06 333 LYS A C 1
ATOM 2459 O O . LYS A 1 333 ? 10.388 1.379 -25.285 1.00 92.06 333 LYS A O 1
ATOM 2464 N N . SER A 1 334 ? 8.362 1.611 -26.239 1.00 88.62 334 SER A N 1
ATOM 2465 C CA . SER A 1 334 ? 8.463 0.369 -27.004 1.00 88.62 334 SER A CA 1
ATOM 2466 C C . SER A 1 334 ? 9.558 0.490 -28.061 1.00 88.62 334 SER A C 1
ATOM 2468 O O . SER A 1 334 ? 9.641 1.515 -28.745 1.00 88.62 334 SER A O 1
ATOM 2470 N N . VAL A 1 335 ? 10.354 -0.558 -28.255 1.00 81.25 335 VAL A N 1
ATOM 2471 C CA . VAL A 1 335 ? 11.303 -0.652 -29.381 1.00 81.25 335 VAL A CA 1
ATOM 2472 C C . VAL A 1 335 ? 10.608 -0.482 -30.737 1.00 81.25 335 VAL A C 1
ATOM 2474 O O . VAL A 1 335 ? 11.180 0.112 -31.645 1.00 81.25 335 VAL A O 1
ATOM 2477 N N . SER A 1 336 ? 9.334 -0.878 -30.845 1.00 80.06 336 SER A N 1
ATOM 2478 C CA . SER A 1 336 ? 8.517 -0.686 -32.052 1.00 80.06 336 SER A CA 1
ATOM 2479 C C . SER A 1 336 ? 8.146 0.774 -32.341 1.00 80.06 336 SER A C 1
ATOM 2481 O O . SER A 1 336 ? 7.649 1.073 -33.421 1.00 80.06 336 SER A O 1
ATOM 2483 N N . SER A 1 337 ? 8.372 1.695 -31.395 1.00 77.62 337 SER A N 1
ATOM 2484 C CA . SER A 1 337 ? 8.102 3.130 -31.583 1.00 77.62 337 SER A CA 1
ATOM 2485 C C . SER A 1 337 ? 9.253 3.896 -32.241 1.00 77.62 337 SER A C 1
ATOM 2487 O O . SER A 1 337 ? 9.109 5.083 -32.541 1.00 77.62 337 SER A O 1
ATOM 2489 N N . ILE A 1 338 ? 10.396 3.242 -32.461 1.00 78.19 338 ILE A N 1
ATOM 2490 C CA . ILE A 1 338 ? 11.485 3.794 -33.263 1.00 78.19 338 ILE A CA 1
ATOM 2491 C C . ILE A 1 338 ? 10.991 3.777 -34.713 1.00 78.19 338 ILE A C 1
ATOM 2493 O O . ILE A 1 338 ? 10.830 2.705 -35.289 1.00 78.19 338 ILE A O 1
ATOM 2497 N N . ALA A 1 339 ? 10.670 4.954 -35.262 1.00 55.75 339 ALA A N 1
ATOM 2498 C CA . ALA A 1 339 ? 10.101 5.084 -36.603 1.00 55.75 339 ALA A CA 1
ATOM 2499 C C . ALA A 1 339 ? 10.925 4.281 -37.636 1.00 55.75 339 ALA A C 1
ATOM 2501 O O . ALA A 1 339 ? 12.153 4.424 -37.646 1.00 55.75 339 ALA A O 1
ATOM 2502 N N . PRO A 1 340 ? 10.282 3.467 -38.496 1.00 57.44 340 PRO A N 1
ATOM 2503 C CA . PRO A 1 340 ? 10.969 2.649 -39.503 1.00 57.44 340 PRO A CA 1
ATOM 2504 C C . PRO A 1 340 ? 11.750 3.482 -40.539 1.00 57.44 340 PRO A C 1
ATOM 2506 O O . PRO A 1 340 ? 12.608 2.962 -41.243 1.00 57.44 340 PRO A O 1
ATOM 2509 N N . ASP A 1 341 ? 11.467 4.779 -40.612 1.00 49.53 341 ASP A N 1
ATOM 2510 C CA . ASP A 1 341 ? 11.975 5.755 -41.573 1.00 49.53 341 ASP A CA 1
ATOM 2511 C C . ASP A 1 341 ? 13.222 6.524 -41.097 1.00 49.53 341 ASP A C 1
ATOM 2513 O O . ASP A 1 341 ? 13.778 7.326 -41.849 1.00 49.53 341 ASP A O 1
ATOM 2517 N N . ARG A 1 342 ? 13.758 6.225 -39.901 1.00 48.06 342 ARG A N 1
ATOM 2518 C CA . ARG A 1 342 ? 15.201 6.409 -39.693 1.00 48.06 342 ARG A CA 1
ATOM 2519 C C . ARG A 1 342 ? 15.871 5.201 -40.340 1.00 48.06 342 ARG A C 1
ATOM 2521 O O . ARG A 1 342 ? 15.732 4.119 -39.768 1.00 48.06 342 ARG A O 1
ATOM 2528 N N . PRO A 1 343 ? 16.573 5.334 -41.486 1.00 43.88 343 PRO A N 1
ATOM 2529 C CA . PRO A 1 343 ? 17.365 4.226 -41.988 1.00 43.88 343 PRO A CA 1
ATOM 2530 C C . PRO A 1 343 ? 18.270 3.808 -40.837 1.00 43.88 343 PRO A C 1
ATOM 2532 O O . PRO A 1 343 ? 19.085 4.598 -40.351 1.00 43.88 343 PRO A O 1
ATOM 2535 N N . MET A 1 344 ? 18.073 2.588 -40.332 1.00 43.28 344 MET A N 1
ATOM 2536 C CA . MET A 1 344 ? 19.126 1.951 -39.566 1.00 43.28 344 MET A CA 1
ATOM 2537 C C . MET A 1 344 ? 20.342 2.058 -40.473 1.00 43.28 344 MET A C 1
ATOM 2539 O O . MET A 1 344 ? 20.265 1.610 -41.618 1.00 43.28 344 MET A O 1
ATOM 2543 N N . MET A 1 345 ? 21.394 2.744 -40.015 1.00 39.81 345 MET A N 1
ATOM 2544 C CA . MET A 1 345 ? 22.658 2.771 -40.744 1.00 39.81 345 MET A CA 1
ATOM 2545 C C . MET A 1 345 ? 22.917 1.328 -41.195 1.00 39.81 345 MET A C 1
ATOM 2547 O O . MET A 1 345 ? 22.810 0.441 -40.333 1.00 39.81 345 MET A O 1
ATOM 2551 N N . PRO A 1 346 ? 23.120 1.072 -42.504 1.00 44.09 346 PRO A N 1
ATOM 2552 C CA . PRO A 1 346 ? 23.421 -0.264 -42.985 1.00 44.09 346 PRO A CA 1
ATOM 2553 C C . PRO A 1 346 ? 24.479 -0.853 -42.068 1.00 44.09 346 PRO A C 1
ATOM 2555 O O . PRO A 1 346 ? 25.429 -0.163 -41.693 1.00 44.09 346 PRO A O 1
ATOM 2558 N N . ILE A 1 347 ? 24.269 -2.092 -41.631 1.00 44.28 347 ILE A N 1
ATOM 2559 C CA . ILE A 1 347 ? 25.100 -2.727 -40.600 1.00 44.28 347 ILE A CA 1
ATOM 2560 C C . ILE A 1 347 ? 26.596 -2.698 -40.985 1.00 44.28 347 ILE A C 1
ATOM 2562 O O . ILE A 1 347 ? 27.467 -2.712 -40.118 1.00 44.28 347 ILE A O 1
ATOM 2566 N N . ASP A 1 348 ? 26.861 -2.581 -42.288 1.00 45.19 348 ASP A N 1
ATOM 2567 C CA . ASP A 1 348 ? 28.170 -2.540 -42.928 1.00 45.19 348 ASP A CA 1
ATOM 2568 C C . ASP A 1 348 ? 28.866 -1.162 -42.883 1.00 45.19 348 ASP A C 1
ATOM 2570 O O . ASP A 1 348 ? 30.090 -1.110 -43.012 1.00 45.19 348 ASP A O 1
ATOM 2574 N N . ASP A 1 349 ? 28.124 -0.070 -42.651 1.00 40.00 349 ASP A N 1
ATOM 2575 C CA . ASP A 1 349 ? 28.617 1.321 -42.689 1.00 40.00 349 ASP A CA 1
ATOM 2576 C C . ASP A 1 349 ? 28.950 1.901 -41.300 1.00 40.00 349 ASP A C 1
ATOM 2578 O O . ASP A 1 349 ? 29.461 3.020 -41.183 1.00 40.00 349 ASP A O 1
ATOM 2582 N N . LEU A 1 350 ? 28.698 1.153 -40.220 1.00 40.97 350 LEU A N 1
ATOM 2583 C CA . LEU A 1 350 ? 29.162 1.535 -38.886 1.00 40.97 350 LEU A CA 1
ATOM 2584 C C . LEU A 1 350 ? 30.692 1.364 -38.805 1.00 40.97 350 LEU A C 1
ATOM 2586 O O . LEU A 1 350 ? 31.217 0.334 -39.240 1.00 40.97 350 LEU A O 1
ATOM 2590 N N . PRO A 1 351 ? 31.444 2.323 -38.224 1.00 31.28 351 PRO A N 1
ATOM 2591 C CA . PRO A 1 351 ? 32.878 2.167 -38.016 1.00 31.28 351 PRO A CA 1
ATOM 2592 C C . PRO A 1 351 ? 33.151 0.855 -37.277 1.00 31.28 351 PRO A C 1
ATOM 2594 O O . PRO A 1 351 ? 32.678 0.667 -36.157 1.00 31.28 351 PRO A O 1
ATOM 2597 N N . LYS A 1 352 ? 33.926 -0.043 -37.901 1.00 31.77 352 LYS A N 1
ATOM 2598 C CA . LYS A 1 352 ? 34.367 -1.343 -37.360 1.00 31.77 352 LYS A CA 1
ATOM 2599 C C . LYS A 1 352 ? 35.365 -1.173 -36.199 1.00 31.77 352 LYS A C 1
ATOM 2601 O O . LYS A 1 352 ? 36.481 -1.684 -36.237 1.00 31.77 352 LYS A O 1
ATOM 2606 N N . GLY A 1 353 ? 34.989 -0.395 -35.185 1.00 27.73 353 GLY A N 1
ATOM 2607 C CA . GLY A 1 353 ? 35.625 -0.373 -33.872 1.00 27.73 353 GLY A CA 1
ATOM 2608 C C . GLY A 1 353 ? 35.276 -1.642 -33.083 1.00 27.73 353 GLY A C 1
ATOM 2609 O O . GLY A 1 353 ? 34.462 -2.437 -33.544 1.00 27.73 353 GLY A O 1
ATOM 2610 N N . PRO A 1 354 ? 35.872 -1.861 -31.899 1.00 26.97 354 PRO A N 1
ATOM 2611 C CA . PRO A 1 354 ? 35.851 -3.137 -31.166 1.00 26.97 354 PRO A CA 1
ATOM 2612 C C . PRO A 1 354 ? 34.475 -3.630 -30.659 1.00 26.97 354 PRO A C 1
ATOM 2614 O O . PRO A 1 354 ? 34.420 -4.576 -29.882 1.00 26.97 354 PRO A O 1
ATOM 2617 N N . CYS A 1 355 ? 33.367 -3.071 -31.139 1.00 27.41 355 CYS A N 1
ATOM 2618 C CA . CYS A 1 355 ? 32.017 -3.609 -30.988 1.00 27.41 355 CYS A CA 1
ATOM 2619 C C . CYS A 1 355 ? 31.708 -4.514 -32.196 1.00 27.41 355 CYS A C 1
ATOM 2621 O O . CYS A 1 355 ? 30.895 -4.185 -33.057 1.00 27.41 355 CYS A O 1
ATOM 2623 N N . ALA A 1 356 ? 32.454 -5.611 -32.326 1.00 25.34 356 ALA A N 1
ATOM 2624 C CA . ALA A 1 356 ? 32.432 -6.466 -33.503 1.00 25.34 356 ALA A CA 1
ATOM 2625 C C . ALA A 1 356 ? 31.518 -7.701 -33.317 1.00 25.34 356 ALA A C 1
ATOM 2627 O O . ALA A 1 356 ? 31.981 -8.715 -32.805 1.00 25.34 356 ALA A O 1
ATOM 2628 N N . TRP A 1 357 ? 30.298 -7.605 -33.877 1.00 27.08 357 TRP A N 1
ATOM 2629 C CA . TRP A 1 357 ? 29.466 -8.692 -34.457 1.00 27.08 357 TRP A CA 1
ATOM 2630 C C . TRP A 1 357 ? 28.731 -9.670 -33.505 1.00 27.08 357 TRP A C 1
ATOM 2632 O O . TRP A 1 357 ? 29.088 -9.782 -32.338 1.00 27.08 357 TRP A O 1
ATOM 2642 N N . PRO A 1 358 ? 27.783 -10.493 -34.010 1.00 35.00 358 PRO A N 1
ATOM 2643 C CA . PRO A 1 358 ? 26.600 -10.161 -34.815 1.00 35.00 358 PRO A CA 1
ATOM 2644 C C . PRO A 1 358 ? 25.348 -10.823 -34.218 1.00 35.00 358 PRO A C 1
ATOM 2646 O O . PRO A 1 358 ? 25.308 -12.037 -34.151 1.00 35.00 358 PRO A O 1
ATOM 2649 N N . ASP A 1 359 ? 24.317 -10.077 -33.831 1.00 30.31 359 ASP A N 1
ATOM 2650 C CA . ASP A 1 359 ? 22.966 -10.632 -33.713 1.00 30.31 359 ASP A CA 1
ATOM 2651 C C . ASP A 1 359 ? 21.932 -9.509 -33.644 1.00 30.31 359 ASP A C 1
ATOM 2653 O O . ASP A 1 359 ? 22.121 -8.435 -33.074 1.00 30.31 359 ASP A O 1
ATOM 2657 N N . ASN A 1 360 ? 20.834 -9.793 -34.318 1.00 31.69 360 ASN A N 1
ATOM 2658 C CA . ASN A 1 360 ? 19.656 -8.982 -34.518 1.00 31.69 360 ASN A CA 1
ATOM 2659 C C . ASN A 1 360 ? 19.006 -8.496 -33.206 1.00 31.69 360 ASN A C 1
ATOM 2661 O O . ASN A 1 360 ? 18.671 -9.299 -32.345 1.00 31.69 360 ASN A O 1
ATOM 2665 N N . PHE A 1 361 ? 18.699 -7.192 -33.168 1.00 38.22 361 PHE A N 1
ATOM 2666 C CA . PHE A 1 361 ? 17.793 -6.496 -32.238 1.00 38.22 361 PHE A CA 1
ATOM 2667 C C . PHE A 1 361 ? 18.156 -6.469 -30.733 1.00 38.22 361 PHE A C 1
ATOM 2669 O O . PHE A 1 361 ? 18.395 -7.479 -30.090 1.00 38.22 361 PHE A O 1
ATOM 2676 N N . ASN A 1 362 ? 17.990 -5.269 -30.161 1.00 43.91 362 ASN A N 1
ATOM 2677 C CA . ASN A 1 362 ? 17.780 -4.972 -28.738 1.00 43.91 362 ASN A CA 1
ATOM 2678 C C . ASN A 1 362 ? 18.983 -5.020 -27.773 1.00 43.91 362 ASN A C 1
ATOM 2680 O O . ASN A 1 362 ? 19.706 -6.000 -27.676 1.00 43.91 362 ASN A O 1
ATOM 2684 N N . CYS A 1 363 ? 19.068 -3.967 -26.945 1.00 35.69 363 CYS A N 1
ATOM 2685 C CA . CYS A 1 363 ? 19.936 -3.782 -25.763 1.00 35.69 363 CYS A CA 1
ATOM 2686 C C . CYS A 1 363 ? 21.316 -3.140 -25.973 1.00 35.69 363 CYS A C 1
ATOM 2688 O O . CYS A 1 363 ? 22.186 -3.285 -25.125 1.00 35.69 363 CYS A O 1
ATOM 2690 N N . GLN A 1 364 ? 21.516 -2.370 -27.044 1.00 33.31 364 GLN A N 1
ATOM 2691 C CA . GLN A 1 364 ? 22.351 -1.177 -26.875 1.00 33.31 364 GLN A CA 1
ATOM 2692 C C . GLN A 1 364 ? 21.413 -0.008 -26.581 1.00 33.31 364 GLN A C 1
ATOM 2694 O O . GLN A 1 364 ? 20.379 0.082 -27.263 1.00 33.31 364 GLN A O 1
ATOM 2699 N N . PRO A 1 365 ? 21.726 0.887 -25.626 1.00 36.16 365 PRO A N 1
ATOM 2700 C CA . PRO A 1 365 ? 21.004 2.138 -25.456 1.00 36.16 365 PRO A CA 1
ATOM 2701 C C . PRO A 1 365 ? 21.225 2.969 -26.723 1.00 36.16 365 PRO A C 1
ATOM 2703 O O . PRO A 1 365 ? 22.116 3.808 -26.790 1.00 36.16 365 PRO A O 1
ATOM 2706 N N . LYS A 1 366 ? 20.450 2.697 -27.784 1.00 37.12 366 LYS A N 1
ATOM 2707 C CA . LYS A 1 366 ? 20.708 3.301 -29.096 1.00 37.12 366 LYS A CA 1
ATOM 2708 C C . LYS A 1 366 ? 20.597 4.814 -29.031 1.00 37.12 366 LYS A C 1
ATOM 2710 O O . LYS A 1 366 ? 21.321 5.470 -29.760 1.00 37.12 366 LYS A O 1
ATOM 2715 N N . TYR A 1 367 ? 19.778 5.348 -28.123 1.00 43.19 367 TYR A N 1
ATOM 2716 C CA . TYR A 1 367 ? 19.758 6.764 -27.784 1.00 43.19 367 TYR A CA 1
ATOM 2717 C C . TYR A 1 367 ? 19.210 6.959 -26.368 1.00 43.19 367 TYR A C 1
ATOM 2719 O O . TYR A 1 367 ? 17.993 6.953 -26.166 1.00 43.19 367 TYR A O 1
ATOM 2727 N N . VAL A 1 368 ? 20.080 7.230 -25.390 1.00 42.41 368 VAL A N 1
ATOM 2728 C CA . VAL A 1 368 ? 19.669 8.115 -24.294 1.00 42.41 368 VAL A CA 1
ATOM 2729 C C . VAL A 1 368 ? 19.628 9.515 -24.902 1.00 42.41 368 VAL A C 1
ATOM 2731 O O . VAL A 1 368 ? 20.586 10.274 -24.807 1.00 42.41 368 VAL A O 1
ATOM 2734 N N . ASP A 1 369 ? 18.537 9.830 -25.607 1.00 45.84 369 ASP A N 1
ATOM 2735 C CA . ASP A 1 369 ? 18.279 11.190 -26.078 1.00 45.84 369 ASP A CA 1
ATOM 2736 C C . ASP A 1 369 ? 18.093 12.056 -24.831 1.00 45.84 369 ASP A C 1
ATOM 2738 O O . ASP A 1 369 ? 17.012 12.134 -24.242 1.00 45.84 369 ASP A O 1
ATOM 2742 N N . ALA A 1 370 ? 19.190 12.659 -24.392 1.00 45.44 370 ALA A N 1
ATOM 2743 C CA . ALA A 1 370 ? 19.220 13.728 -23.423 1.00 45.44 370 ALA A CA 1
ATOM 2744 C C . ALA A 1 370 ? 19.211 15.032 -24.236 1.00 45.44 370 ALA A C 1
ATOM 2746 O O . ALA A 1 370 ? 20.279 15.508 -24.616 1.00 45.44 370 ALA A O 1
ATOM 2747 N N . PRO A 1 371 ? 18.039 15.633 -24.527 1.00 39.81 371 PRO A N 1
ATOM 2748 C CA . PRO A 1 371 ? 17.932 16.824 -25.379 1.00 39.81 371 PRO A CA 1
ATOM 2749 C C . PRO A 1 371 ? 18.671 18.065 -24.845 1.00 39.81 371 PRO A C 1
ATOM 2751 O O . PRO A 1 371 ? 18.703 19.078 -25.525 1.00 39.81 371 PRO A O 1
ATOM 2754 N N . ASN A 1 372 ? 19.285 17.976 -23.659 1.00 38.69 372 ASN A N 1
ATOM 2755 C CA . ASN A 1 372 ? 20.140 18.993 -23.045 1.00 38.69 372 ASN A CA 1
ATOM 2756 C C . ASN A 1 372 ? 21.451 18.391 -22.507 1.00 38.69 372 ASN A C 1
ATOM 2758 O O . ASN A 1 372 ? 21.994 18.868 -21.511 1.00 38.69 372 ASN A O 1
ATOM 2762 N N . SER A 1 373 ? 21.926 17.291 -23.092 1.00 42.31 373 SER A N 1
ATOM 2763 C CA . SER A 1 373 ? 23.217 16.726 -22.724 1.00 42.31 373 SER A CA 1
ATOM 2764 C C . SER A 1 373 ? 24.320 17.729 -23.075 1.00 42.31 373 SER A C 1
ATOM 2766 O O . SER A 1 373 ? 24.463 18.051 -24.253 1.00 42.31 373 SER A O 1
ATOM 2768 N N . PRO A 1 374 ? 25.127 18.217 -22.117 1.00 42.50 374 PRO A N 1
ATOM 2769 C CA . PRO A 1 374 ? 26.257 19.096 -22.433 1.00 42.50 374 PRO A CA 1
ATOM 2770 C C . PRO A 1 374 ? 27.336 18.393 -23.281 1.00 42.50 374 PRO A C 1
ATOM 2772 O O . PRO A 1 374 ? 28.310 19.021 -23.684 1.00 42.50 374 PRO A O 1
ATOM 2775 N N . TRP A 1 375 ? 27.167 17.094 -23.549 1.00 47.28 375 TRP A N 1
ATOM 2776 C CA . TRP A 1 375 ? 28.141 16.224 -24.193 1.00 47.28 375 TRP A CA 1
ATOM 2777 C C . TRP A 1 375 ? 28.046 16.208 -25.726 1.00 47.28 375 TRP A C 1
ATOM 2779 O O . TRP A 1 375 ? 28.973 15.736 -26.371 1.00 47.28 375 TRP A O 1
ATOM 2789 N N . TRP A 1 376 ? 26.976 16.741 -26.331 1.00 42.41 376 TRP A N 1
ATOM 2790 C CA . TRP A 1 376 ? 26.796 16.730 -27.790 1.00 42.41 376 TRP A CA 1
ATOM 2791 C C . TRP A 1 376 ? 26.244 18.073 -28.288 1.00 42.41 376 TRP A C 1
ATOM 2793 O O . TRP A 1 376 ? 25.195 18.515 -27.823 1.00 42.41 376 TRP A O 1
ATOM 2803 N N . ASP A 1 377 ? 26.927 18.740 -29.233 1.00 47.31 377 ASP A N 1
ATOM 2804 C CA . ASP A 1 377 ? 26.311 19.876 -29.940 1.00 47.31 377 ASP A CA 1
ATOM 2805 C C . ASP A 1 377 ? 25.180 19.385 -30.859 1.00 47.31 377 ASP A C 1
ATOM 2807 O O . ASP A 1 377 ? 25.084 18.205 -31.203 1.00 47.31 377 ASP A O 1
ATOM 2811 N N . ASN A 1 378 ? 24.356 20.317 -31.349 1.00 38.59 378 ASN A N 1
ATOM 2812 C CA . ASN A 1 378 ? 23.309 20.060 -32.350 1.00 38.59 378 ASN A CA 1
ATOM 2813 C C . ASN A 1 378 ? 23.840 19.488 -33.689 1.00 38.59 378 ASN A C 1
ATOM 2815 O O . ASN A 1 378 ? 23.075 19.350 -34.641 1.00 38.59 378 ASN A O 1
ATOM 2819 N N . ARG A 1 379 ? 25.144 19.204 -33.802 1.00 40.06 379 ARG A N 1
ATOM 2820 C CA . ARG A 1 379 ? 25.807 18.596 -34.960 1.00 40.06 379 ARG A CA 1
ATOM 2821 C C . ARG A 1 379 ? 26.424 17.231 -34.627 1.00 40.06 379 ARG A C 1
ATOM 2823 O O . ARG A 1 379 ? 27.173 16.706 -35.445 1.00 40.06 379 ARG A O 1
ATOM 2830 N N . GLY A 1 380 ? 26.132 16.658 -33.456 1.00 45.28 380 GLY A N 1
ATOM 2831 C CA . GLY A 1 380 ? 26.635 15.344 -33.058 1.00 45.28 380 GLY A CA 1
ATOM 2832 C C . GLY A 1 380 ? 28.141 15.319 -32.790 1.00 45.28 380 GLY A C 1
ATOM 2833 O O . GLY A 1 380 ? 28.759 14.265 -32.906 1.00 45.28 380 GLY A O 1
ATOM 2834 N N . ARG A 1 381 ? 28.755 16.456 -32.445 1.00 46.53 381 ARG A N 1
ATOM 2835 C CA . ARG A 1 381 ? 30.162 16.506 -32.029 1.00 46.53 381 ARG A CA 1
ATOM 2836 C C . ARG A 1 381 ? 30.261 16.546 -30.512 1.00 46.53 381 ARG A C 1
ATOM 2838 O O . ARG A 1 381 ? 29.495 17.244 -29.854 1.00 46.53 381 ARG A O 1
ATOM 2845 N N . ASN A 1 382 ? 31.243 15.823 -29.986 1.00 45.44 382 ASN A N 1
ATOM 2846 C CA . ASN A 1 382 ? 31.593 15.816 -28.572 1.00 45.44 382 ASN A CA 1
ATOM 2847 C C . ASN A 1 382 ? 32.339 17.125 -28.258 1.00 45.44 382 ASN A C 1
ATOM 2849 O O . ASN A 1 382 ? 33.478 17.300 -28.693 1.00 45.44 382 ASN A O 1
ATOM 2853 N N . VAL A 1 383 ? 31.667 18.102 -27.643 1.00 42.88 383 VAL A N 1
ATOM 2854 C CA . VAL A 1 383 ? 32.155 19.500 -27.615 1.00 42.88 383 VAL A CA 1
ATOM 2855 C C . VAL A 1 383 ? 32.893 19.902 -26.345 1.00 42.88 383 VAL A C 1
ATOM 2857 O O . VAL A 1 383 ? 33.428 21.007 -26.322 1.00 42.88 383 VAL A O 1
ATOM 2860 N N . LEU A 1 384 ? 32.953 19.074 -25.298 1.00 43.38 384 LEU A N 1
ATOM 2861 C CA . LEU A 1 384 ? 33.591 19.486 -24.045 1.00 43.38 384 LEU A CA 1
ATOM 2862 C C . LEU A 1 384 ? 34.585 18.442 -23.516 1.00 43.38 384 LEU A C 1
ATOM 2864 O O . LEU A 1 384 ? 34.241 17.262 -23.445 1.00 43.38 384 LEU A O 1
ATOM 2868 N N . PRO A 1 385 ? 35.804 18.861 -23.113 1.00 45.31 385 PRO A N 1
ATOM 2869 C CA . PRO A 1 385 ? 36.673 18.022 -22.300 1.00 45.31 385 PRO A CA 1
ATOM 2870 C C . PRO A 1 385 ? 35.939 17.692 -21.000 1.00 45.31 385 PRO A C 1
ATOM 2872 O O . PRO A 1 385 ? 35.335 18.579 -20.394 1.00 45.31 385 PRO A O 1
ATOM 2875 N N . MET A 1 386 ? 35.957 16.418 -20.605 1.00 48.56 386 MET A N 1
ATOM 2876 C CA . MET A 1 386 ? 35.310 15.960 -19.378 1.00 48.56 386 MET A CA 1
ATOM 2877 C C . MET A 1 386 ? 35.879 16.738 -18.187 1.00 48.56 386 MET A C 1
ATOM 2879 O O . MET A 1 386 ? 37.075 16.622 -17.922 1.00 48.56 386 MET A O 1
ATOM 2883 N N . PRO A 1 387 ? 35.084 17.547 -17.468 1.00 45.22 387 PRO A N 1
ATOM 2884 C CA . PRO A 1 387 ? 35.510 17.986 -16.155 1.00 45.22 387 PRO A CA 1
ATOM 2885 C C . PRO A 1 387 ? 35.518 16.760 -15.236 1.00 45.22 387 PRO A C 1
ATOM 2887 O O . PRO A 1 387 ? 34.590 15.953 -15.275 1.00 45.22 387 PRO A O 1
ATOM 2890 N N . ASP A 1 388 ? 36.512 16.655 -14.355 1.00 57.16 388 ASP A N 1
ATOM 2891 C CA . ASP A 1 388 ? 36.616 15.649 -13.282 1.00 57.16 388 ASP A CA 1
ATOM 2892 C C . ASP A 1 388 ? 35.491 15.772 -12.220 1.00 57.16 388 ASP A C 1
ATOM 2894 O O . ASP A 1 388 ? 35.653 15.417 -11.053 1.00 57.16 388 ASP A O 1
ATOM 2898 N N . SER A 1 389 ? 34.349 16.364 -12.575 1.00 55.81 389 SER A N 1
ATOM 2899 C CA . SER A 1 389 ? 33.264 16.761 -11.684 1.00 55.81 389 SER A CA 1
ATOM 2900 C C . SER A 1 389 ? 31.916 16.244 -12.197 1.00 55.81 389 SER A C 1
ATOM 2902 O O . SER A 1 389 ? 31.636 16.374 -13.390 1.00 55.81 389 SER A O 1
ATOM 2904 N N . PRO A 1 390 ? 31.049 15.708 -11.313 1.00 74.44 390 PRO A N 1
ATOM 2905 C CA . PRO A 1 390 ? 29.699 15.288 -11.677 1.00 74.44 390 PRO A CA 1
ATOM 2906 C C . PRO A 1 390 ? 28.931 16.412 -12.385 1.00 74.44 390 PRO A C 1
ATOM 2908 O O . PRO A 1 390 ? 28.874 17.541 -11.893 1.00 74.44 390 PRO A O 1
ATOM 2911 N N . GLY A 1 391 ? 28.335 16.102 -13.536 1.00 78.38 391 GLY A N 1
ATOM 2912 C CA . GLY A 1 391 ? 27.489 17.040 -14.273 1.00 78.38 391 GLY A CA 1
ATOM 2913 C C . GLY A 1 391 ? 26.122 17.259 -13.601 1.00 78.38 391 GLY A C 1
ATOM 2914 O O . GLY A 1 391 ? 25.757 16.540 -12.674 1.00 78.38 391 GLY A O 1
ATOM 2915 N N . PRO A 1 392 ? 25.295 18.199 -14.097 1.00 82.94 392 PRO A N 1
ATOM 2916 C CA . PRO A 1 392 ? 23.953 18.475 -13.555 1.00 82.94 392 PRO A CA 1
ATOM 2917 C C . PRO A 1 392 ? 22.935 17.329 -13.739 1.00 82.94 392 PRO A C 1
ATOM 2919 O O . PRO A 1 392 ? 21.798 17.419 -13.271 1.00 82.94 392 PRO A O 1
ATOM 2922 N N . GLY A 1 393 ? 23.328 16.259 -14.431 1.00 86.38 393 GLY A N 1
ATOM 2923 C CA . GLY A 1 393 ? 22.451 15.175 -14.842 1.00 86.38 393 GLY A CA 1
ATOM 2924 C C . GLY A 1 393 ? 21.567 15.537 -16.035 1.00 86.38 393 GLY A C 1
ATOM 2925 O O . GLY A 1 393 ? 21.451 16.694 -16.435 1.00 86.38 393 GLY A O 1
ATOM 2926 N N . SER A 1 394 ? 20.955 14.522 -16.634 1.00 85.75 394 SER A N 1
ATOM 2927 C CA . SER A 1 394 ? 20.061 14.676 -17.780 1.00 85.75 394 SER A CA 1
ATOM 2928 C C . SER A 1 394 ? 18.932 13.653 -17.747 1.00 85.75 394 SER A C 1
ATOM 2930 O O . SER A 1 394 ? 19.028 12.627 -17.073 1.00 85.75 394 SER A O 1
ATOM 2932 N N . GLY A 1 395 ? 17.841 13.953 -18.453 1.00 84.56 395 GLY A N 1
ATOM 2933 C CA . GLY A 1 395 ? 16.774 12.985 -18.680 1.00 84.56 395 GLY A CA 1
ATOM 2934 C C . GLY A 1 395 ? 17.231 11.818 -19.553 1.00 84.56 395 GLY A C 1
ATOM 2935 O O . GLY A 1 395 ? 18.252 11.895 -20.232 1.00 84.56 395 GLY A O 1
ATOM 2936 N N . SER A 1 396 ? 16.454 10.739 -19.556 1.00 87.38 396 SER A N 1
ATOM 2937 C CA . SER A 1 396 ? 16.773 9.535 -20.320 1.00 87.38 396 SER A CA 1
ATOM 2938 C C . SER A 1 396 ? 15.553 8.979 -21.040 1.00 87.38 396 SER A C 1
ATOM 2940 O O . SER A 1 396 ? 14.425 9.090 -20.560 1.00 87.38 396 SER A O 1
ATOM 2942 N N . THR A 1 397 ? 15.786 8.347 -22.187 1.00 87.19 397 THR A N 1
ATOM 2943 C CA . THR A 1 397 ? 14.796 7.509 -22.868 1.00 87.19 397 THR A CA 1
ATOM 2944 C C . THR A 1 397 ? 15.336 6.086 -22.917 1.00 87.19 397 THR A C 1
ATOM 2946 O O . THR A 1 397 ? 16.441 5.869 -23.396 1.00 87.19 397 THR A O 1
ATOM 2949 N N . VAL A 1 398 ? 14.560 5.132 -22.414 1.00 88.19 398 VAL A N 1
ATOM 2950 C CA . VAL A 1 398 ? 14.851 3.699 -22.450 1.00 88.19 398 VAL A CA 1
ATOM 2951 C C . VAL A 1 398 ? 13.932 3.064 -23.484 1.00 88.19 398 VAL A C 1
ATOM 2953 O O . VAL A 1 398 ? 12.708 3.141 -23.356 1.00 88.19 398 VAL A O 1
ATOM 2956 N N . TYR A 1 399 ? 14.512 2.439 -24.503 1.00 87.50 399 TYR A N 1
ATOM 2957 C CA . TYR A 1 399 ? 13.771 1.618 -25.458 1.00 87.50 399 TYR A CA 1
ATOM 2958 C C . TYR A 1 399 ? 13.776 0.178 -24.965 1.00 87.50 399 TYR A C 1
ATOM 2960 O O . TYR A 1 399 ? 14.834 -0.387 -24.708 1.00 87.50 399 TYR A O 1
ATOM 2968 N N . TYR A 1 400 ? 12.592 -0.392 -24.786 1.00 90.62 400 TYR A N 1
ATOM 2969 C CA . TYR A 1 400 ? 12.412 -1.651 -24.078 1.00 90.62 400 TYR A CA 1
ATOM 2970 C C . TYR A 1 400 ? 11.367 -2.530 -24.763 1.00 90.62 400 TYR A C 1
ATOM 2972 O O . TYR A 1 400 ? 10.459 -2.017 -25.419 1.00 90.62 400 TYR A O 1
ATOM 2980 N N . ASP A 1 401 ? 11.486 -3.845 -24.591 1.00 91.69 401 ASP A N 1
ATOM 2981 C CA . ASP A 1 401 ? 10.475 -4.828 -24.974 1.00 91.69 401 ASP A CA 1
ATOM 2982 C C . ASP A 1 401 ? 10.250 -5.816 -23.812 1.00 91.69 401 ASP A C 1
ATOM 2984 O O . ASP A 1 401 ? 11.110 -6.656 -23.546 1.00 91.69 401 ASP A O 1
ATOM 2988 N N . PRO A 1 402 ? 9.111 -5.746 -23.097 1.00 92.56 402 PRO A N 1
ATOM 2989 C CA . PRO A 1 402 ? 8.808 -6.672 -22.009 1.00 92.56 402 PRO A CA 1
ATOM 2990 C C . PRO A 1 402 ? 8.504 -8.100 -22.486 1.00 92.56 402 PRO A C 1
ATOM 2992 O O . PRO A 1 402 ? 8.429 -9.006 -21.658 1.00 92.56 402 PRO A O 1
ATOM 2995 N N . GLY A 1 403 ? 8.266 -8.308 -23.785 1.00 89.44 403 GLY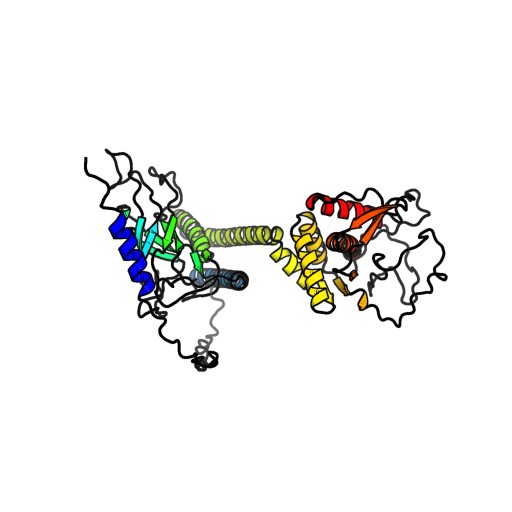 A N 1
ATOM 2996 C CA . GLY A 1 403 ? 7.979 -9.618 -24.367 1.00 89.44 403 GLY A CA 1
ATOM 2997 C C . GLY A 1 403 ? 9.227 -10.420 -24.731 1.00 89.44 403 GLY A C 1
ATOM 2998 O O . GLY A 1 403 ? 9.116 -11.622 -24.972 1.00 89.44 403 GLY A O 1
ATOM 2999 N N . GLN A 1 404 ? 10.403 -9.788 -24.753 1.00 86.00 404 GLN A N 1
ATOM 3000 C CA . GLN A 1 404 ? 11.637 -10.412 -25.212 1.00 86.00 404 GLN A CA 1
ATOM 3001 C C . GLN A 1 404 ? 12.611 -10.642 -24.052 1.00 86.00 404 GLN A C 1
ATOM 3003 O O . GLN A 1 404 ? 12.925 -9.738 -23.278 1.00 86.00 404 GLN A O 1
ATOM 3008 N N . SER A 1 405 ? 13.123 -11.867 -23.941 1.00 85.00 405 SER A N 1
ATOM 3009 C CA . SER A 1 405 ? 14.305 -12.156 -23.131 1.00 85.00 405 SER A CA 1
ATOM 3010 C C . SER A 1 405 ? 15.566 -11.811 -23.917 1.00 85.00 405 SER A C 1
ATOM 3012 O O . SER A 1 405 ? 15.666 -12.150 -25.098 1.00 85.00 405 SER A O 1
ATOM 3014 N N . THR A 1 406 ? 16.543 -11.185 -23.269 1.00 81.88 406 THR A N 1
ATOM 3015 C CA . THR A 1 406 ? 17.799 -10.816 -23.931 1.00 81.88 406 THR A CA 1
ATOM 3016 C C . THR A 1 406 ? 18.796 -11.966 -23.816 1.00 81.88 406 THR A C 1
ATOM 3018 O O . THR A 1 406 ? 19.110 -12.354 -22.688 1.00 81.88 406 THR A O 1
ATOM 3021 N N . PRO A 1 407 ? 19.334 -12.513 -24.918 1.00 80.06 407 PRO A N 1
ATOM 3022 C CA . PRO A 1 407 ? 20.417 -13.480 -24.822 1.00 80.06 407 PRO A CA 1
ATOM 3023 C C . PRO A 1 407 ? 21.618 -12.834 -24.127 1.00 80.06 407 PRO A C 1
ATOM 3025 O O . PRO A 1 407 ? 22.071 -11.749 -24.484 1.00 80.06 407 PRO A O 1
ATOM 3028 N N . LEU A 1 408 ? 22.112 -13.491 -23.083 1.00 78.88 408 LEU A N 1
ATOM 3029 C CA . LEU A 1 408 ? 23.299 -13.067 -22.361 1.00 78.88 408 LEU A CA 1
ATOM 3030 C C . LEU A 1 408 ? 24.502 -13.734 -22.984 1.00 78.88 408 LEU A C 1
ATOM 3032 O O . LEU A 1 408 ? 24.592 -14.961 -22.993 1.00 78.88 408 LEU A O 1
ATOM 3036 N N . TYR A 1 409 ? 25.455 -12.925 -23.409 1.00 72.81 409 TYR A N 1
ATOM 3037 C CA . TYR A 1 409 ? 26.753 -13.400 -23.839 1.00 72.81 409 TYR A CA 1
ATOM 3038 C C . TYR A 1 409 ? 27.820 -13.036 -22.786 1.00 72.81 409 TYR A C 1
ATOM 3040 O O . TYR A 1 409 ? 27.724 -12.023 -22.067 1.00 72.81 409 TYR A O 1
ATOM 3048 N N . SER A 1 410 ? 28.798 -13.934 -22.637 1.00 69.88 410 SER A N 1
ATOM 3049 C CA . SER A 1 410 ? 30.007 -13.739 -21.838 1.00 69.88 410 SER A CA 1
ATOM 3050 C C . SER A 1 410 ? 31.202 -14.353 -22.564 1.00 69.88 410 SER A C 1
ATOM 3052 O O . SER A 1 410 ? 31.360 -15.572 -22.609 1.00 69.88 410 SER A O 1
ATOM 3054 N N . GLY A 1 411 ? 32.087 -13.504 -23.080 1.00 68.12 411 GLY A N 1
ATOM 3055 C CA . GLY A 1 411 ? 33.258 -13.926 -23.852 1.00 68.12 411 GLY A CA 1
ATOM 3056 C C . GLY A 1 411 ? 32.896 -14.515 -25.218 1.00 68.12 411 GLY A C 1
ATOM 3057 O O . GLY A 1 411 ? 33.549 -15.460 -25.652 1.00 68.12 411 GLY A O 1
ATOM 3058 N N . GLY A 1 412 ? 31.831 -14.013 -25.856 1.00 72.81 412 GLY A N 1
ATOM 3059 C CA . GLY A 1 412 ? 31.355 -14.503 -27.156 1.00 72.81 412 GLY A CA 1
ATOM 3060 C C . GLY A 1 412 ? 30.582 -15.826 -27.098 1.00 72.81 412 GLY A C 1
ATOM 3061 O O . GLY A 1 412 ? 30.183 -16.347 -28.135 1.00 72.81 412 GLY A O 1
ATOM 3062 N N . GLN A 1 413 ? 30.348 -16.383 -25.905 1.00 72.88 413 GLN A N 1
ATOM 3063 C CA . GLN A 1 413 ? 29.511 -17.568 -25.705 1.00 72.88 413 GLN A CA 1
ATOM 3064 C C . GLN A 1 413 ? 28.193 -17.189 -25.030 1.00 72.88 413 GLN A C 1
ATOM 3066 O O . GLN A 1 413 ? 28.188 -16.431 -24.055 1.00 72.88 413 GLN A O 1
ATOM 3071 N N . LYS A 1 414 ? 27.078 -17.748 -25.519 1.00 79.31 414 LYS A N 1
ATOM 3072 C CA . LYS A 1 414 ? 25.762 -17.579 -24.895 1.00 79.31 414 LYS A CA 1
ATOM 3073 C C . LYS A 1 414 ? 25.761 -18.254 -23.519 1.00 79.31 414 LYS A C 1
ATOM 3075 O O . LYS A 1 414 ? 25.912 -19.466 -23.408 1.00 79.31 414 LYS A O 1
ATOM 3080 N N . PHE A 1 415 ? 25.582 -17.457 -22.473 1.00 77.38 415 PHE A N 1
ATOM 3081 C CA . PHE A 1 415 ? 25.557 -17.864 -21.066 1.00 77.38 415 PHE A CA 1
ATOM 3082 C C . PHE A 1 415 ? 24.130 -18.119 -20.543 1.00 77.38 415 PHE A C 1
ATOM 3084 O O . PHE A 1 415 ? 23.943 -18.654 -19.454 1.00 77.38 415 PHE A O 1
ATOM 3091 N N . GLY A 1 416 ? 23.108 -17.740 -21.310 1.00 85.31 416 GLY A N 1
ATOM 3092 C CA . GLY A 1 416 ? 21.699 -17.939 -20.979 1.00 85.31 416 GLY A CA 1
ATOM 3093 C C . GLY A 1 416 ? 20.842 -16.828 -21.566 1.00 85.31 416 GLY A C 1
ATOM 3094 O O . GLY A 1 416 ? 21.299 -16.095 -22.438 1.00 85.31 416 GLY A O 1
ATOM 3095 N N . ASP A 1 417 ? 19.621 -16.687 -21.065 1.00 87.06 417 ASP A N 1
ATOM 3096 C CA . ASP A 1 417 ? 18.732 -15.580 -21.407 1.00 87.06 417 ASP A CA 1
ATOM 3097 C C . ASP A 1 417 ? 18.428 -14.769 -20.137 1.00 87.06 417 ASP A C 1
ATOM 3099 O O . ASP A 1 417 ? 18.118 -15.322 -19.077 1.00 87.06 417 ASP A O 1
ATOM 3103 N N . ALA A 1 418 ? 18.559 -13.446 -20.216 1.00 88.44 418 ALA A N 1
ATOM 3104 C CA . ALA A 1 418 ? 18.123 -12.535 -19.173 1.00 88.44 418 ALA A CA 1
ATOM 3105 C C . ALA A 1 418 ? 16.599 -12.395 -19.227 1.00 88.44 418 ALA A C 1
ATOM 3107 O O . ALA A 1 418 ? 16.051 -12.082 -20.289 1.00 88.44 418 ALA A O 1
ATOM 3108 N N . PRO A 1 419 ? 15.904 -12.562 -18.089 1.00 94.12 419 PRO A N 1
ATOM 3109 C CA . PRO A 1 419 ? 14.522 -12.127 -17.971 1.00 94.12 419 PRO A CA 1
ATOM 3110 C C . PRO A 1 419 ? 14.402 -10.641 -18.314 1.00 94.12 419 PRO A C 1
ATOM 3112 O O . PRO A 1 419 ? 15.278 -9.851 -17.957 1.00 94.12 419 PRO A O 1
ATOM 3115 N N . SER A 1 420 ? 13.293 -10.259 -18.940 1.00 93.38 420 SER A N 1
ATOM 3116 C CA . SER A 1 420 ? 13.015 -8.886 -19.372 1.00 93.38 420 SER A CA 1
ATOM 3117 C C . SER A 1 420 ? 13.200 -7.862 -18.237 1.00 93.38 420 SER A C 1
ATOM 3119 O O . SER A 1 420 ? 13.827 -6.821 -18.421 1.00 93.38 420 SER A O 1
ATOM 3121 N N . ASP A 1 421 ? 12.785 -8.195 -17.008 1.00 95.56 421 ASP A N 1
ATOM 3122 C CA . ASP A 1 421 ? 12.968 -7.339 -15.833 1.00 95.56 421 ASP A CA 1
ATOM 3123 C C . ASP A 1 421 ? 14.431 -7.095 -15.441 1.00 95.56 421 ASP A C 1
ATOM 3125 O O . ASP A 1 421 ? 14.743 -6.044 -14.880 1.00 95.56 421 ASP A O 1
ATOM 3129 N N . VAL A 1 422 ? 15.338 -8.022 -15.754 1.00 95.00 422 VAL A N 1
ATOM 3130 C CA . VAL A 1 422 ? 16.779 -7.825 -15.555 1.00 95.00 422 VAL A CA 1
ATOM 3131 C C . VAL A 1 422 ? 17.338 -6.876 -16.608 1.00 95.00 422 VAL A C 1
ATOM 3133 O O . VAL A 1 422 ? 18.081 -5.965 -16.253 1.00 95.00 422 VAL A O 1
ATOM 3136 N N . THR A 1 423 ? 16.923 -7.030 -17.868 1.00 92.19 423 THR A N 1
ATOM 3137 C CA . THR A 1 423 ? 17.264 -6.093 -18.947 1.00 92.19 423 THR A CA 1
ATOM 3138 C C . THR A 1 423 ? 16.772 -4.683 -18.616 1.00 92.19 423 THR A C 1
ATOM 3140 O O . THR A 1 423 ? 17.533 -3.726 -18.684 1.00 92.19 423 THR A O 1
ATOM 3143 N N . LEU A 1 424 ? 15.530 -4.530 -18.145 1.00 94.44 424 LEU A N 1
ATOM 3144 C CA . LEU A 1 424 ? 15.028 -3.224 -17.716 1.00 94.44 424 LEU A CA 1
ATOM 3145 C C . LEU A 1 424 ? 15.813 -2.666 -16.519 1.00 94.44 424 LEU A C 1
ATOM 3147 O O . LEU A 1 424 ? 16.106 -1.474 -16.482 1.00 94.44 424 LEU A O 1
ATOM 3151 N N . ALA A 1 425 ? 16.161 -3.497 -15.533 1.00 95.56 425 ALA A N 1
ATOM 3152 C CA . ALA A 1 425 ? 16.966 -3.069 -14.388 1.00 95.56 425 ALA A CA 1
ATOM 3153 C C . ALA A 1 425 ? 18.361 -2.566 -14.803 1.00 95.56 425 ALA A C 1
ATOM 3155 O O . ALA A 1 425 ? 18.851 -1.603 -14.210 1.00 95.56 425 ALA A O 1
ATOM 3156 N N . HIS A 1 426 ? 18.964 -3.194 -15.814 1.00 94.12 426 HIS A N 1
ATOM 3157 C CA . HIS A 1 426 ? 20.220 -2.773 -16.428 1.00 94.12 426 HIS A CA 1
ATOM 3158 C C . HIS A 1 426 ? 20.089 -1.374 -17.045 1.00 94.12 426 HIS A C 1
ATOM 3160 O O . HIS A 1 426 ? 20.772 -0.449 -16.615 1.00 94.12 426 HIS A O 1
ATOM 3166 N N . GLU A 1 427 ? 19.118 -1.160 -17.934 1.00 92.75 427 GLU A N 1
ATOM 3167 C CA . GLU A 1 427 ? 18.906 0.152 -18.568 1.00 92.75 427 GLU A CA 1
ATOM 3168 C C . GLU A 1 427 ? 18.559 1.262 -17.556 1.00 92.75 427 GLU A C 1
ATOM 3170 O O . GLU A 1 427 ? 18.940 2.426 -17.704 1.00 92.75 427 GLU A O 1
ATOM 3175 N N . LEU A 1 428 ? 17.862 0.915 -16.469 1.00 94.88 428 LEU A N 1
ATOM 3176 C CA . LEU A 1 428 ? 17.576 1.854 -15.383 1.00 94.88 428 LEU A CA 1
ATOM 3177 C C . LEU A 1 428 ? 18.830 2.263 -14.592 1.00 94.88 428 LEU A C 1
ATOM 3179 O O . LEU A 1 428 ? 18.809 3.323 -13.964 1.00 94.88 428 LEU A O 1
ATOM 3183 N N . ASN A 1 429 ? 19.911 1.475 -14.601 1.00 94.19 429 ASN A N 1
ATOM 3184 C CA . ASN A 1 429 ? 21.190 1.903 -14.028 1.00 94.19 429 ASN A CA 1
ATOM 3185 C C . ASN A 1 429 ? 21.836 2.991 -14.870 1.00 94.19 429 ASN A C 1
ATOM 3187 O O . ASN A 1 429 ? 22.197 4.021 -14.302 1.00 94.19 429 ASN A O 1
ATOM 3191 N N . HIS A 1 430 ? 21.883 2.814 -16.191 1.00 90.62 430 HIS A N 1
ATOM 3192 C CA . HIS A 1 430 ? 22.348 3.868 -17.087 1.00 90.62 430 HIS A CA 1
ATOM 3193 C C . HIS A 1 430 ? 21.535 5.139 -16.884 1.00 90.62 430 HIS A C 1
ATOM 3195 O O . HIS A 1 430 ? 22.099 6.198 -16.615 1.00 90.62 430 HIS A O 1
ATOM 3201 N N . ALA A 1 431 ? 20.202 5.036 -16.905 1.00 91.00 431 ALA A N 1
ATOM 3202 C CA . ALA A 1 431 ? 19.330 6.183 -16.668 1.00 91.00 431 ALA A CA 1
ATOM 3203 C C . ALA A 1 431 ? 19.615 6.870 -15.318 1.00 91.00 431 ALA A C 1
ATOM 3205 O O . ALA A 1 431 ? 19.549 8.092 -15.215 1.00 91.00 431 ALA A O 1
ATOM 3206 N N . ASP A 1 432 ? 19.956 6.110 -14.274 1.00 93.81 432 ASP A N 1
ATOM 3207 C CA . ASP A 1 432 ? 20.296 6.655 -12.959 1.00 93.81 432 ASP A CA 1
ATOM 3208 C C . ASP A 1 432 ? 21.646 7.387 -12.983 1.00 93.81 432 ASP A C 1
ATOM 3210 O O . ASP A 1 432 ? 21.766 8.463 -12.389 1.00 93.81 432 ASP A O 1
ATOM 3214 N N . ASN A 1 433 ? 22.637 6.861 -13.702 1.00 89.62 433 ASN A N 1
ATOM 3215 C CA . ASN A 1 433 ? 23.944 7.494 -13.879 1.00 89.62 433 ASN A CA 1
ATOM 3216 C C . ASN A 1 433 ? 23.840 8.778 -14.718 1.00 89.62 433 ASN A C 1
ATOM 3218 O O . ASN A 1 433 ? 24.344 9.826 -14.304 1.00 89.62 433 ASN A O 1
ATOM 3222 N N . PHE A 1 434 ? 23.080 8.751 -15.819 1.00 87.38 434 PHE A N 1
ATOM 3223 C CA . PHE A 1 434 ? 22.755 9.944 -16.606 1.00 87.38 434 PHE A CA 1
ATOM 3224 C C . PHE A 1 434 ? 21.990 10.977 -15.785 1.00 87.38 434 PHE A C 1
ATOM 3226 O O . PHE A 1 434 ? 22.335 12.159 -15.822 1.00 87.38 434 PHE A O 1
ATOM 3233 N N . ALA A 1 435 ? 21.005 10.556 -14.991 1.00 88.62 435 ALA A N 1
ATOM 3234 C CA . ALA A 1 435 ? 20.239 11.464 -14.146 1.00 88.62 435 ALA A CA 1
ATOM 3235 C C . ALA A 1 435 ? 21.083 12.102 -13.032 1.00 88.62 435 ALA A C 1
ATOM 3237 O O . ALA A 1 435 ? 20.751 13.185 -12.557 1.00 88.62 435 ALA A O 1
ATOM 3238 N N . GLY A 1 436 ? 22.156 11.431 -12.601 1.00 89.25 436 GLY A N 1
ATOM 3239 C CA . GLY A 1 436 ? 23.096 11.936 -11.600 1.00 89.25 436 GLY A CA 1
ATOM 3240 C C . GLY A 1 436 ? 24.272 12.724 -12.176 1.00 89.25 436 GLY A C 1
ATOM 3241 O O . GLY A 1 436 ? 25.040 13.275 -11.397 1.00 89.25 436 GLY A O 1
ATOM 3242 N N . GLY A 1 437 ? 24.439 12.744 -13.503 1.00 85.31 437 GLY A N 1
ATOM 3243 C CA . GLY A 1 437 ? 25.617 13.328 -14.147 1.00 85.31 437 GLY A CA 1
ATOM 3244 C C . GLY A 1 437 ? 26.916 12.592 -13.808 1.00 85.31 437 GLY A C 1
ATOM 3245 O O . GLY A 1 437 ? 27.982 13.195 -13.866 1.00 85.31 437 GLY A O 1
ATOM 3246 N N . THR A 1 438 ? 26.822 11.313 -13.434 1.00 85.50 438 THR A N 1
ATOM 3247 C CA . THR A 1 438 ? 27.955 10.456 -13.045 1.00 85.50 438 THR A CA 1
ATOM 3248 C C . THR A 1 438 ? 28.359 9.483 -14.149 1.00 85.50 438 THR A C 1
ATOM 3250 O O . THR A 1 438 ? 29.099 8.542 -13.887 1.00 85.50 438 THR A O 1
ATOM 3253 N N . TYR A 1 439 ? 27.841 9.669 -15.364 1.00 81.00 439 TYR A N 1
ATOM 3254 C CA . TYR A 1 439 ? 28.235 8.880 -16.525 1.00 81.00 439 TYR A CA 1
ATOM 3255 C C . TYR A 1 439 ? 29.698 9.178 -16.875 1.00 81.00 439 TYR A C 1
ATOM 3257 O O . TYR A 1 439 ? 30.039 10.321 -17.182 1.00 81.00 439 TYR A O 1
ATOM 3265 N N . THR A 1 440 ? 30.545 8.155 -16.825 1.00 71.69 440 THR A N 1
ATOM 3266 C CA . THR A 1 440 ? 31.965 8.226 -17.179 1.00 71.69 440 THR A CA 1
ATOM 3267 C C . THR A 1 440 ? 32.237 7.298 -18.361 1.00 71.69 440 THR A C 1
ATOM 3269 O O . THR A 1 440 ? 32.461 6.102 -18.158 1.00 71.69 440 THR A O 1
ATOM 3272 N N . PRO A 1 441 ? 32.227 7.813 -19.604 1.00 66.25 441 PRO A N 1
ATOM 3273 C CA . PRO A 1 441 ? 32.650 7.012 -20.740 1.00 66.25 441 PRO A CA 1
ATOM 3274 C C . PRO A 1 441 ? 34.156 6.772 -20.599 1.00 66.25 441 PRO A C 1
ATOM 3276 O O . PRO A 1 441 ? 34.926 7.728 -20.573 1.00 66.25 441 PRO A O 1
ATOM 3279 N N . LEU A 1 442 ? 34.596 5.517 -20.485 1.00 60.56 442 LEU A N 1
ATOM 3280 C CA . LEU A 1 442 ? 36.013 5.215 -20.700 1.00 60.56 442 LEU A CA 1
ATOM 3281 C C . LEU A 1 442 ? 36.256 5.020 -22.187 1.00 60.56 442 LEU A C 1
ATOM 3283 O O . LEU A 1 442 ? 35.477 4.368 -22.883 1.00 60.56 442 LEU A O 1
ATOM 3287 N N . HIS A 1 443 ? 37.376 5.546 -22.660 1.00 59.59 443 HIS A N 1
ATOM 3288 C CA . HIS A 1 443 ? 37.849 5.274 -24.002 1.00 59.59 443 HIS A CA 1
ATOM 3289 C C . HIS A 1 443 ? 38.869 4.137 -23.971 1.00 59.59 443 HIS A C 1
ATOM 3291 O O . HIS A 1 443 ? 39.600 3.932 -23.004 1.00 59.59 443 HIS A O 1
ATOM 3297 N N . ASN A 1 444 ? 38.994 3.428 -25.090 1.00 56.59 444 ASN A N 1
ATOM 3298 C CA . ASN A 1 444 ? 39.966 2.345 -25.289 1.00 56.59 444 ASN A CA 1
ATOM 3299 C C . ASN A 1 444 ? 41.450 2.747 -25.150 1.00 56.59 444 ASN A C 1
ATOM 3301 O O . ASN A 1 444 ? 42.330 1.913 -25.360 1.00 56.59 444 ASN A O 1
ATOM 3305 N N . ARG A 1 445 ? 41.729 4.015 -24.833 1.00 56.53 445 ARG A N 1
ATOM 3306 C CA . ARG A 1 445 ? 43.063 4.576 -24.596 1.00 56.53 445 ARG A CA 1
ATOM 3307 C C . ARG A 1 445 ? 43.377 4.781 -23.113 1.00 56.53 445 ARG A C 1
ATOM 3309 O O . ARG A 1 445 ? 44.517 5.109 -22.798 1.00 56.53 445 ARG A O 1
ATOM 3316 N N . ASP A 1 446 ? 42.414 4.580 -22.216 1.00 60.28 446 ASP A N 1
ATOM 3317 C CA . ASP A 1 446 ? 42.638 4.720 -20.779 1.00 60.28 446 ASP A CA 1
ATOM 3318 C C . ASP A 1 446 ? 43.416 3.513 -20.237 1.00 60.28 446 ASP A C 1
ATOM 3320 O O . ASP A 1 446 ? 43.110 2.367 -20.559 1.00 60.28 446 ASP A O 1
ATOM 3324 N N . GLY A 1 447 ? 44.415 3.742 -19.377 1.00 59.16 447 GLY A N 1
ATOM 3325 C CA . GLY A 1 447 ? 45.255 2.670 -18.809 1.00 59.16 447 GLY A CA 1
ATOM 3326 C C . GLY A 1 447 ? 44.490 1.637 -17.966 1.00 59.16 447 GLY A C 1
ATOM 3327 O O . GLY A 1 447 ? 44.995 0.545 -17.722 1.00 59.16 447 GLY A O 1
ATOM 3328 N N . ASN A 1 448 ? 43.255 1.966 -17.572 1.00 56.28 448 ASN A N 1
ATOM 3329 C CA . ASN A 1 448 ? 42.325 1.086 -16.860 1.00 56.28 448 ASN A CA 1
ATOM 3330 C C . ASN A 1 448 ? 41.322 0.384 -17.794 1.00 56.28 448 ASN A C 1
ATOM 3332 O O . ASN A 1 448 ? 40.421 -0.304 -17.311 1.00 56.28 448 ASN A O 1
ATOM 3336 N N . TRP A 1 449 ? 41.446 0.553 -19.115 1.00 51.28 449 TRP A N 1
ATOM 3337 C CA . TRP A 1 449 ? 40.627 -0.152 -20.093 1.00 51.28 449 TRP A CA 1
ATOM 3338 C C . TRP A 1 449 ? 40.864 -1.657 -19.980 1.00 51.28 449 TRP A C 1
ATOM 3340 O O . TRP A 1 449 ? 41.908 -2.193 -20.363 1.00 51.28 449 TRP A O 1
ATOM 3350 N N . ASN A 1 450 ? 39.867 -2.363 -19.465 1.00 58.38 450 ASN A N 1
ATOM 3351 C CA . ASN A 1 450 ? 39.860 -3.810 -19.471 1.00 58.38 450 ASN A CA 1
ATOM 3352 C C . ASN A 1 450 ? 39.128 -4.262 -20.728 1.00 58.38 450 ASN A C 1
ATOM 3354 O O . ASN A 1 450 ? 37.935 -4.018 -20.853 1.00 58.38 450 ASN A O 1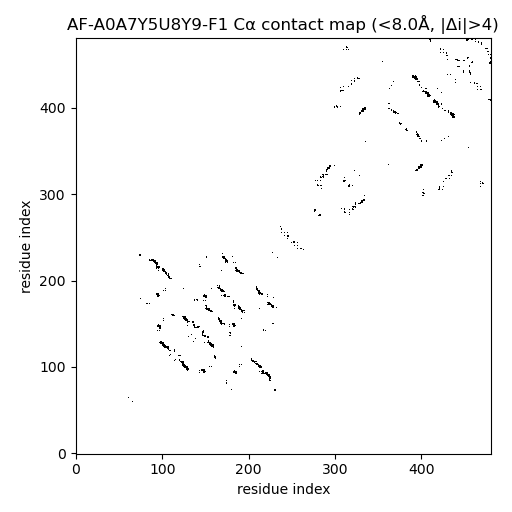
ATOM 3358 N N . LYS A 1 451 ? 39.813 -4.993 -21.618 1.00 61.88 451 LYS A N 1
ATOM 3359 C CA . LYS A 1 451 ? 39.189 -5.569 -22.821 1.00 61.88 451 LYS A CA 1
ATOM 3360 C C . LYS A 1 451 ? 37.915 -6.358 -22.509 1.00 61.88 451 LYS A C 1
ATOM 3362 O O . LYS A 1 451 ? 37.116 -6.497 -23.416 1.00 61.88 451 LYS A O 1
ATOM 3367 N N . GLN A 1 452 ? 37.748 -6.858 -21.276 1.00 56.59 452 GLN A N 1
ATOM 3368 C CA . GLN A 1 452 ? 36.571 -7.585 -20.787 1.00 56.59 452 GLN A CA 1
ATOM 3369 C C . GLN A 1 452 ? 35.281 -6.762 -20.657 1.00 56.59 452 GLN A C 1
ATOM 3371 O O . GLN A 1 452 ? 34.237 -7.358 -20.405 1.00 56.59 452 GLN A O 1
ATOM 3376 N N . TRP A 1 453 ? 35.359 -5.435 -20.773 1.00 59.81 453 TRP A N 1
ATOM 3377 C CA . TRP A 1 453 ? 34.232 -4.516 -20.633 1.00 59.81 453 TRP A CA 1
ATOM 3378 C C . TRP A 1 453 ? 34.357 -3.423 -21.698 1.00 59.81 453 TRP A C 1
ATOM 3380 O O . TRP A 1 453 ? 35.441 -2.884 -21.909 1.00 59.81 453 TRP A O 1
ATOM 3390 N N . SER A 1 454 ? 33.263 -3.110 -22.392 1.00 61.72 454 SER A N 1
ATOM 3391 C CA . SER A 1 454 ? 33.238 -2.091 -23.451 1.00 61.72 454 SER A CA 1
ATOM 3392 C C . SER A 1 454 ? 33.420 -0.663 -22.933 1.00 61.72 454 SER A C 1
ATOM 3394 O O . SER A 1 454 ? 33.780 0.202 -23.718 1.00 61.72 454 SER A O 1
ATOM 3396 N N . ASP A 1 455 ? 33.192 -0.416 -21.643 1.00 71.38 455 ASP A N 1
ATOM 3397 C CA . ASP A 1 455 ? 33.630 0.758 -20.883 1.00 71.38 455 ASP A CA 1
ATOM 3398 C C . ASP A 1 455 ? 33.424 0.497 -19.365 1.00 71.38 455 ASP A C 1
ATOM 3400 O O . ASP A 1 455 ? 32.924 -0.556 -18.952 1.00 71.38 455 ASP A O 1
ATOM 3404 N N . LEU A 1 456 ? 33.859 1.426 -18.503 1.00 75.00 456 LEU A N 1
ATOM 3405 C CA . LEU A 1 456 ? 33.676 1.323 -17.042 1.00 75.00 456 LEU A CA 1
ATOM 3406 C C . LEU A 1 456 ? 32.216 1.470 -16.611 1.00 75.00 456 LEU A C 1
ATOM 3408 O O . LEU A 1 456 ? 31.841 0.982 -15.544 1.00 75.00 456 LEU A O 1
ATOM 3412 N N . GLU A 1 457 ? 31.407 2.157 -17.408 1.00 82.50 457 GLU A N 1
ATOM 3413 C CA . GLU A 1 457 ? 30.007 2.382 -17.088 1.00 82.50 457 GLU A CA 1
ATOM 3414 C C . GLU A 1 457 ? 29.202 1.086 -17.216 1.00 82.50 457 GLU A C 1
ATOM 3416 O O . GLU A 1 457 ? 28.437 0.738 -16.316 1.00 82.50 457 GLU A O 1
ATOM 3421 N N . GLU A 1 458 ? 29.434 0.320 -18.273 1.00 82.56 458 GLU A N 1
ATOM 3422 C CA . GLU A 1 458 ? 28.882 -1.017 -18.466 1.00 82.56 458 GLU A CA 1
ATOM 3423 C C . GLU A 1 458 ? 29.336 -1.964 -17.354 1.00 82.56 458 GLU A C 1
ATOM 3425 O O . GLU A 1 458 ? 28.523 -2.686 -16.774 1.00 82.56 458 GLU A O 1
ATOM 3430 N N . PHE A 1 459 ? 30.615 -1.913 -16.959 1.00 83.75 459 PHE A N 1
ATOM 3431 C CA . PHE A 1 459 ? 31.101 -2.684 -15.810 1.00 83.75 459 PHE A CA 1
ATOM 3432 C C . PHE A 1 459 ? 30.324 -2.351 -14.532 1.00 83.75 459 PHE A C 1
ATOM 3434 O O . PHE A 1 459 ? 29.789 -3.248 -13.874 1.00 83.75 459 PHE A O 1
ATOM 3441 N N . ASN A 1 460 ? 30.231 -1.067 -14.182 1.00 84.88 460 ASN A N 1
ATOM 3442 C CA . ASN A 1 460 ? 29.519 -0.614 -12.988 1.00 84.88 460 ASN A CA 1
ATOM 3443 C C . ASN A 1 460 ? 28.029 -0.961 -13.057 1.00 84.88 460 ASN A C 1
ATOM 3445 O O . ASN A 1 460 ? 27.425 -1.357 -12.055 1.00 84.88 460 ASN A O 1
ATOM 3449 N N . THR A 1 461 ? 27.436 -0.848 -14.240 1.00 88.31 461 THR A N 1
ATOM 3450 C CA . THR A 1 461 ? 26.043 -1.199 -14.493 1.00 88.31 461 THR A CA 1
ATOM 3451 C C . THR A 1 461 ? 25.802 -2.690 -14.298 1.00 88.31 461 THR A C 1
ATOM 3453 O O . THR A 1 461 ? 24.846 -3.051 -13.611 1.00 88.31 461 THR A O 1
ATOM 3456 N N . VAL A 1 462 ? 26.704 -3.555 -14.760 1.00 88.19 462 VAL A N 1
ATOM 3457 C CA . VAL A 1 462 ? 26.618 -5.007 -14.546 1.00 88.19 462 VAL A CA 1
ATOM 3458 C C . VAL A 1 462 ? 26.860 -5.390 -13.088 1.00 88.19 462 VAL A C 1
ATOM 3460 O O . VAL A 1 462 ? 26.173 -6.268 -12.571 1.00 88.19 462 VAL A O 1
ATOM 3463 N N . GLN A 1 463 ? 27.773 -4.725 -12.374 1.00 89.56 463 GLN A N 1
ATOM 3464 C CA . GLN A 1 463 ? 27.927 -4.951 -10.929 1.00 89.56 463 GLN A CA 1
ATOM 3465 C C . GLN A 1 463 ? 26.641 -4.591 -10.170 1.00 89.56 463 GLN A C 1
ATOM 3467 O O . GLN A 1 463 ? 26.183 -5.341 -9.304 1.00 89.56 463 GLN A O 1
ATOM 3472 N N . ASN A 1 464 ? 26.006 -3.479 -10.543 1.00 92.19 464 ASN A N 1
ATOM 3473 C CA . ASN A 1 464 ? 24.719 -3.076 -9.985 1.00 92.19 464 ASN A CA 1
ATOM 3474 C C . ASN A 1 464 ? 23.588 -4.043 -10.376 1.00 92.19 464 ASN A C 1
ATOM 3476 O O . ASN A 1 464 ? 22.764 -4.395 -9.533 1.00 92.19 464 ASN A O 1
ATOM 3480 N N . GLU A 1 465 ? 23.554 -4.514 -11.621 1.00 93.25 4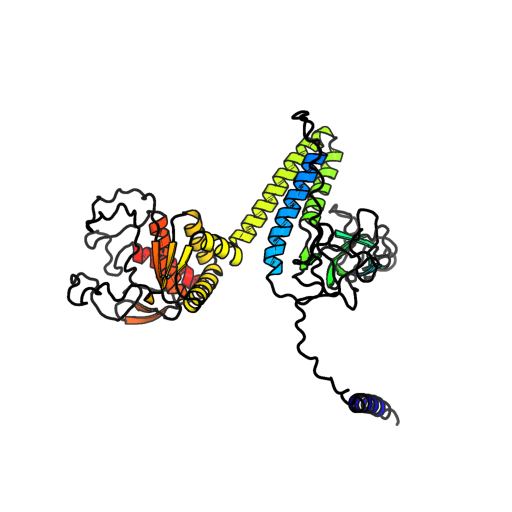65 GLU A N 1
ATOM 3481 C CA . GLU A 1 465 ? 22.624 -5.544 -12.096 1.00 93.25 465 GLU A CA 1
ATOM 3482 C C . GLU A 1 465 ? 22.813 -6.867 -11.336 1.00 93.25 465 GLU A C 1
ATOM 3484 O O . GLU A 1 465 ? 21.835 -7.509 -10.958 1.00 93.25 465 GLU A O 1
ATOM 3489 N N . ASN A 1 466 ? 24.049 -7.267 -11.028 1.00 94.25 466 ASN A N 1
ATOM 3490 C CA . ASN A 1 466 ? 24.332 -8.473 -10.248 1.00 94.25 466 ASN A CA 1
ATOM 3491 C C . ASN A 1 466 ? 23.775 -8.387 -8.820 1.00 94.25 466 ASN A C 1
ATOM 3493 O O . ASN A 1 466 ? 23.279 -9.387 -8.301 1.00 94.25 466 ASN A O 1
ATOM 3497 N N . ALA A 1 467 ? 23.752 -7.198 -8.209 1.00 95.69 467 ALA A N 1
ATOM 3498 C CA . ALA A 1 467 ? 23.060 -7.003 -6.935 1.00 95.69 467 ALA A CA 1
ATOM 3499 C C . ALA A 1 467 ? 21.541 -7.242 -7.064 1.00 95.69 467 ALA A C 1
ATOM 3501 O O . ALA A 1 467 ? 20.941 -7.881 -6.197 1.00 95.69 467 ALA A O 1
ATOM 3502 N N . TYR A 1 468 ? 20.921 -6.803 -8.167 1.00 96.75 468 TYR A N 1
ATOM 3503 C CA . TYR A 1 468 ? 19.520 -7.120 -8.465 1.00 96.75 468 TYR A CA 1
ATOM 3504 C C . TYR A 1 468 ? 19.294 -8.623 -8.671 1.00 96.75 468 TYR A C 1
ATOM 3506 O O . TYR A 1 468 ? 18.382 -9.201 -8.073 1.00 96.75 468 TYR A O 1
ATOM 3514 N N . ARG A 1 469 ? 20.147 -9.266 -9.478 1.00 95.75 469 ARG A N 1
ATOM 3515 C CA . ARG A 1 469 ? 20.111 -10.713 -9.740 1.00 95.75 469 ARG A CA 1
ATOM 3516 C C . ARG A 1 469 ? 20.228 -11.521 -8.452 1.00 95.75 469 ARG A C 1
ATOM 3518 O O . ARG A 1 469 ? 19.456 -12.458 -8.274 1.00 95.75 469 ARG A O 1
ATOM 3525 N N . GLY A 1 470 ? 21.104 -11.122 -7.529 1.00 96.44 470 GLY A N 1
ATOM 3526 C CA . GLY A 1 470 ? 21.261 -11.771 -6.224 1.00 96.44 470 GLY A CA 1
ATOM 3527 C C . GLY A 1 470 ? 20.005 -11.736 -5.375 1.00 96.44 470 GLY A C 1
ATOM 3528 O O . GLY A 1 470 ? 19.584 -12.770 -4.864 1.00 96.44 470 GLY A O 1
ATOM 3529 N N . GLU A 1 471 ? 19.329 -10.591 -5.306 1.00 96.69 471 GLU A N 1
ATOM 3530 C CA . GLU A 1 471 ? 18.042 -10.500 -4.608 1.00 96.69 471 GLU A CA 1
ATOM 3531 C C . GLU A 1 471 ? 16.919 -11.285 -5.315 1.00 96.69 471 GLU A C 1
ATOM 3533 O O . GLU A 1 471 ? 15.908 -11.611 -4.692 1.00 96.69 471 GLU A O 1
ATOM 3538 N N . ARG A 1 472 ? 17.090 -11.612 -6.603 1.00 95.81 472 ARG A N 1
ATOM 3539 C CA . ARG A 1 472 ? 16.174 -12.442 -7.400 1.00 95.81 472 ARG A CA 1
ATOM 3540 C C . ARG A 1 472 ? 16.524 -13.928 -7.434 1.00 95.81 472 ARG A C 1
ATOM 3542 O O . ARG A 1 472 ? 15.742 -14.689 -7.998 1.00 95.81 472 ARG A O 1
ATOM 3549 N N . GLY A 1 473 ? 17.657 -14.335 -6.862 1.00 95.62 473 GLY A N 1
ATOM 3550 C CA . GLY A 1 473 ? 18.162 -15.704 -6.980 1.00 95.62 473 GLY A CA 1
ATOM 3551 C C . GLY A 1 473 ? 18.539 -16.091 -8.414 1.00 95.62 473 GLY A C 1
ATOM 3552 O O . GLY A 1 473 ? 18.476 -17.265 -8.767 1.00 95.62 473 GLY A O 1
ATOM 3553 N N . LEU A 1 474 ? 18.884 -15.115 -9.258 1.00 93.00 474 LEU A N 1
ATOM 3554 C CA . LEU A 1 474 ? 19.320 -15.347 -10.633 1.00 93.00 474 LEU A CA 1
ATOM 3555 C C . LEU A 1 474 ? 20.848 -15.496 -10.696 1.00 93.00 474 LEU A C 1
ATOM 3557 O O . LEU A 1 474 ? 21.552 -14.847 -9.915 1.00 93.00 474 LEU A O 1
ATOM 3561 N N . PRO A 1 475 ? 21.381 -16.286 -11.648 1.00 91.19 475 PRO A N 1
ATOM 3562 C CA . PRO A 1 475 ? 22.819 -16.386 -11.863 1.00 91.19 475 PRO A CA 1
ATOM 3563 C C . PRO A 1 475 ? 23.440 -15.017 -12.131 1.00 91.19 475 PRO A C 1
ATOM 3565 O O . PRO A 1 475 ? 22.894 -14.213 -12.900 1.00 91.19 475 PRO A O 1
ATOM 3568 N N . TYR A 1 476 ? 24.589 -14.763 -11.508 1.00 91.31 476 TYR A N 1
ATOM 3569 C CA . TYR A 1 476 ? 25.355 -13.542 -11.746 1.00 91.31 476 TYR A CA 1
ATOM 3570 C C . TYR A 1 476 ? 25.933 -13.575 -13.149 1.00 91.31 476 TYR A C 1
ATOM 3572 O O . TYR A 1 476 ? 26.316 -14.632 -13.648 1.00 91.31 476 TYR A O 1
ATOM 3580 N N . ARG A 1 477 ? 26.011 -12.406 -13.774 1.00 84.19 477 ARG A N 1
ATOM 3581 C CA . ARG A 1 477 ? 26.707 -12.220 -15.037 1.00 84.19 477 ARG A CA 1
ATOM 3582 C C . ARG A 1 477 ? 28.199 -12.036 -14.732 1.00 84.19 477 ARG A C 1
ATOM 3584 O O . ARG A 1 477 ? 28.558 -11.016 -14.140 1.00 84.19 477 ARG A O 1
ATOM 3591 N N . PRO A 1 478 ? 29.068 -13.005 -15.082 1.00 75.06 478 PRO A N 1
ATOM 3592 C CA . PRO A 1 478 ? 30.480 -12.946 -14.712 1.00 75.06 478 PRO A CA 1
ATOM 3593 C C . PRO A 1 478 ? 31.282 -11.966 -15.584 1.00 75.06 478 PRO A C 1
ATOM 3595 O O . PRO A 1 478 ? 32.292 -11.446 -15.114 1.00 75.06 478 PRO A O 1
ATOM 3598 N N . LYS A 1 479 ? 30.862 -11.734 -16.842 1.00 69.00 479 LYS A N 1
ATOM 3599 C CA . LYS A 1 479 ? 31.508 -10.848 -17.834 1.00 69.00 479 LYS A CA 1
ATOM 3600 C C . LYS A 1 479 ? 30.474 -10.271 -18.817 1.00 69.00 479 LYS A C 1
ATOM 3602 O O . LYS A 1 479 ? 29.409 -10.869 -18.996 1.00 69.00 479 LYS A O 1
ATOM 3607 N N . TYR A 1 480 ? 30.796 -9.156 -19.474 1.00 61.22 480 TYR A N 1
ATOM 3608 C CA . TYR A 1 480 ? 30.000 -8.571 -20.561 1.00 61.22 480 TYR A CA 1
ATOM 3609 C C . TYR A 1 480 ? 30.741 -8.734 -21.895 1.00 61.22 480 TYR A C 1
ATOM 3611 O O . TYR A 1 480 ? 31.702 -8.019 -22.143 1.00 61.22 480 TYR A O 1
ATOM 3619 N N . PHE A 1 481 ? 30.314 -9.693 -22.724 1.00 55.75 481 PHE A N 1
ATOM 3620 C CA . PHE A 1 481 ? 30.537 -9.682 -24.178 1.00 55.75 481 PHE A CA 1
ATOM 3621 C C . PHE A 1 481 ? 29.461 -10.484 -24.851 1.00 55.75 481 PHE A C 1
ATOM 3623 O O . PHE A 1 481 ? 29.454 -11.697 -24.538 1.00 55.75 481 PHE A O 1
#

Radius of gyration: 32.81 Å; Cα contacts (8 Å, |Δi|>4): 746; chains: 1; bounding box: 84×99×88 Å

Mean predicted aligned error: 17.66 Å

Secondary structure (DSSP, 8-state):
----SSHHHHHHHHHHHHTT-PPP---------TT-S-------------------------HHHHHHHHHHHHHHHHHHHHHHHHTS----EEBPBTT-EEEEPPB--SSTTS-SSSPPP-B--EEEBP--TTTSS-SS-EETTEEBPBTT-EEE-GGG--S--EEEE-EEESS-EETTEEBPBTT-EEEES-S---S--SS--SS--EEEE----SS-EE-S-EEE-HHHHHHHHHHHHHHHHHTT-HHHHHHHHHHHHHHHHHHHHHHHHHHHHH-HHHHHHHHHTTEEEES-HHHHHHHHHHHHHHHTSHHHHHHHHHHHHH---EEEEEGGGS-TTS----TTTS--SS------S--S------TT-TT--TTS---S---SS------EEEEE-TT-PEEEEETTEEEEEE-HHHHHHHHHHHHHHHHHT---PPPTTSTT--TTSSSHHHHHHHHHHHHHHHHHTPPP-----

Foldseek 3Di:
DDDDDPPPVVVVVVVVVVVPPDPDPPPPPDPDPPPDDDPPPPPPPPPPPPPPDPVDDPPDPPPVNVVVVLLVVLLVVLLVQLVVQQPPFWWFFFFAFFWQKWWWFFKFKCDPPQHDPPHRGRWIQMTTQHPDPPQFFAPPDDDVNTTTGFQQGWTARVTNVDPGWIKGQFKAFSHDDGPSTHTAGWFRKMATPPPDDDDPPPIDMPDRGMTTRHDHHPPDTDTGDIDGRSVVVLCVQLVVQQVVQVVVPDVSSVVSSVVSSVVVVVVVVVVVVVCLLLDLVNLVVLLCVQEAEDDDPVQVVLVVVLLSLLSNFNLSSVLSVLLSVLSAHEYEYEPVPPDPPPPPPPPVPPPPDPPDDDDDDDDDLPDQPQVPPCQQDPVRDRPDDDDPDQDSATYGYHHADSVDWDQADFPNDGPDTHHRSLSVQLVSLVRSCRSRSNDDFDDPPDPPDDPQANGVSSVVSLVSSQVSCVSVVHDRRPTHD

Sequence (481 aa):
MGFTQGTSRALQQIGEYQNRQKPVPVTPATSGRSSDLAREPQEQQKPPAKPSGGDGGKGSEGCWGLVGKGFATALKYEKQLSEYASTIPYAGMPASRKFDNIMGIPHAHGHPPNAPPPPPQPLPSAGPILPIPYVSCADKTLINGSSAARCGDLGASVWCGSYAPVIEVFMGSASVWIESARAARALDVTNHCTLKPPKPTTDPAIYLPVGVVASGSGNVFIGGVQMPSLMGLALGAAVKTAAKAVRIGLKAAKQVAKTGYLAGRAMINAALKRLARNSTFFTLLRFQRFARIVGDEAFKKGVMADLKKIASTKWGRNKLNSLANKGQRLEIKSVSSIAPDRPMMPIDDLPKGPCAWPDNFNCQPKYVDAPNSPWWDNRGRNVLPMPDSPGPGSGSTVYYDPGQSTPLYSGGQKFGDAPSDVTLAHELNHADNFAGGTYTPLHNRDGNWNKQWSDLEEFNTVQNENAYRGERGLPYRPKYF